Protein AF-0000000084759370 (afdb_homodimer)

Solvent-accessible surface area (backbone atoms only — not comparable to full-atom values): 40042 Å² total; per-residue (Å²): 118,68,67,62,52,52,52,48,53,49,51,52,51,50,49,52,47,46,49,47,46,43,54,73,54,52,82,71,80,93,62,72,72,41,56,75,34,58,80,44,48,71,26,42,57,21,38,32,28,22,32,29,48,34,12,38,34,41,26,47,75,84,54,38,39,36,50,30,37,23,44,81,76,25,21,83,80,48,62,64,52,90,55,44,29,39,33,31,34,72,84,80,63,54,73,45,54,74,39,42,75,48,66,70,44,47,78,44,72,62,34,94,78,35,75,47,48,37,76,83,78,68,87,76,73,56,72,81,39,76,48,65,49,19,35,43,32,19,26,32,30,35,79,92,40,56,32,33,20,35,40,39,38,39,34,37,35,89,76,52,59,35,37,35,44,34,20,27,36,82,88,64,49,80,18,52,36,36,42,36,79,92,79,36,76,49,58,65,38,81,42,71,69,37,88,88,44,45,84,40,58,38,27,70,37,72,36,79,91,70,47,26,37,37,28,36,32,41,34,30,38,41,70,84,80,31,32,29,37,37,30,42,38,31,42,65,94,73,55,43,31,46,35,40,38,16,41,47,93,90,26,29,10,35,36,39,42,32,84,86,73,52,74,50,51,62,45,47,86,44,53,56,77,59,70,93,80,58,74,92,85,72,84,77,68,69,27,55,68,44,47,72,61,45,62,14,28,35,28,26,48,82,80,40,69,31,27,20,58,47,33,68,43,41,36,75,67,43,46,90,30,44,46,71,39,70,44,69,46,95,88,62,53,73,38,72,68,34,30,23,34,35,62,68,45,56,52,53,44,50,54,42,21,50,53,52,52,48,52,52,50,50,52,50,50,51,53,49,52,52,51,52,51,53,53,56,59,73,73,106,120,69,68,62,51,50,54,49,52,49,50,52,47,50,50,49,47,49,51,45,49,44,57,75,57,40,41,67,41,80,51,64,46,80,39,72,48,59,47,76,27,65,40,33,73,35,43,71,49,44,91,48,53,44,12,39,36,38,27,25,73,49,53,35,39,35,49,30,39,25,44,81,76,24,22,83,80,48,62,64,52,90,64,47,59,38,33,30,34,68,86,67,17,32,24,35,24,51,64,29,49,79,35,66,80,35,48,77,36,81,38,75,84,33,44,75,36,72,46,74,55,56,70,75,70,57,73,80,40,77,47,66,21,41,67,54,69,52,76,51,74,59,92,92,40,55,32,34,47,34,41,23,30,39,35,36,34,90,76,50,57,35,18,35,45,35,36,31,36,86,88,66,47,79,45,66,36,34,39,29,77,76,14,22,39,40,30,45,52,45,76,43,63,48,43,88,40,59,54,69,24,60,70,60,40,72,37,80,92,69,45,27,36,38,17,65,59,45,78,46,78,48,72,88,80,32,34,37,36,37,31,34,38,31,40,65,96,75,56,42,28,37,36,42,38,40,40,50,91,92,50,73,49,48,36,40,40,24,19,66,12,37,30,42,33,78,51,72,77,70,45,82,28,35,60,96,50,47,41,80,74,40,72,57,70,68,28,55,66,44,47,72,61,48,63,84,41,76,47,67,59,94,82,39,83,45,71,46,68,54,50,69,44,42,35,74,66,42,47,41,22,42,46,72,36,70,45,51,41,53,88,62,52,72,37,72,70,35,70,40,70,43,66,51,17,55,50,14,42,51,50,34,20,51,52,51,51,49,54,53,50,51,53,51,47,50,53,49,52,52,51,50,52,53,51,54,60,71,73,105

Structure (mmCIF, N/CA/C/O backbone):
data_AF-0000000084759370-model_v1
#
loop_
_entity.id
_entity.type
_entity.pdbx_description
1 polymer 'Peptidase S74 domain-containing protein'
#
loop_
_atom_site.group_PDB
_atom_site.id
_atom_site.type_symbol
_atom_site.label_atom_id
_atom_site.label_alt_id
_atom_site.label_comp_id
_atom_site.label_asym_id
_atom_site.label_entity_id
_atom_site.label_seq_id
_atom_site.pdbx_PDB_ins_code
_atom_site.Cartn_x
_atom_site.Cartn_y
_atom_site.Cartn_z
_atom_site.occupancy
_atom_site.B_iso_or_equiv
_atom_site.auth_seq_id
_atom_site.auth_comp_id
_atom_site.auth_asym_id
_atom_site.auth_atom_id
_atom_site.pdbx_PDB_model_num
ATOM 1 N N . MET A 1 1 ? 2.82 -106.125 -50.375 1 38.69 1 MET A N 1
ATOM 2 C CA . MET A 1 1 ? 3.848 -105.5 -49.531 1 38.69 1 MET A CA 1
ATOM 3 C C . MET A 1 1 ? 4.016 -104 -49.906 1 38.69 1 MET A C 1
ATOM 5 O O . MET A 1 1 ? 4.266 -103.188 -49.031 1 38.69 1 MET A O 1
ATOM 9 N N . GLU A 1 2 ? 3.699 -103.75 -51.156 1 55.72 2 GLU A N 1
ATOM 10 C CA . GLU A 1 2 ? 3.879 -102.438 -51.719 1 55.72 2 GLU A CA 1
ATOM 11 C C . GLU A 1 2 ? 2.734 -101.5 -51.344 1 55.72 2 GLU A C 1
ATOM 13 O O . GLU A 1 2 ? 2.951 -100.312 -51.062 1 55.72 2 GLU A O 1
ATOM 18 N N . MET A 1 3 ? 1.56 -102.062 -51.062 1 57.81 3 MET A N 1
ATOM 19 C CA . MET A 1 3 ? 0.374 -101.25 -50.812 1 57.81 3 MET A CA 1
ATOM 20 C C . MET A 1 3 ? 0.357 -100.75 -49.375 1 57.81 3 MET A C 1
ATOM 22 O O . MET A 1 3 ? -0.17 -99.688 -49.094 1 57.81 3 MET A O 1
ATOM 26 N N . VAL A 1 4 ? 0.967 -101.562 -48.5 1 60.97 4 VAL A N 1
ATOM 27 C CA . VAL A 1 4 ? 0.973 -101.25 -47.094 1 60.97 4 VAL A CA 1
ATOM 28 C C . VAL A 1 4 ? 1.959 -100.062 -46.812 1 60.97 4 VAL A C 1
ATOM 30 O O . VAL A 1 4 ? 1.687 -99.188 -46 1 60.97 4 VAL A O 1
ATOM 33 N N . ASP A 1 5 ? 2.953 -100.062 -47.688 1 54.5 5 ASP A N 1
ATOM 34 C CA . ASP A 1 5 ? 3.992 -99.062 -47.5 1 54.5 5 ASP A CA 1
ATOM 35 C C . ASP A 1 5 ? 3.529 -97.688 -48 1 54.5 5 ASP A C 1
ATOM 37 O O . ASP A 1 5 ? 3.834 -96.688 -47.375 1 54.5 5 ASP A O 1
ATOM 41 N N . GLN A 1 6 ? 2.639 -97.75 -49.031 1 56.56 6 GLN A N 1
ATOM 42 C CA . GLN A 1 6 ? 2.131 -96.5 -49.562 1 56.56 6 GLN A CA 1
ATOM 43 C C . GLN A 1 6 ? 1.137 -95.875 -48.625 1 56.56 6 GLN A C 1
ATOM 45 O O . GLN A 1 6 ? 1.098 -94.625 -48.5 1 56.56 6 GLN A O 1
ATOM 50 N N . LYS A 1 7 ? 0.521 -96.688 -47.844 1 62.03 7 LYS A N 1
ATOM 51 C CA . LYS A 1 7 ? -0.492 -96.188 -46.906 1 62.03 7 LYS A CA 1
ATOM 52 C C . LYS A 1 7 ? 0.151 -95.562 -45.688 1 62.03 7 LYS A C 1
ATOM 54 O O . LYS A 1 7 ? -0.327 -94.562 -45.156 1 62.03 7 LYS A O 1
ATOM 59 N N . SER A 1 8 ? 1.323 -96.25 -45.594 1 57.38 8 SER A N 1
ATOM 60 C CA . SER A 1 8 ? 2.031 -95.75 -44.406 1 57.38 8 SER A CA 1
ATOM 61 C C . SER A 1 8 ? 2.699 -94.438 -44.688 1 57.38 8 SER A C 1
ATOM 63 O O . SER A 1 8 ? 2.672 -93.5 -43.844 1 57.38 8 SER A O 1
ATOM 65 N N . ASN A 1 9 ? 3.227 -94.25 -45.812 1 56.66 9 ASN A N 1
ATOM 66 C CA . ASN A 1 9 ? 3.84 -93 -46.25 1 56.66 9 ASN A CA 1
ATOM 67 C C . ASN A 1 9 ? 2.797 -91.938 -46.438 1 56.66 9 ASN A C 1
ATOM 69 O O . ASN A 1 9 ? 3.027 -90.75 -46.062 1 56.66 9 ASN A O 1
ATOM 73 N N . ALA A 1 10 ? 1.628 -92.188 -46.906 1 58.91 10 ALA A N 1
ATOM 74 C CA . ALA A 1 10 ? 0.53 -91.25 -47.125 1 58.91 10 ALA A CA 1
ATOM 75 C C . ALA A 1 10 ? -0.045 -90.75 -45.781 1 58.91 10 ALA A C 1
ATOM 77 O O . ALA A 1 10 ? -0.36 -89.562 -45.625 1 58.91 10 ALA A O 1
ATOM 78 N N . GLN A 1 11 ? -0.138 -91.625 -44.844 1 55.16 11 GLN A N 1
ATOM 79 C CA . GLN A 1 11 ? -0.634 -91.25 -43.531 1 55.16 11 GLN A CA 1
ATOM 80 C C . GLN A 1 11 ? 0.331 -90.312 -42.812 1 55.16 11 GLN A C 1
ATOM 82 O O . GLN A 1 11 ? -0.095 -89.375 -42.156 1 55.16 11 GLN A O 1
ATOM 87 N N . VAL A 1 12 ? 1.605 -90.625 -43.031 1 56.19 12 VAL A N 1
ATOM 88 C CA . VAL A 1 12 ? 2.633 -89.812 -42.438 1 56.19 12 VAL A CA 1
ATOM 89 C C . VAL A 1 12 ? 2.643 -88.438 -43.125 1 56.19 12 VAL A C 1
ATOM 91 O O . VAL A 1 12 ? 2.727 -87.375 -42.469 1 56.19 12 VAL A O 1
ATOM 94 N N . LEU A 1 13 ? 2.443 -88.438 -44.406 1 57.06 13 LEU A N 1
ATOM 95 C CA . LEU A 1 13 ? 2.41 -87.188 -45.156 1 57.06 13 LEU A CA 1
ATOM 96 C C . LEU A 1 13 ? 1.159 -86.375 -44.844 1 57.06 13 LEU A C 1
ATOM 98 O O . LEU A 1 13 ? 1.216 -85.125 -44.75 1 57.06 13 LEU A O 1
ATOM 102 N N . ASN A 1 14 ? 0.083 -87.062 -44.625 1 57.56 14 ASN A N 1
ATOM 103 C CA . ASN A 1 14 ? -1.154 -86.375 -44.219 1 57.56 14 ASN A CA 1
ATOM 104 C C . ASN A 1 14 ? -1.067 -85.812 -42.812 1 57.56 14 ASN A C 1
ATOM 106 O O . ASN A 1 14 ? -1.556 -84.688 -42.531 1 57.56 14 ASN A O 1
ATOM 110 N N . GLY A 1 15 ? -0.412 -86.5 -41.938 1 55.12 15 GLY A N 1
ATOM 111 C CA . GLY A 1 15 ? -0.206 -86 -40.594 1 55.12 15 GLY A CA 1
ATOM 112 C C . GLY A 1 15 ? 0.688 -84.75 -40.5 1 55.12 15 GLY A C 1
ATOM 113 O O . GLY A 1 15 ? 0.395 -83.812 -39.781 1 55.12 15 GLY A O 1
ATOM 114 N N . VAL A 1 16 ? 1.718 -84.812 -41.25 1 56.22 16 VAL A N 1
ATOM 115 C CA . VAL A 1 16 ? 2.625 -83.625 -41.375 1 56.22 16 VAL A CA 1
ATOM 116 C C . VAL A 1 16 ? 1.9 -82.5 -42 1 56.22 16 VAL A C 1
ATOM 118 O O . VAL A 1 16 ? 2.045 -81.312 -41.562 1 56.22 16 VAL A O 1
ATOM 121 N N . ASN A 1 17 ? 1.122 -82.75 -43 1 56.25 17 ASN A N 1
ATOM 122 C CA . ASN A 1 17 ? 0.343 -81.688 -43.625 1 56.25 17 ASN A CA 1
ATOM 123 C C . ASN A 1 17 ? -0.699 -81.125 -42.688 1 56.25 17 ASN A C 1
ATOM 125 O O . ASN A 1 17 ? -0.929 -79.875 -42.688 1 56.25 17 ASN A O 1
ATOM 129 N N . ASP A 1 18 ? -1.319 -81.875 -41.875 1 53.47 18 ASP A N 1
ATOM 130 C CA . ASP A 1 18 ? -2.271 -81.438 -40.875 1 53.47 18 ASP A CA 1
ATOM 131 C C . ASP A 1 18 ? -1.572 -80.562 -39.781 1 53.47 18 ASP A C 1
ATOM 133 O O . ASP A 1 18 ? -2.09 -79.562 -39.375 1 53.47 18 ASP A O 1
ATOM 137 N N . ASP A 1 19 ? -0.477 -81.125 -39.406 1 49.91 19 ASP A N 1
ATOM 138 C CA . ASP A 1 19 ? 0.304 -80.312 -38.438 1 49.91 19 ASP A CA 1
ATOM 139 C C . ASP A 1 19 ? 0.779 -79 -39.031 1 49.91 19 ASP A C 1
ATOM 141 O O . ASP A 1 19 ? 0.752 -78 -38.344 1 49.91 19 ASP A O 1
ATOM 145 N N . ILE A 1 20 ? 1.223 -79.062 -40.25 1 51.56 20 ILE A N 1
ATOM 146 C CA . ILE A 1 20 ? 1.593 -77.875 -40.969 1 51.56 20 ILE A CA 1
ATOM 147 C C . ILE A 1 20 ? 0.36 -77 -41.188 1 51.56 20 ILE A C 1
ATOM 149 O O . ILE A 1 20 ? 0.432 -75.75 -41.031 1 51.56 20 ILE A O 1
ATOM 153 N N . SER A 1 21 ? -0.72 -77.625 -41.531 1 53.06 21 SER A N 1
ATOM 154 C CA . SER A 1 21 ? -1.973 -76.875 -41.625 1 53.06 21 SER A CA 1
ATOM 155 C C . SER A 1 21 ? -2.379 -76.25 -40.281 1 53.06 21 SER A C 1
ATOM 157 O O . SER A 1 21 ? -2.844 -75.125 -40.219 1 53.06 21 SER A O 1
ATOM 159 N N . GLU A 1 22 ? -2.254 -77.125 -39.25 1 49.91 22 GLU A N 1
ATOM 160 C CA . GLU A 1 22 ? -2.51 -76.625 -37.906 1 49.91 22 GLU A CA 1
ATOM 161 C C . GLU A 1 22 ? -1.524 -75.5 -37.531 1 49.91 22 GLU A C 1
ATOM 163 O O . GLU A 1 22 ? -1.907 -74.5 -36.906 1 49.91 22 GLU A O 1
ATOM 168 N N . MET A 1 23 ? -0.308 -75.75 -37.844 1 49.03 23 MET A N 1
ATOM 169 C CA . MET A 1 23 ? 0.696 -74.688 -37.625 1 49.03 23 MET A CA 1
ATOM 170 C C . MET A 1 23 ? 0.35 -73.438 -38.438 1 49.03 23 MET A C 1
ATOM 172 O O . MET A 1 23 ? 0.524 -72.375 -37.938 1 49.03 23 MET A O 1
ATOM 176 N N . LYS A 1 24 ? 0.108 -73.75 -39.688 1 53.31 24 LYS A N 1
ATOM 177 C CA . LYS A 1 24 ? -0.337 -72.625 -40.531 1 53.31 24 LYS A CA 1
ATOM 178 C C . LYS A 1 24 ? -1.586 -71.938 -39.969 1 53.31 24 LYS A C 1
ATOM 180 O O . LYS A 1 24 ? -1.803 -70.75 -40.156 1 53.31 24 LYS A O 1
ATOM 185 N N . SER A 1 25 ? -2.365 -72.875 -39.406 1 48.25 25 SER A N 1
ATOM 186 C CA . SER A 1 25 ? -3.58 -72.375 -38.781 1 48.25 25 SER A CA 1
ATOM 187 C C . SER A 1 25 ? -3.32 -72 -37.312 1 48.25 25 SER A C 1
ATOM 189 O O . SER A 1 25 ? -4.254 -71.688 -36.594 1 48.25 25 SER A O 1
ATOM 191 N N . LEU A 1 26 ? -2.189 -72.312 -36.875 1 51.09 26 LEU A N 1
ATOM 192 C CA . LEU A 1 26 ? -1.936 -72.125 -35.469 1 51.09 26 LEU A CA 1
ATOM 193 C C . LEU A 1 26 ? -2.168 -70.625 -35.062 1 51.09 26 LEU A C 1
ATOM 195 O O . LEU A 1 26 ? -1.424 -69.75 -35.5 1 51.09 26 LEU A O 1
ATOM 199 N N . THR A 1 27 ? -3.359 -70.312 -34.812 1 67 27 THR A N 1
ATOM 200 C CA . THR A 1 27 ? -3.936 -69.062 -34.406 1 67 27 THR A CA 1
ATOM 201 C C . THR A 1 27 ? -3.658 -68.75 -32.938 1 67 27 THR A C 1
ATOM 203 O O . THR A 1 27 ? -3.547 -67.625 -32.531 1 67 27 THR A O 1
ATOM 206 N N . THR A 1 28 ? -3.332 -69.875 -32.156 1 77.25 28 THR A N 1
ATOM 207 C CA . THR A 1 28 ? -3.066 -69.625 -30.75 1 77.25 28 THR A CA 1
ATOM 208 C C . THR A 1 28 ? -1.824 -70.375 -30.297 1 77.25 28 THR A C 1
ATOM 210 O O . THR A 1 28 ? -1.735 -71.625 -30.484 1 77.25 28 THR A O 1
ATOM 213 N N . LEU A 1 29 ? -0.799 -69.75 -29.891 1 79.38 29 LEU A N 1
ATOM 214 C CA . LEU A 1 29 ? 0.368 -70.312 -29.25 1 79.38 29 LEU A CA 1
ATOM 215 C C . LEU A 1 29 ? 0.171 -70.375 -27.734 1 79.38 29 LEU A C 1
ATOM 217 O O . LEU A 1 29 ? -0.161 -69.375 -27.109 1 79.38 29 LEU A O 1
ATOM 221 N N . ARG A 1 30 ? 0.346 -71.5 -27.062 1 81 30 ARG A N 1
ATOM 222 C CA . ARG A 1 30 ? -0.036 -71.75 -25.672 1 81 30 ARG A CA 1
ATOM 223 C C . ARG A 1 30 ? 1.153 -71.5 -24.734 1 81 30 ARG A C 1
ATOM 225 O O . ARG A 1 30 ? 0.989 -71.438 -23.516 1 81 30 ARG A O 1
ATOM 232 N N . LYS A 1 31 ? 2.32 -71.438 -25.297 1 82.25 31 LYS A N 1
ATOM 233 C CA . LYS A 1 31 ? 3.52 -71.188 -24.5 1 82.25 31 LYS A CA 1
ATOM 234 C C . LYS A 1 31 ? 4.168 -69.875 -24.875 1 82.25 31 LYS A C 1
ATOM 236 O O . LYS A 1 31 ? 3.785 -69.25 -25.875 1 82.25 31 LYS A O 1
ATOM 241 N N . ARG A 1 32 ? 5.098 -69.5 -24.094 1 88.31 32 ARG A N 1
ATOM 242 C CA . ARG A 1 32 ? 5.871 -68.25 -24.312 1 88.31 32 ARG A CA 1
ATOM 243 C C . ARG A 1 32 ? 6.688 -68.375 -25.609 1 88.31 32 ARG A C 1
ATOM 245 O O . ARG A 1 32 ? 7.273 -69.375 -25.891 1 88.31 32 ARG A O 1
ATOM 252 N N . VAL A 1 33 ? 6.598 -67.312 -26.359 1 86.06 33 VAL A N 1
ATOM 253 C CA . VAL A 1 33 ? 7.387 -67.25 -27.594 1 86.06 33 VAL A CA 1
ATOM 254 C C . VAL A 1 33 ? 8.523 -66.25 -27.391 1 86.06 33 VAL A C 1
ATOM 256 O O . VAL A 1 33 ? 8.305 -65.125 -26.906 1 86.06 33 VAL A O 1
ATOM 259 N N . VAL A 1 34 ? 9.742 -66.562 -27.641 1 88.94 34 VAL A N 1
ATOM 260 C CA . VAL A 1 34 ? 10.914 -65.688 -27.641 1 88.94 34 VAL A CA 1
ATOM 261 C C . VAL A 1 34 ? 11.43 -65.562 -29.078 1 88.94 34 VAL A C 1
ATOM 263 O O . VAL A 1 34 ? 11.594 -66.562 -29.797 1 88.94 34 VAL A O 1
ATOM 266 N N . THR A 1 35 ? 11.547 -64.375 -29.484 1 88 35 THR A N 1
ATOM 267 C CA . THR A 1 35 ? 12.055 -64.125 -30.828 1 88 35 THR A CA 1
ATOM 268 C C . THR A 1 35 ? 13.375 -63.344 -30.766 1 88 35 THR A C 1
ATOM 270 O O . THR A 1 35 ? 13.508 -62.375 -30 1 88 35 THR A O 1
ATOM 273 N N . ASP A 1 36 ? 14.375 -63.719 -31.578 1 87.94 36 ASP A N 1
ATOM 274 C CA . ASP A 1 36 ? 15.625 -62.969 -31.703 1 87.94 36 ASP A CA 1
ATOM 275 C C . ASP A 1 36 ? 15.438 -61.719 -32.562 1 87.94 36 ASP A C 1
ATOM 277 O O . ASP A 1 36 ? 16.125 -60.719 -32.375 1 87.94 36 ASP A O 1
ATOM 281 N N . GLY A 1 37 ? 14.562 -61.812 -33.562 1 89 37 GLY A N 1
ATOM 282 C CA . GLY A 1 37 ? 14.25 -60.688 -34.406 1 89 37 GLY A CA 1
ATOM 283 C C . GLY A 1 37 ? 12.984 -59.938 -34 1 89 37 GLY A C 1
ATOM 284 O O . GLY A 1 37 ? 12.344 -60.312 -33 1 89 37 GLY A O 1
ATOM 285 N N . GLU A 1 38 ? 12.664 -58.969 -34.75 1 92.75 38 GLU A N 1
ATOM 286 C CA . GLU A 1 38 ? 11.492 -58.156 -34.5 1 92.75 38 GLU A CA 1
ATOM 287 C C . GLU A 1 38 ? 10.195 -58.906 -34.75 1 92.75 38 GLU A C 1
ATOM 289 O O . GLU A 1 38 ? 10.141 -59.75 -35.656 1 92.75 38 GLU A O 1
ATOM 294 N N . VAL A 1 39 ? 9.188 -58.656 -34 1 92.31 39 VAL A N 1
ATOM 295 C CA . VAL A 1 39 ? 7.82 -59 -34.344 1 92.31 39 VAL A CA 1
ATOM 296 C C . VAL A 1 39 ? 7.109 -57.812 -34.969 1 92.31 39 VAL A C 1
ATOM 298 O O . VAL A 1 39 ? 7.008 -56.75 -34.344 1 92.31 39 VAL A O 1
ATOM 301 N N . VAL A 1 40 ? 6.652 -57.938 -36.219 1 95 40 VAL A N 1
ATOM 302 C CA . VAL A 1 40 ? 6.039 -56.875 -37 1 95 40 VAL A CA 1
ATOM 303 C C . VAL A 1 40 ? 4.578 -57.219 -37.281 1 95 40 VAL A C 1
ATOM 305 O O . VAL A 1 40 ? 4.27 -58.25 -37.844 1 95 40 VAL A O 1
ATOM 308 N N . SER A 1 41 ? 3.697 -56.375 -36.812 1 95.88 41 SER A N 1
ATOM 309 C CA . SER A 1 41 ? 2.293 -56.5 -37.188 1 95.88 41 SER A CA 1
ATOM 310 C C . SER A 1 41 ? 1.938 -55.438 -38.25 1 95.88 41 SER A C 1
ATOM 312 O O . SER A 1 41 ? 2.244 -54.25 -38.094 1 95.88 41 SER A O 1
ATOM 314 N N . LYS A 1 42 ? 1.283 -55.75 -39.312 1 95.69 42 LYS A N 1
ATOM 315 C CA . LYS A 1 42 ? 0.848 -54.844 -40.375 1 95.69 42 LYS A CA 1
ATOM 316 C C . LYS A 1 42 ? -0.57 -54.344 -40.125 1 95.69 42 LYS A C 1
ATOM 318 O O . LYS A 1 42 ? -1.104 -53.562 -40.906 1 95.69 42 LYS A O 1
ATOM 323 N N . SER A 1 43 ? -1.192 -54.812 -39.062 1 96.06 43 SER A N 1
ATOM 324 C CA . SER A 1 43 ? -2.523 -54.375 -38.688 1 96.06 43 SER A CA 1
ATOM 325 C C . SER A 1 43 ? -2.461 -53.062 -37.938 1 96.06 43 SER A C 1
ATOM 327 O O . SER A 1 43 ? -1.504 -52.781 -37.188 1 96.06 43 SER A O 1
ATOM 329 N N . GLN A 1 44 ? -3.568 -52.219 -38.125 1 97.12 44 GLN A N 1
ATOM 330 C CA . GLN A 1 44 ? -3.625 -51 -37.312 1 97.12 44 GLN A CA 1
ATOM 331 C C . GLN A 1 44 ? -3.67 -51.312 -35.812 1 97.12 44 GLN A C 1
ATOM 333 O O . GLN A 1 44 ? -3.041 -50.625 -35.031 1 97.12 44 GLN A O 1
ATOM 338 N N . ASN A 1 45 ? -4.547 -52.281 -35.531 1 97.81 45 ASN A N 1
ATOM 339 C CA . ASN A 1 45 ? -4.48 -52.844 -34.188 1 97.81 45 ASN A CA 1
ATOM 340 C C . ASN A 1 45 ? -3.33 -53.844 -34.031 1 97.81 45 ASN A C 1
ATOM 342 O O . ASN A 1 45 ? -3.541 -55.062 -34.094 1 97.81 45 ASN A O 1
ATOM 346 N N . ALA A 1 46 ? -2.188 -53.375 -33.75 1 97.12 46 ALA A N 1
ATOM 347 C CA . ALA A 1 46 ? -0.965 -54.156 -33.938 1 97.12 46 ALA A CA 1
ATOM 348 C C . ALA A 1 46 ? -0.822 -55.188 -32.844 1 97.12 46 ALA A C 1
ATOM 350 O O . ALA A 1 46 ? -0.713 -56.406 -33.125 1 97.12 46 ALA A O 1
ATOM 351 N N . PHE A 1 47 ? -0.83 -54.75 -31.641 1 97.31 47 PHE A N 1
ATOM 352 C CA . PHE A 1 47 ? -0.612 -55.625 -30.5 1 97.31 47 PHE A CA 1
ATOM 353 C C . PHE A 1 47 ? -1.717 -55.438 -29.469 1 97.31 47 PHE A C 1
ATOM 355 O O . PHE A 1 47 ? -2.188 -54.344 -29.234 1 97.31 47 PHE A O 1
ATOM 362 N N . ARG A 1 48 ? -2.129 -56.562 -28.828 1 97.75 48 ARG A N 1
ATOM 363 C CA . ARG A 1 48 ? -3.182 -56.531 -27.812 1 97.75 48 ARG A CA 1
ATOM 364 C C . ARG A 1 48 ? -2.76 -57.281 -26.562 1 97.75 48 ARG A C 1
ATOM 366 O O . ARG A 1 48 ? -2.277 -58.406 -26.641 1 97.75 48 ARG A O 1
ATOM 373 N N . LEU A 1 49 ? -2.84 -56.531 -25.438 1 98.19 49 LEU A N 1
ATOM 374 C CA . LEU A 1 49 ? -2.635 -57.125 -24.125 1 98.19 49 LEU A CA 1
ATOM 375 C C . LEU A 1 49 ? -3.965 -57.531 -23.484 1 98.19 49 LEU A C 1
ATOM 377 O O . LEU A 1 49 ? -4.688 -56.656 -22.984 1 98.19 49 LEU A O 1
ATOM 381 N N . ALA A 1 50 ? -4.203 -58.875 -23.453 1 96.88 50 ALA A N 1
ATOM 382 C CA . ALA A 1 50 ? -5.527 -59.344 -23.062 1 96.88 50 ALA A CA 1
ATOM 383 C C . ALA A 1 50 ? -5.453 -60.156 -21.781 1 96.88 50 ALA A C 1
ATOM 385 O O . ALA A 1 50 ? -6.219 -61.125 -21.609 1 96.88 50 ALA A O 1
ATOM 386 N N . GLY A 1 51 ? -4.438 -59.875 -20.922 1 92.25 51 GLY A N 1
ATOM 387 C CA . GLY A 1 51 ? -4.234 -60.625 -19.688 1 92.25 51 GLY A CA 1
ATOM 388 C C . GLY A 1 51 ? -5.309 -60.375 -18.656 1 92.25 51 GLY A C 1
ATOM 389 O O . GLY A 1 51 ? -5.438 -61.125 -17.688 1 92.25 51 GLY A O 1
ATOM 390 N N . GLY A 1 52 ? -6.344 -59.594 -18.797 1 90.19 52 GLY A N 1
ATOM 391 C CA . GLY A 1 52 ? -7.441 -59.281 -17.891 1 90.19 52 GLY A CA 1
ATOM 392 C C . GLY A 1 52 ? -8.781 -59.188 -18.578 1 90.19 52 GLY A C 1
ATOM 393 O O . GLY A 1 52 ? -8.961 -59.75 -19.672 1 90.19 52 GLY A O 1
ATOM 394 N N . LYS A 1 53 ? -9.68 -58.719 -17.797 1 94.88 53 LYS A N 1
ATOM 395 C CA . LYS A 1 53 ? -11.016 -58.531 -18.344 1 94.88 53 LYS A CA 1
ATOM 396 C C . LYS A 1 53 ? -11.047 -57.344 -19.328 1 94.88 53 LYS A C 1
ATOM 398 O O . LYS A 1 53 ? -11.945 -57.281 -20.172 1 94.88 53 LYS A O 1
ATOM 403 N N . THR A 1 54 ? -10.125 -56.5 -19.125 1 96.94 54 THR A N 1
ATOM 404 C CA . THR A 1 54 ? -9.969 -55.344 -19.984 1 96.94 54 THR A CA 1
ATOM 405 C C . THR A 1 54 ? -8.656 -55.406 -20.766 1 96.94 54 THR A C 1
ATOM 407 O O . THR A 1 54 ? -7.605 -55.719 -20.188 1 96.94 54 THR A O 1
ATOM 410 N N . GLY A 1 55 ? -8.758 -55.219 -22.062 1 97.44 55 GLY A N 1
ATOM 411 C CA . GLY A 1 55 ? -7.566 -55.281 -22.891 1 97.44 55 GLY A CA 1
ATOM 412 C C . GLY A 1 55 ? -6.961 -53.938 -23.188 1 97.44 55 GLY A C 1
ATOM 413 O O . GLY A 1 55 ? -7.605 -52.906 -22.984 1 97.44 55 GLY A O 1
ATOM 414 N N . VAL A 1 56 ? -5.73 -53.906 -23.547 1 98.62 56 VAL A N 1
ATOM 415 C CA . VAL A 1 56 ? -5.031 -52.719 -24.047 1 98.62 56 VAL A CA 1
ATOM 416 C C . VAL A 1 56 ? -4.57 -52.969 -25.484 1 98.62 56 VAL A C 1
ATOM 418 O O . VAL A 1 56 ? -3.926 -54 -25.766 1 98.62 56 VAL A O 1
ATOM 421 N N . ILE A 1 57 ? -4.93 -52.094 -26.375 1 98.5 57 ILE A N 1
ATOM 422 C CA . ILE A 1 57 ? -4.574 -52.188 -27.781 1 98.5 57 ILE A CA 1
ATOM 423 C C . ILE A 1 57 ? -3.512 -51.156 -28.125 1 98.5 57 ILE A C 1
ATOM 425 O O . ILE A 1 57 ? -3.703 -49.938 -27.891 1 98.5 57 ILE A O 1
ATOM 429 N N . LEU A 1 58 ? -2.387 -51.594 -28.578 1 98.5 58 LEU A N 1
ATOM 430 C CA . LEU A 1 58 ? -1.412 -50.719 -29.219 1 98.5 58 LEU A CA 1
ATOM 431 C C . LEU A 1 58 ? -1.701 -50.562 -30.703 1 98.5 58 LEU A C 1
ATOM 433 O O . LEU A 1 58 ? -1.545 -51.5 -31.469 1 98.5 58 LEU A O 1
ATOM 437 N N . ARG A 1 59 ? -2.135 -49.312 -31.031 1 98.62 59 ARG A N 1
ATOM 438 C CA . ARG A 1 59 ? -2.717 -49.094 -32.344 1 98.62 59 ARG A CA 1
ATOM 439 C C . ARG A 1 59 ? -1.969 -47.969 -33.094 1 98.62 59 ARG A C 1
ATOM 441 O O . ARG A 1 59 ? -1.624 -46.969 -32.5 1 98.62 59 ARG A O 1
ATOM 448 N N . ASN A 1 60 ? -1.631 -48.281 -34.312 1 98.44 60 ASN A N 1
ATOM 449 C CA . ASN A 1 60 ? -1.136 -47.281 -35.281 1 98.44 60 ASN A CA 1
ATOM 450 C C . ASN A 1 60 ? -2.119 -47.062 -36.406 1 98.44 60 ASN A C 1
ATOM 452 O O . ASN A 1 60 ? -2.27 -47.906 -37.281 1 98.44 60 ASN A O 1
ATOM 456 N N . ASP A 1 61 ? -2.672 -45.844 -36.5 1 97.25 61 ASP A N 1
ATOM 457 C CA . ASP A 1 61 ? -3.703 -45.656 -37.5 1 97.25 61 ASP A CA 1
ATOM 458 C C . ASP A 1 61 ? -3.166 -44.844 -38.688 1 97.25 61 ASP A C 1
ATOM 460 O O . ASP A 1 61 ? -3.936 -44.375 -39.531 1 97.25 61 ASP A O 1
ATOM 464 N N . GLY A 1 62 ? -1.915 -44.625 -38.625 1 97.44 62 GLY A N 1
ATOM 465 C CA . GLY A 1 62 ? -1.303 -43.875 -39.719 1 97.44 62 GLY A CA 1
ATOM 466 C C . GLY A 1 62 ? -1.154 -42.406 -39.375 1 97.44 62 GLY A C 1
ATOM 467 O O . GLY A 1 62 ? -0.341 -41.719 -40 1 97.44 62 GLY A O 1
ATOM 468 N N . ASN A 1 63 ? -1.884 -41.938 -38.531 1 97.94 63 ASN A N 1
ATOM 469 C CA . ASN A 1 63 ? -1.795 -40.562 -38.094 1 97.94 63 ASN A CA 1
ATOM 470 C C . ASN A 1 63 ? -1.253 -40.438 -36.688 1 97.94 63 ASN A C 1
ATOM 472 O O . ASN A 1 63 ? -0.419 -39.594 -36.375 1 97.94 63 ASN A O 1
ATOM 476 N N . ASP A 1 64 ? -1.786 -41.312 -35.844 1 98.44 64 ASP A N 1
ATOM 477 C CA . ASP A 1 64 ? -1.36 -41.375 -34.438 1 98.44 64 ASP A CA 1
ATOM 478 C C . ASP A 1 64 ? -1.048 -42.781 -34 1 98.44 64 ASP A C 1
ATOM 480 O O . ASP A 1 64 ? -1.531 -43.75 -34.594 1 98.44 64 ASP A O 1
ATOM 484 N N . PHE A 1 65 ? -0.213 -42.875 -33.031 1 98.5 65 PHE A N 1
ATOM 485 C CA . PHE A 1 65 ? -0.098 -44.062 -32.188 1 98.5 65 PHE A CA 1
ATOM 486 C C . PHE A 1 65 ? -0.987 -43.938 -30.953 1 98.5 65 PHE A C 1
ATOM 488 O O . PHE A 1 65 ? -1.076 -42.875 -30.359 1 98.5 65 PHE A O 1
ATOM 495 N N . TYR A 1 66 ? -1.619 -45.125 -30.594 1 98.5 66 TYR A N 1
ATOM 496 C CA . TYR A 1 66 ? -2.492 -45.125 -29.422 1 98.5 66 TYR A CA 1
ATOM 497 C C . TYR A 1 66 ? -2.199 -46.312 -28.531 1 98.5 66 TYR A C 1
ATOM 499 O O . TYR A 1 66 ? -1.919 -47.406 -29.016 1 98.5 66 TYR A O 1
ATOM 507 N N . ALA A 1 67 ? -2.295 -46.125 -27.234 1 98.5 67 ALA A N 1
ATOM 508 C CA . ALA A 1 67 ? -2.645 -47.156 -26.281 1 98.5 67 ALA A CA 1
ATOM 509 C C . ALA A 1 67 ? -4.098 -47.031 -25.844 1 98.5 67 ALA A C 1
ATOM 511 O O . ALA A 1 67 ? -4.438 -46.188 -25.031 1 98.5 67 ALA A O 1
ATOM 512 N N . LEU A 1 68 ? -4.906 -47.969 -26.359 1 98.31 68 LEU A N 1
ATOM 513 C CA . LEU A 1 68 ? -6.348 -47.875 -26.156 1 98.31 68 LEU A CA 1
ATOM 514 C C . LEU A 1 68 ? -6.84 -48.969 -25.219 1 98.31 68 LEU A C 1
ATOM 516 O O . LEU A 1 68 ? -6.195 -50.031 -25.094 1 98.31 68 LEU A O 1
ATOM 520 N N . VAL A 1 69 ? -7.965 -48.688 -24.594 1 98.06 69 VAL A N 1
ATOM 521 C CA . VAL A 1 69 ? -8.531 -49.625 -23.625 1 98.06 69 VAL A CA 1
ATOM 522 C C . VAL A 1 69 ? -9.852 -50.188 -24.141 1 98.06 69 VAL A C 1
ATOM 524 O O . VAL A 1 69 ? -10.648 -49.438 -24.75 1 98.06 69 VAL A O 1
ATOM 527 N N . THR A 1 70 ? -10.055 -51.5 -23.906 1 97.88 70 THR A N 1
ATOM 528 C CA . THR A 1 70 ? -11.32 -52.094 -24.281 1 97.88 70 THR A CA 1
ATOM 529 C C . THR A 1 70 ? -12.32 -52.031 -23.141 1 97.88 70 THR A C 1
ATOM 531 O O . THR A 1 70 ? -11.938 -51.844 -21.984 1 97.88 70 THR A O 1
ATOM 534 N N . PRO A 1 71 ? -13.625 -52.188 -23.469 1 96.56 71 PRO A N 1
ATOM 535 C CA . PRO A 1 71 ? -14.594 -52.375 -22.375 1 96.56 71 PRO A CA 1
ATOM 536 C C . PRO A 1 71 ? -14.359 -53.625 -21.562 1 96.56 71 PRO A C 1
ATOM 538 O O . PRO A 1 71 ? -13.711 -54.562 -22.047 1 96.56 71 PRO A O 1
ATOM 541 N N . GLU A 1 72 ? -14.875 -53.562 -20.344 1 95.38 72 GLU A N 1
ATOM 542 C CA . GLU A 1 72 ? -14.766 -54.75 -19.5 1 95.38 72 GLU A CA 1
ATOM 543 C C . GLU A 1 72 ? -15.445 -55.969 -20.156 1 95.38 72 GLU A C 1
ATOM 545 O O . GLU A 1 72 ? -16.562 -55.844 -20.672 1 95.38 72 GLU A O 1
ATOM 550 N N . GLY A 1 73 ? -14.758 -57.094 -20.172 1 94.38 73 GLY A N 1
ATOM 551 C CA . GLY A 1 73 ? -15.281 -58.312 -20.734 1 94.38 73 GLY A CA 1
ATOM 552 C C . GLY A 1 73 ? -14.922 -58.5 -22.203 1 94.38 73 GLY A C 1
ATOM 553 O O . GLY A 1 73 ? -15.258 -59.531 -22.797 1 94.38 73 GLY A O 1
ATOM 554 N N . GLN A 1 74 ? -14.148 -57.594 -22.781 1 96.19 74 GLN A N 1
ATOM 555 C CA . GLN A 1 74 ? -13.859 -57.656 -24.219 1 96.19 74 GLN A CA 1
ATOM 556 C C . GLN A 1 74 ? -12.359 -57.562 -24.469 1 96.19 74 GLN A C 1
ATOM 558 O O . GLN A 1 74 ? -11.922 -57 -25.469 1 96.19 74 GLN A O 1
ATOM 563 N N . ALA A 1 75 ? -11.555 -58.031 -23.578 1 96.19 75 ALA A N 1
ATOM 564 C CA . ALA A 1 75 ? -10.102 -57.875 -23.594 1 96.19 75 ALA A CA 1
ATOM 565 C C . ALA A 1 75 ? -9.5 -58.469 -24.875 1 96.19 75 ALA A C 1
ATOM 567 O O . ALA A 1 75 ? -8.625 -57.875 -25.5 1 96.19 75 ALA A O 1
ATOM 568 N N . GLN A 1 76 ? -10.016 -59.625 -25.422 1 93.62 76 GLN A N 1
ATOM 569 C CA . GLN A 1 76 ? -9.336 -60.375 -26.484 1 93.62 76 GLN A CA 1
ATOM 570 C C . GLN A 1 76 ? -9.805 -59.906 -27.859 1 93.62 76 GLN A C 1
ATOM 572 O O . GLN A 1 76 ? -9.008 -59.844 -28.797 1 93.62 76 GLN A O 1
ATOM 577 N N . ASP A 1 77 ? -11.094 -59.562 -28 1 93.62 77 ASP A N 1
ATOM 578 C CA . ASP A 1 77 ? -11.617 -59.375 -29.344 1 93.62 77 ASP A CA 1
ATOM 579 C C . ASP A 1 77 ? -12.414 -58.062 -29.438 1 93.62 77 ASP A C 1
ATOM 581 O O . ASP A 1 77 ? -12.914 -57.719 -30.516 1 93.62 77 ASP A O 1
ATOM 585 N N . GLY A 1 78 ? -12.5 -57.375 -28.375 1 95.44 78 GLY A N 1
ATOM 586 C CA . GLY A 1 78 ? -13.305 -56.156 -28.375 1 95.44 78 GLY A CA 1
ATOM 587 C C . GLY A 1 78 ? -12.617 -54.969 -29.031 1 95.44 78 GLY A C 1
ATOM 588 O O . GLY A 1 78 ? -11.391 -54.969 -29.172 1 95.44 78 GLY A O 1
ATOM 589 N N . GLN A 1 79 ? -13.438 -53.969 -29.391 1 96.25 79 GLN A N 1
ATOM 590 C CA . GLN A 1 79 ? -12.93 -52.656 -29.828 1 96.25 79 GLN A CA 1
ATOM 591 C C . GLN A 1 79 ? -12.625 -51.75 -28.641 1 96.25 79 GLN A C 1
ATOM 593 O O . GLN A 1 79 ? -12.984 -52.062 -27.516 1 96.25 79 GLN A O 1
ATOM 598 N N . TRP A 1 80 ? -11.891 -50.75 -28.906 1 97.19 80 TRP A N 1
ATOM 599 C CA . TRP A 1 80 ? -11.5 -49.812 -27.844 1 97.19 80 TRP A CA 1
ATOM 600 C C . TRP A 1 80 ? -12.695 -49 -27.359 1 97.19 80 TRP A C 1
ATOM 602 O O . TRP A 1 80 ? -13.648 -48.781 -28.109 1 97.19 80 TRP A O 1
ATOM 612 N N . ASN A 1 81 ? -12.703 -48.562 -26.109 1 97.62 81 ASN A N 1
ATOM 613 C CA . ASN A 1 81 ? -13.703 -47.688 -25.516 1 97.62 81 ASN A CA 1
ATOM 614 C C . ASN A 1 81 ? -13.375 -46.219 -25.781 1 97.62 81 ASN A C 1
ATOM 616 O O . ASN A 1 81 ? -12.703 -45.906 -26.766 1 97.62 81 ASN A O 1
ATOM 620 N N . THR A 1 82 ? -13.93 -45.25 -24.859 1 97.19 82 THR A N 1
ATOM 621 C CA . THR A 1 82 ? -13.812 -43.844 -25.125 1 97.19 82 THR A CA 1
ATOM 622 C C . THR A 1 82 ? -12.555 -43.25 -24.484 1 97.19 82 THR A C 1
ATOM 624 O O . THR A 1 82 ? -12.156 -42.125 -24.766 1 97.19 82 THR A O 1
ATOM 627 N N . LEU A 1 83 ? -11.875 -43.969 -23.625 1 97.5 83 LEU A N 1
ATOM 628 C CA . LEU A 1 83 ? -10.672 -43.5 -22.953 1 97.5 83 LEU A CA 1
ATOM 629 C C . LEU A 1 83 ? -9.523 -43.312 -23.938 1 97.5 83 LEU A C 1
ATOM 631 O O . LEU A 1 83 ? -9.398 -44.094 -24.891 1 97.5 83 LEU A O 1
ATOM 635 N N . ARG A 1 84 ? -8.805 -42.312 -23.688 1 97.56 84 ARG A N 1
ATOM 636 C CA . ARG A 1 84 ? -7.609 -42.031 -24.469 1 97.56 84 ARG A CA 1
ATOM 637 C C . ARG A 1 84 ? -6.418 -41.719 -23.562 1 97.56 84 ARG A C 1
ATOM 639 O O . ARG A 1 84 ? -5.918 -40.594 -23.531 1 97.56 84 ARG A O 1
ATOM 646 N N . PRO A 1 85 ? -5.875 -42.75 -22.922 1 98.06 85 PRO A N 1
ATOM 647 C CA . PRO A 1 85 ? -4.84 -42.531 -21.906 1 98.06 85 PRO A CA 1
ATOM 648 C C . PRO A 1 85 ? -3.535 -42 -22.5 1 98.06 85 PRO A C 1
ATOM 650 O O . PRO A 1 85 ? -2.893 -41.125 -21.922 1 98.06 85 PRO A O 1
ATOM 653 N N . LEU A 1 86 ? -3.109 -42.531 -23.656 1 98.44 86 LEU A N 1
ATOM 654 C CA . LEU A 1 86 ? -1.821 -42.156 -24.234 1 98.44 86 LEU A CA 1
ATOM 655 C C . LEU A 1 86 ? -1.86 -42.25 -25.75 1 98.44 86 LEU A C 1
ATOM 657 O O . LEU A 1 86 ? -2.236 -43.281 -26.312 1 98.44 86 LEU A O 1
ATOM 661 N N . SER A 1 87 ? -1.495 -41.188 -26.422 1 98.44 87 SER A N 1
ATOM 662 C CA . SER A 1 87 ? -1.294 -41.156 -27.859 1 98.44 87 SER A CA 1
ATOM 663 C C . SER A 1 87 ? -0.203 -40.156 -28.25 1 98.44 87 SER A C 1
ATOM 665 O O . SER A 1 87 ? 0.178 -39.312 -27.438 1 98.44 87 SER A O 1
ATOM 667 N N . PHE A 1 88 ? 0.427 -40.344 -29.344 1 97.94 88 PHE A N 1
ATOM 668 C CA . PHE A 1 88 ? 1.273 -39.281 -29.891 1 97.94 88 PHE A CA 1
ATOM 669 C C . PHE A 1 88 ? 1.136 -39.219 -31.406 1 97.94 88 PHE A C 1
ATOM 671 O O . PHE A 1 88 ? 0.875 -40.219 -32.062 1 97.94 88 PHE A O 1
ATOM 678 N N . ASN A 1 89 ? 1.226 -38 -31.922 1 98.38 89 ASN A N 1
ATOM 679 C CA . ASN A 1 89 ? 1.116 -37.75 -33.344 1 98.38 89 ASN A CA 1
ATOM 680 C C . ASN A 1 89 ? 2.375 -38.156 -34.094 1 98.38 89 ASN A C 1
ATOM 682 O O . ASN A 1 89 ? 3.49 -37.844 -33.688 1 98.38 89 ASN A O 1
ATOM 686 N N . LEU A 1 90 ? 2.199 -38.875 -35.25 1 98 90 LEU A N 1
ATOM 687 C CA . LEU A 1 90 ? 3.322 -39.469 -35.938 1 98 90 LEU A CA 1
ATOM 688 C C . LEU A 1 90 ? 4.098 -38.438 -36.75 1 98 90 LEU A C 1
ATOM 690 O O . LEU A 1 90 ? 5.25 -38.656 -37.125 1 98 90 LEU A O 1
ATOM 694 N N . LYS A 1 91 ? 3.518 -37.281 -36.938 1 97.75 91 LYS A N 1
ATOM 695 C CA . LYS A 1 91 ? 4.188 -36.219 -37.688 1 97.75 91 LYS A CA 1
ATOM 696 C C . LYS A 1 91 ? 4.953 -35.281 -36.781 1 97.75 91 LYS A C 1
ATOM 698 O O . LYS A 1 91 ? 6.066 -34.875 -37.094 1 97.75 91 LYS A O 1
ATOM 703 N N . THR A 1 92 ? 4.457 -34.969 -35.625 1 96.12 92 THR A N 1
ATOM 704 C CA . THR A 1 92 ? 5.031 -33.938 -34.75 1 96.12 92 THR A CA 1
ATOM 705 C C . THR A 1 92 ? 5.723 -34.562 -33.562 1 96.12 92 THR A C 1
ATOM 707 O O . THR A 1 92 ? 6.559 -33.906 -32.906 1 96.12 92 THR A O 1
ATOM 710 N N . GLY A 1 93 ? 5.262 -35.781 -33.188 1 97.12 93 GLY A N 1
ATOM 711 C CA . GLY A 1 93 ? 5.773 -36.438 -32 1 97.12 93 GLY A CA 1
ATOM 712 C C . GLY A 1 93 ? 5.117 -35.938 -30.734 1 97.12 93 GLY A C 1
ATOM 713 O O . GLY A 1 93 ? 5.477 -36.375 -29.625 1 97.12 93 GLY A O 1
ATOM 714 N N . ARG A 1 94 ? 4.16 -35.031 -30.812 1 96.94 94 ARG A N 1
ATOM 715 C CA . ARG A 1 94 ? 3.512 -34.469 -29.641 1 96.94 94 ARG A CA 1
ATOM 716 C C . ARG A 1 94 ? 2.648 -35.5 -28.938 1 96.94 94 ARG A C 1
ATOM 718 O O . ARG A 1 94 ? 1.844 -36.188 -29.562 1 96.94 94 ARG A O 1
ATOM 725 N N . VAL A 1 95 ? 2.863 -35.656 -27.672 1 97.75 95 VAL A N 1
ATOM 726 C CA . VAL A 1 95 ? 2.182 -36.656 -26.859 1 97.75 95 VAL A CA 1
ATOM 727 C C . VAL A 1 95 ? 0.902 -36.031 -26.281 1 97.75 95 VAL A C 1
ATOM 729 O O . VAL A 1 95 ? 0.888 -34.875 -25.844 1 97.75 95 VAL A O 1
ATOM 732 N N . SER A 1 96 ? -0.195 -36.844 -26.266 1 97.81 96 SER A N 1
ATOM 733 C CA . SER A 1 96 ? -1.467 -36.438 -25.672 1 97.81 96 SER A CA 1
ATOM 734 C C . SER A 1 96 ? -1.869 -37.406 -24.562 1 97.81 96 SER A C 1
ATOM 736 O O . SER A 1 96 ? -1.925 -38.625 -24.781 1 97.81 96 SER A O 1
ATOM 738 N N . LEU A 1 97 ? -2.074 -36.969 -23.375 1 97.75 97 LEU A N 1
ATOM 739 C CA . LEU A 1 97 ? -2.641 -37.688 -22.234 1 97.75 97 LEU A CA 1
ATOM 740 C C . LEU A 1 97 ? -4.023 -37.125 -21.891 1 97.75 97 LEU A C 1
ATOM 742 O O . LEU A 1 97 ? -4.16 -36.281 -21.016 1 97.75 97 LEU A O 1
ATOM 746 N N . ARG A 1 98 ? -5.082 -37.656 -22.406 1 97.25 98 ARG A N 1
ATOM 747 C CA . ARG A 1 98 ? -6.371 -36.969 -22.469 1 97.25 98 ARG A CA 1
ATOM 748 C C . ARG A 1 98 ? -7.23 -37.312 -21.25 1 97.25 98 ARG A C 1
ATOM 750 O O . ARG A 1 98 ? -8.273 -36.688 -21.031 1 97.25 98 ARG A O 1
ATOM 757 N N . ASN A 1 99 ? -6.855 -38.312 -20.438 1 97.38 99 ASN A N 1
ATOM 758 C CA . ASN A 1 99 ? -7.602 -38.625 -19.219 1 97.38 99 ASN A CA 1
ATOM 759 C C . ASN A 1 99 ? -6.844 -38.188 -17.969 1 97.38 99 ASN A C 1
ATOM 761 O O . ASN A 1 99 ? -7.082 -38.719 -16.875 1 97.38 99 ASN A O 1
ATOM 765 N N . GLY A 1 100 ? -5.895 -37.281 -18.094 1 96.5 100 GLY A N 1
ATOM 766 C CA . GLY A 1 100 ? -5.16 -36.688 -16.969 1 96.5 100 GLY A CA 1
ATOM 767 C C . GLY A 1 100 ? -3.898 -37.469 -16.625 1 96.5 100 GLY A C 1
ATOM 768 O O . GLY A 1 100 ? -3.713 -38.594 -17.094 1 96.5 100 GLY A O 1
ATOM 769 N N . VAL A 1 101 ? -3.039 -36.844 -15.852 1 97.56 101 VAL A N 1
ATOM 770 C CA . VAL A 1 101 ? -1.768 -37.469 -15.492 1 97.56 101 VAL A CA 1
ATOM 771 C C . VAL A 1 101 ? -1.386 -37.062 -14.07 1 97.56 101 VAL A C 1
ATOM 773 O O . VAL A 1 101 ? -1.569 -35.906 -13.664 1 97.56 101 VAL A O 1
ATOM 776 N N . ASP A 1 102 ? -0.976 -37.969 -13.25 1 97.31 102 ASP A N 1
ATOM 777 C CA . ASP A 1 102 ? -0.354 -37.781 -11.945 1 97.31 102 ASP A CA 1
ATOM 778 C C . ASP A 1 102 ? 1.154 -38 -12.008 1 97.31 102 ASP A C 1
ATOM 780 O O . ASP A 1 102 ? 1.606 -39.062 -12.453 1 97.31 102 ASP A O 1
ATOM 784 N N . ILE A 1 103 ? 1.914 -37.031 -11.562 1 96.81 103 ILE A N 1
ATOM 785 C CA . ILE A 1 103 ? 3.371 -37.125 -11.562 1 96.81 103 ILE A CA 1
ATOM 786 C C . ILE A 1 103 ? 3.883 -37.125 -10.125 1 96.81 103 ILE A C 1
ATOM 788 O O . ILE A 1 103 ? 3.732 -36.156 -9.391 1 96.81 103 ILE A O 1
ATOM 792 N N . SER A 1 104 ? 4.531 -38.219 -9.656 1 95.31 104 SER A N 1
ATOM 793 C CA . SER A 1 104 ? 4.98 -38.344 -8.273 1 95.31 104 SER A CA 1
ATOM 794 C C . SER A 1 104 ? 6.484 -38.094 -8.164 1 95.31 104 SER A C 1
ATOM 796 O O . SER A 1 104 ? 7 -37.875 -7.066 1 95.31 104 SER A O 1
ATOM 798 N N . GLY A 1 105 ? 7.266 -38.062 -9.211 1 92.88 105 GLY A N 1
ATOM 799 C CA . GLY A 1 105 ? 8.703 -37.875 -9.18 1 92.88 105 GLY A CA 1
ATOM 800 C C . GLY A 1 105 ? 9.141 -36.5 -9.625 1 92.88 105 GLY A C 1
ATOM 801 O O . GLY A 1 105 ? 10.312 -36.281 -9.953 1 92.88 105 GLY A O 1
ATOM 802 N N . GLY A 1 106 ? 8.227 -35.562 -9.688 1 94.12 106 GLY A N 1
ATOM 803 C CA . GLY A 1 106 ? 8.539 -34.219 -10.125 1 94.12 106 GLY A CA 1
ATOM 804 C C . GLY A 1 106 ? 8.445 -34.031 -11.633 1 94.12 106 GLY A C 1
ATOM 805 O O . GLY A 1 106 ? 8.547 -35 -12.383 1 94.12 106 GLY A O 1
ATOM 806 N N . ALA A 1 107 ? 8.211 -32.844 -12.062 1 95.5 107 ALA A N 1
ATOM 807 C CA . ALA A 1 107 ? 8.125 -32.469 -13.469 1 95.5 107 ALA A CA 1
ATOM 808 C C . ALA A 1 107 ? 9.016 -31.281 -13.781 1 95.5 107 ALA A C 1
ATOM 810 O O . ALA A 1 107 ? 8.961 -30.266 -13.078 1 95.5 107 ALA A O 1
ATOM 811 N N . VAL A 1 108 ? 9.852 -31.375 -14.766 1 95.44 108 VAL A N 1
ATOM 812 C CA . VAL A 1 108 ? 10.68 -30.266 -15.242 1 95.44 108 VAL A CA 1
ATOM 813 C C . VAL A 1 108 ? 10.359 -29.984 -16.719 1 95.44 108 VAL A C 1
ATOM 815 O O . VAL A 1 108 ? 10.422 -30.891 -17.547 1 95.44 108 VAL A O 1
ATOM 818 N N . VAL A 1 109 ? 10.023 -28.844 -17.016 1 94.81 109 VAL A N 1
ATOM 819 C CA . VAL A 1 109 ? 9.82 -28.406 -18.406 1 94.81 109 VAL A CA 1
ATOM 820 C C . VAL A 1 109 ? 10.953 -27.469 -18.828 1 94.81 109 VAL A C 1
ATOM 822 O O . VAL A 1 109 ? 11.148 -26.406 -18.234 1 94.81 109 VAL A O 1
ATOM 825 N N . SER A 1 110 ? 11.734 -27.906 -19.781 1 94.5 110 SER A N 1
ATOM 826 C CA . SER A 1 110 ? 12.852 -27.141 -20.312 1 94.5 110 SER A CA 1
ATOM 827 C C . SER A 1 110 ? 12.609 -26.734 -21.766 1 94.5 110 SER A C 1
ATOM 829 O O . SER A 1 110 ? 13.18 -27.312 -22.688 1 94.5 110 SER A O 1
ATOM 831 N N . HIS A 1 111 ? 11.828 -25.812 -21.969 1 93.81 111 HIS A N 1
ATOM 832 C CA . HIS A 1 111 ? 11.461 -25.297 -23.297 1 93.81 111 HIS A CA 1
ATOM 833 C C . HIS A 1 111 ? 10.93 -23.875 -23.188 1 93.81 111 HIS A C 1
ATOM 835 O O . HIS A 1 111 ? 10.211 -23.531 -22.25 1 93.81 111 HIS A O 1
ATOM 841 N N . ASP A 1 112 ? 11.133 -23.016 -24.172 1 91.56 112 ASP A N 1
ATOM 842 C CA . ASP A 1 112 ? 10.734 -21.609 -24.156 1 91.56 112 ASP A CA 1
ATOM 843 C C . ASP A 1 112 ? 9.219 -21.469 -24.203 1 91.56 112 ASP A C 1
ATOM 845 O O . ASP A 1 112 ? 8.672 -20.453 -23.766 1 91.56 112 ASP A O 1
ATOM 849 N N . ALA A 1 113 ? 8.531 -22.516 -24.703 1 91.12 113 ALA A N 1
ATOM 850 C CA . ALA A 1 113 ? 7.07 -22.453 -24.734 1 91.12 113 ALA A CA 1
ATOM 851 C C . ALA A 1 113 ? 6.496 -22.531 -23.312 1 91.12 113 ALA A C 1
ATOM 853 O O . ALA A 1 113 ? 5.324 -22.219 -23.109 1 91.12 113 ALA A O 1
ATOM 854 N N . GLY A 1 114 ? 7.332 -23.031 -22.469 1 94.06 114 GLY A N 1
ATOM 855 C CA . GLY A 1 114 ? 6.961 -23.047 -21.062 1 94.06 114 GLY A CA 1
ATOM 856 C C . GLY A 1 114 ? 5.812 -23.984 -20.766 1 94.06 114 GLY A C 1
ATOM 857 O O . GLY A 1 114 ? 5.762 -25.109 -21.281 1 94.06 114 GLY A O 1
ATOM 858 N N . ILE A 1 115 ? 5.023 -23.609 -19.672 1 95.62 115 ILE A N 1
ATOM 859 C CA . ILE A 1 115 ? 3.857 -24.344 -19.203 1 95.62 115 ILE A CA 1
ATOM 860 C C . ILE A 1 115 ? 2.617 -23.469 -19.297 1 95.62 115 ILE A C 1
ATOM 862 O O . ILE A 1 115 ? 2.654 -22.281 -18.938 1 95.62 115 ILE A O 1
ATOM 866 N N . SER A 1 116 ? 1.525 -24.016 -19.891 1 95.56 116 SER A N 1
ATOM 867 C CA . SER A 1 116 ? 0.3 -23.219 -19.969 1 95.56 116 SER A CA 1
ATOM 868 C C . SER A 1 116 ? -0.92 -24.062 -19.609 1 95.56 116 SER A C 1
ATOM 870 O O . SER A 1 116 ? -0.96 -25.266 -19.906 1 95.56 116 SER A O 1
ATOM 872 N N . ALA A 1 117 ? -1.832 -23.516 -18.828 1 96.12 117 ALA A N 1
ATOM 873 C CA . ALA A 1 117 ? -3.191 -24.016 -18.656 1 96.12 117 ALA A CA 1
ATOM 874 C C . ALA A 1 117 ? -4.199 -23.141 -19.406 1 96.12 117 ALA A C 1
ATOM 876 O O . ALA A 1 117 ? -4.242 -21.922 -19.203 1 96.12 117 ALA A O 1
ATOM 877 N N . ARG A 1 118 ? -4.98 -23.797 -20.25 1 95.62 118 ARG A N 1
ATOM 878 C CA . ARG A 1 118 ? -5.801 -22.969 -21.141 1 95.62 118 ARG A CA 1
ATOM 879 C C . ARG A 1 118 ? -7.215 -23.531 -21.25 1 95.62 118 ARG A C 1
ATOM 881 O O . ARG A 1 118 ? -7.438 -24.719 -21.031 1 95.62 118 ARG A O 1
ATOM 888 N N . THR A 1 119 ? -8.125 -22.703 -21.453 1 96 119 THR A N 1
ATOM 889 C CA . THR A 1 119 ? -9.508 -23.047 -21.781 1 96 119 THR A CA 1
ATOM 890 C C . THR A 1 119 ? -10.086 -22.047 -22.781 1 96 119 THR A C 1
ATOM 892 O O . THR A 1 119 ? -9.516 -20.969 -23 1 96 119 THR A O 1
ATOM 895 N N . THR A 1 120 ? -11.109 -22.469 -23.484 1 95.25 120 THR A N 1
ATOM 896 C CA . THR A 1 120 ? -11.797 -21.594 -24.422 1 95.25 120 THR A CA 1
ATOM 897 C C . THR A 1 120 ? -13.266 -21.438 -24.047 1 95.25 120 THR A C 1
ATOM 899 O O . THR A 1 120 ? -13.953 -22.422 -23.781 1 95.25 120 THR A O 1
ATOM 902 N N . GLY A 1 121 ? -13.672 -20.234 -23.875 1 93.38 121 GLY A N 1
ATOM 903 C CA . GLY A 1 121 ? -15.062 -19.953 -23.547 1 93.38 121 GLY A CA 1
ATOM 904 C C . GLY A 1 121 ? -15.891 -19.578 -24.75 1 93.38 121 GLY A C 1
ATOM 905 O O . GLY A 1 121 ? -15.406 -19.641 -25.891 1 93.38 121 GLY A O 1
ATOM 906 N N . PRO A 1 122 ? -17.109 -19.297 -24.562 1 95.12 122 PRO A N 1
ATOM 907 C CA . PRO A 1 122 ? -18 -18.938 -25.672 1 95.12 122 PRO A CA 1
ATOM 908 C C . PRO A 1 122 ? -17.609 -17.609 -26.328 1 95.12 122 PRO A C 1
ATOM 910 O O . PRO A 1 122 ? -16.969 -16.766 -25.703 1 95.12 122 PRO A O 1
ATOM 913 N N . SER A 1 123 ? -17.984 -17.438 -27.609 1 94.94 123 SER A N 1
ATOM 914 C CA . SER A 1 123 ? -17.828 -16.188 -28.359 1 94.94 123 SER A CA 1
ATOM 915 C C . SER A 1 123 ? -19.125 -15.781 -29.031 1 94.94 123 SER A C 1
ATOM 917 O O . SER A 1 123 ? -19.609 -16.484 -29.922 1 94.94 123 SER A O 1
ATOM 919 N N . PRO A 1 124 ? -19.734 -14.648 -28.672 1 94.19 124 PRO A N 1
ATOM 920 C CA . PRO A 1 124 ? -19.25 -13.703 -27.656 1 94.19 124 PRO A CA 1
ATOM 921 C C . PRO A 1 124 ? -19.516 -14.188 -26.234 1 94.19 124 PRO A C 1
ATOM 923 O O . PRO A 1 124 ? -20.297 -15.117 -26.016 1 94.19 124 PRO A O 1
ATOM 926 N N . ILE A 1 125 ? -18.75 -13.656 -25.25 1 95.88 125 ILE A N 1
ATOM 927 C CA . ILE A 1 125 ? -19 -13.977 -23.844 1 95.88 125 ILE A CA 1
ATOM 928 C C . ILE A 1 125 ? -20.344 -13.406 -23.406 1 95.88 125 ILE A C 1
ATOM 930 O O . ILE A 1 125 ? -20.844 -12.445 -24 1 95.88 125 ILE A O 1
ATOM 934 N N . ILE A 1 126 ? -21 -14.008 -22.375 1 96.88 126 ILE A N 1
ATOM 935 C CA . ILE A 1 126 ? -22.328 -13.648 -21.922 1 96.88 126 ILE A CA 1
ATOM 936 C C . ILE A 1 126 ? -22.25 -12.719 -20.719 1 96.88 126 ILE A C 1
ATOM 938 O O . ILE A 1 126 ? -21.719 -13.094 -19.672 1 96.88 126 ILE A O 1
ATOM 942 N N . ASN A 1 127 ? -22.938 -11.539 -20.859 1 95.81 127 ASN A N 1
ATOM 943 C CA . ASN A 1 127 ? -22.922 -10.539 -19.797 1 95.81 127 ASN A CA 1
ATOM 944 C C . ASN A 1 127 ? -23.531 -11.094 -18.516 1 95.81 127 ASN A C 1
ATOM 946 O O . ASN A 1 127 ? -24.562 -11.781 -18.547 1 95.81 127 ASN A O 1
ATOM 950 N N . GLY A 1 128 ? -22.891 -10.766 -17.391 1 96 128 GLY A N 1
ATOM 951 C CA . GLY A 1 128 ? -23.375 -11.219 -16.094 1 96 128 GLY A CA 1
ATOM 952 C C . GLY A 1 128 ? -22.734 -12.523 -15.656 1 96 128 GLY A C 1
ATOM 953 O O . GLY A 1 128 ? -22.891 -12.93 -14.5 1 96 128 GLY A O 1
ATOM 954 N N . GLN A 1 129 ? -22.078 -13.18 -16.594 1 96.94 129 GLN A N 1
ATOM 955 C CA . GLN A 1 129 ? -21.391 -14.414 -16.234 1 96.94 129 GLN A CA 1
ATOM 956 C C . GLN A 1 129 ? -19.906 -14.148 -15.945 1 96.94 129 GLN A C 1
ATOM 958 O O . GLN A 1 129 ? -19.328 -13.195 -16.453 1 96.94 129 GLN A O 1
ATOM 963 N N . THR A 1 130 ? -19.391 -15.023 -15.094 1 97.31 130 THR A N 1
ATOM 964 C CA . THR A 1 130 ? -17.969 -14.969 -14.781 1 97.31 130 THR A CA 1
ATOM 965 C C . THR A 1 130 ? -17.234 -16.125 -15.43 1 97.31 130 THR A C 1
ATOM 967 O O . THR A 1 130 ? -17.688 -17.266 -15.383 1 97.31 130 THR A O 1
ATOM 970 N N . TYR A 1 131 ? -16.188 -15.797 -16.141 1 97.12 131 TYR A N 1
ATOM 971 C CA . TYR A 1 131 ? -15.32 -16.781 -16.781 1 97.12 131 TYR A CA 1
ATOM 972 C C . TYR A 1 131 ? -13.922 -16.75 -16.172 1 97.12 131 TYR A C 1
ATOM 974 O O . TYR A 1 131 ? -13.367 -15.688 -15.914 1 97.12 131 TYR A O 1
ATOM 982 N N . SER A 1 132 ? -13.383 -17.953 -15.898 1 96.75 132 SER A N 1
ATOM 983 C CA . SER A 1 132 ? -12.055 -18.062 -15.305 1 96.75 132 SER A CA 1
ATOM 984 C C . SER A 1 132 ? -11.125 -18.906 -16.156 1 96.75 132 SER A C 1
ATOM 986 O O . SER A 1 132 ? -11.555 -19.906 -16.75 1 96.75 132 SER A O 1
ATOM 988 N N . ALA A 1 133 ? -9.883 -18.484 -16.266 1 96.88 133 ALA A N 1
ATOM 989 C CA . ALA A 1 133 ? -8.859 -19.391 -16.766 1 96.88 133 ALA A CA 1
ATOM 990 C C . ALA A 1 133 ? -8.617 -20.547 -15.797 1 96.88 133 ALA A C 1
ATOM 992 O O . ALA A 1 133 ? -8.781 -20.391 -14.586 1 96.88 133 ALA A O 1
ATOM 993 N N . PRO A 1 134 ? -8.242 -21.734 -16.438 1 95.88 134 PRO A N 1
ATOM 994 C CA . PRO A 1 134 ? -7.805 -22.766 -15.5 1 95.88 134 PRO A CA 1
ATOM 995 C C . PRO A 1 134 ? -6.652 -22.312 -14.609 1 95.88 134 PRO A C 1
ATOM 997 O O . PRO A 1 134 ? -5.75 -21.609 -15.07 1 95.88 134 PRO A O 1
ATOM 1000 N N . SER A 1 135 ? -6.723 -22.688 -13.383 1 95.38 135 SER A N 1
ATOM 1001 C CA . SER A 1 135 ? -5.754 -22.156 -12.422 1 95.38 135 SER A CA 1
ATOM 1002 C C . SER A 1 135 ? -4.496 -23.031 -12.391 1 95.38 135 SER A C 1
ATOM 1004 O O . SER A 1 135 ? -4.523 -24.188 -12.773 1 95.38 135 SER A O 1
ATOM 1006 N N . ILE A 1 136 ? -3.404 -22.469 -12.047 1 97.19 136 ILE A N 1
ATOM 1007 C CA . ILE A 1 136 ? -2.189 -23.125 -11.57 1 97.19 136 ILE A CA 1
ATOM 1008 C C . ILE A 1 136 ? -2.047 -22.922 -10.07 1 97.19 136 ILE A C 1
ATOM 1010 O O . ILE A 1 136 ? -2.031 -21.781 -9.586 1 97.19 136 ILE A O 1
ATOM 1014 N N . HIS A 1 137 ? -2.037 -24.031 -9.352 1 97.12 137 HIS A N 1
ATOM 1015 C CA . HIS A 1 137 ? -2.078 -23.828 -7.91 1 97.12 137 HIS A CA 1
ATOM 1016 C C . HIS A 1 137 ? -1.223 -24.859 -7.188 1 97.12 137 HIS A C 1
ATOM 1018 O O . HIS A 1 137 ? -0.87 -25.891 -7.762 1 97.12 137 HIS A O 1
ATOM 1024 N N . THR A 1 138 ? -0.777 -24.594 -6.004 1 97.75 138 THR A N 1
ATOM 1025 C CA . THR A 1 138 ? -0.025 -25.469 -5.105 1 97.75 138 THR A CA 1
ATOM 1026 C C . THR A 1 138 ? -0.786 -25.688 -3.801 1 97.75 138 THR A C 1
ATOM 1028 O O . THR A 1 138 ? -1.323 -24.734 -3.225 1 97.75 138 THR A O 1
ATOM 1031 N N . ASP A 1 139 ? -0.791 -26.969 -3.312 1 97.25 139 ASP A N 1
ATOM 1032 C CA . ASP A 1 139 ? -1.636 -27.312 -2.176 1 97.25 139 ASP A CA 1
ATOM 1033 C C . ASP A 1 139 ? -0.827 -28.016 -1.088 1 97.25 139 ASP A C 1
ATOM 1035 O O . ASP A 1 139 ? 0.028 -28.859 -1.386 1 97.25 139 ASP A O 1
ATOM 1039 N N . PHE A 1 140 ? -1.078 -27.594 0.058 1 97.75 140 PHE A N 1
ATOM 1040 C CA . PHE A 1 140 ? -0.702 -28.375 1.234 1 97.75 140 PHE A CA 1
ATOM 1041 C C . PHE A 1 140 ? -1.938 -28.828 2.002 1 97.75 140 PHE A C 1
ATOM 1043 O O . PHE A 1 140 ? -2.775 -28.016 2.383 1 97.75 140 PHE A O 1
ATOM 1050 N N . THR A 1 141 ? -1.946 -30.219 2.295 1 97.81 141 THR A N 1
ATOM 1051 C CA . THR A 1 141 ? -3.123 -30.766 2.967 1 97.81 141 THR A CA 1
ATOM 1052 C C . THR A 1 141 ? -2.73 -31.469 4.262 1 97.81 141 THR A C 1
ATOM 1054 O O . THR A 1 141 ? -1.74 -32.188 4.305 1 97.81 141 THR A O 1
ATOM 1057 N N . SER A 1 142 ? -3.4 -31.203 5.297 1 96.88 142 SER A N 1
ATOM 1058 C CA . SER A 1 142 ? -3.348 -31.922 6.566 1 96.88 142 SER A CA 1
ATOM 1059 C C . SER A 1 142 ? -4.746 -32.281 7.059 1 96.88 142 SER A C 1
ATOM 1061 O O . SER A 1 142 ? -5.512 -31.391 7.453 1 96.88 142 SER A O 1
ATOM 1063 N N . GLY A 1 143 ? -5.051 -33.594 7.086 1 96.25 143 GLY A N 1
ATOM 1064 C CA . GLY A 1 143 ? -6.418 -34 7.402 1 96.25 143 GLY A CA 1
ATOM 1065 C C . GLY A 1 143 ? -7.426 -33.469 6.391 1 96.25 143 GLY A C 1
ATOM 1066 O O . GLY A 1 143 ? -7.293 -33.719 5.191 1 96.25 143 GLY A O 1
ATOM 1067 N N . ASN A 1 144 ? -8.336 -32.719 6.867 1 95.62 144 ASN A N 1
ATOM 1068 C CA . ASN A 1 144 ? -9.367 -32.156 5.988 1 95.62 144 ASN A CA 1
ATOM 1069 C C . ASN A 1 144 ? -9.078 -30.719 5.613 1 95.62 144 ASN A C 1
ATOM 1071 O O . ASN A 1 144 ? -9.922 -30.047 5.012 1 95.62 144 ASN A O 1
ATOM 1075 N N . ILE A 1 145 ? -7.98 -30.219 6.078 1 96.12 145 ILE A N 1
ATOM 1076 C CA . ILE A 1 145 ? -7.641 -28.828 5.805 1 96.12 145 ILE A CA 1
ATOM 1077 C C . ILE A 1 145 ? -6.633 -28.766 4.66 1 96.12 145 ILE A C 1
ATOM 1079 O O . ILE A 1 145 ? -5.629 -29.469 4.664 1 96.12 145 ILE A O 1
ATOM 1083 N N . THR A 1 146 ? -6.891 -27.969 3.629 1 97.12 146 THR A N 1
ATOM 1084 C CA . THR A 1 146 ? -5.969 -27.719 2.527 1 97.12 146 THR A CA 1
ATOM 1085 C C . THR A 1 146 ? -5.715 -26.219 2.367 1 97.12 146 THR A C 1
ATOM 1087 O O . THR A 1 146 ? -6.66 -25.438 2.248 1 97.12 146 THR A O 1
ATOM 1090 N N . THR A 1 147 ? -4.477 -25.781 2.49 1 97.12 147 THR A N 1
ATOM 1091 C CA . THR A 1 147 ? -4.102 -24.438 2.047 1 97.12 147 THR A CA 1
ATOM 1092 C C . THR A 1 147 ? -3.697 -24.453 0.576 1 97.12 147 THR A C 1
ATOM 1094 O O . THR A 1 147 ? -3.166 -25.438 0.08 1 97.12 147 THR A O 1
ATOM 1097 N N . GLN A 1 148 ? -3.988 -23.344 -0.109 1 97.5 148 GLN A N 1
ATOM 1098 C CA . GLN A 1 148 ? -3.752 -23.297 -1.548 1 97.5 148 GLN A CA 1
ATOM 1099 C C . GLN A 1 148 ? -3.312 -21.891 -1.979 1 97.5 148 GLN A C 1
ATOM 1101 O O . GLN A 1 148 ? -3.938 -20.906 -1.608 1 97.5 148 GLN A O 1
ATOM 1106 N N . MET A 1 149 ? -2.223 -21.859 -2.658 1 98.06 149 MET A N 1
ATOM 1107 C CA . MET A 1 149 ? -1.856 -20.656 -3.406 1 98.06 149 MET A CA 1
ATOM 1108 C C . MET A 1 149 ? -2.125 -20.844 -4.895 1 98.06 149 MET A C 1
ATOM 1110 O O . MET A 1 149 ? -1.675 -21.828 -5.496 1 98.06 149 MET A O 1
ATOM 1114 N N . MET A 1 150 ? -2.887 -19.938 -5.449 1 96.94 150 MET A N 1
ATOM 1115 C CA . MET A 1 150 ? -3.281 -20.141 -6.844 1 96.94 150 MET A CA 1
ATOM 1116 C C . MET A 1 150 ? -3.092 -18.859 -7.648 1 96.94 150 MET A C 1
ATOM 1118 O O . MET A 1 150 ? -3.188 -17.75 -7.105 1 96.94 150 MET A O 1
ATOM 1122 N N . MET A 1 151 ? -2.752 -19.047 -8.922 1 97 151 MET A N 1
ATOM 1123 C CA . MET A 1 151 ? -2.705 -17.984 -9.914 1 97 151 MET A CA 1
ATOM 1124 C C . MET A 1 151 ? -3.719 -18.219 -11.023 1 97 151 MET A C 1
ATOM 1126 O O . MET A 1 151 ? -3.92 -19.359 -11.445 1 97 151 MET A O 1
ATOM 1130 N N . GLY A 1 152 ? -4.398 -17.172 -11.484 1 96.44 152 GLY A N 1
ATOM 1131 C CA . GLY A 1 152 ? -5.359 -17.25 -12.57 1 96.44 152 GLY A CA 1
ATOM 1132 C C . GLY A 1 152 ? -5.852 -15.898 -13.039 1 96.44 152 GLY A C 1
ATOM 1133 O O . GLY A 1 152 ? -5.203 -14.875 -12.789 1 96.44 152 GLY A O 1
ATOM 1134 N N . SER A 1 153 ? -6.84 -15.898 -13.883 1 97.19 153 SER A N 1
ATOM 1135 C CA . SER A 1 153 ? -7.504 -14.688 -14.336 1 97.19 153 SER A CA 1
ATOM 1136 C C . SER A 1 153 ? -9.016 -14.867 -14.383 1 97.19 153 SER A C 1
ATOM 1138 O O . SER A 1 153 ? -9.516 -15.992 -14.406 1 97.19 153 SER A O 1
ATOM 1140 N N . ARG A 1 154 ? -9.695 -13.82 -14.281 1 97.38 154 ARG A N 1
ATOM 1141 C CA . ARG A 1 154 ? -11.148 -13.82 -14.266 1 97.38 154 ARG A CA 1
ATOM 1142 C C . ARG A 1 154 ? -11.703 -12.695 -15.133 1 97.38 154 ARG A C 1
ATOM 1144 O O . ARG A 1 154 ? -11.125 -11.602 -15.188 1 97.38 154 ARG A O 1
ATOM 1151 N N . VAL A 1 155 ? -12.766 -13 -15.836 1 97.44 155 VAL A N 1
ATOM 1152 C CA . VAL A 1 155 ? -13.508 -12.023 -16.625 1 97.44 155 VAL A CA 1
ATOM 1153 C C . VAL A 1 155 ? -14.961 -11.977 -16.141 1 97.44 155 VAL A C 1
ATOM 1155 O O . VAL A 1 155 ? -15.688 -12.961 -16.25 1 97.44 155 VAL A O 1
ATOM 1158 N N . ASP A 1 156 ? -15.258 -10.922 -15.5 1 97 156 ASP A N 1
ATOM 1159 C CA . ASP A 1 156 ? -16.656 -10.609 -15.266 1 97 156 ASP A CA 1
ATOM 1160 C C . ASP A 1 156 ? -17.266 -9.891 -16.469 1 97 156 ASP A C 1
ATOM 1162 O O . ASP A 1 156 ? -17.125 -8.672 -16.609 1 97 156 ASP A O 1
ATOM 1166 N N . ALA A 1 157 ? -17.969 -10.727 -17.203 1 96.69 157 ALA A N 1
ATOM 1167 C CA . ALA A 1 157 ? -18.406 -10.227 -18.5 1 96.69 157 ALA A CA 1
ATOM 1168 C C . ALA A 1 157 ? -19.266 -8.977 -18.344 1 96.69 157 ALA A C 1
ATOM 1170 O O . ALA A 1 157 ? -20.25 -8.977 -17.594 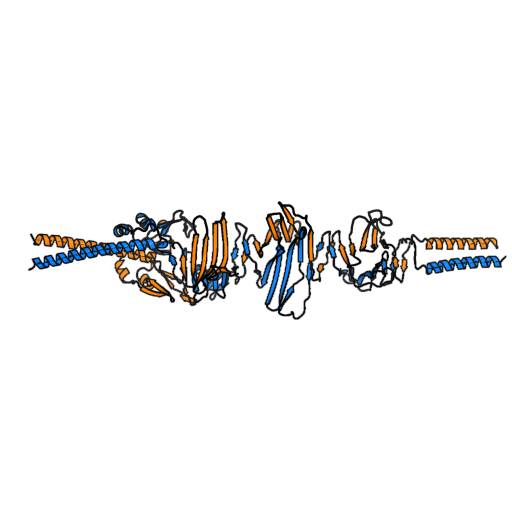1 96.69 157 ALA A O 1
ATOM 1171 N N . GLY A 1 158 ? -18.922 -7.965 -19.078 1 96 158 GLY A N 1
ATOM 1172 C CA . GLY A 1 158 ? -19.625 -6.699 -19.047 1 96 158 GLY A CA 1
ATOM 1173 C C . GLY A 1 158 ? -19.172 -5.793 -17.906 1 96 158 GLY A C 1
ATOM 1174 O O . GLY A 1 158 ? -19.672 -4.676 -17.766 1 96 158 GLY A O 1
ATOM 1175 N N . LYS A 1 159 ? -18.297 -6.141 -17.109 1 95.62 159 LYS A N 1
ATOM 1176 C CA . LYS A 1 159 ? -17.938 -5.355 -15.93 1 95.62 159 LYS A CA 1
ATOM 1177 C C . LYS A 1 159 ? -16.422 -5.113 -15.883 1 95.62 159 LYS A C 1
ATOM 1179 O O . LYS A 1 159 ? -15.969 -3.992 -16.109 1 95.62 159 LYS A O 1
ATOM 1184 N N . GLN A 1 160 ? -15.672 -6.211 -15.602 1 96.25 160 GLN A N 1
ATOM 1185 C CA . GLN A 1 160 ? -14.234 -6.047 -15.414 1 96.25 160 GLN A CA 1
ATOM 1186 C C . GLN A 1 160 ? -13.492 -7.363 -15.656 1 96.25 160 GLN A C 1
ATOM 1188 O O . GLN A 1 160 ? -14.125 -8.414 -15.797 1 96.25 160 GLN A O 1
ATOM 1193 N N . ASP A 1 161 ? -12.234 -7.309 -15.828 1 97.75 161 ASP A N 1
ATOM 1194 C CA . ASP A 1 161 ? -11.336 -8.453 -15.859 1 97.75 161 ASP A CA 1
ATOM 1195 C C . ASP A 1 161 ? -10.055 -8.172 -15.078 1 97.75 161 ASP A C 1
ATOM 1197 O O . ASP A 1 161 ? -9.672 -7.012 -14.906 1 97.75 161 ASP A O 1
ATOM 1201 N N . TYR A 1 162 ? -9.5 -9.172 -14.547 1 97.25 162 TYR A N 1
ATOM 1202 C CA . TYR A 1 162 ? -8.289 -9.008 -13.758 1 97.25 162 TYR A CA 1
ATOM 1203 C C . TYR A 1 162 ? -7.535 -10.328 -13.625 1 97.25 162 TYR A C 1
ATOM 1205 O O . TYR A 1 162 ? -8.125 -11.406 -13.797 1 97.25 162 TYR A O 1
ATOM 1213 N N . GLY A 1 163 ? -6.227 -10.219 -13.492 1 97.38 163 GLY A N 1
ATOM 1214 C CA . GLY A 1 163 ? -5.465 -11.344 -12.969 1 97.38 163 GLY A CA 1
ATOM 1215 C C . GLY A 1 163 ? -5.57 -11.484 -11.461 1 97.38 163 GLY A C 1
ATOM 1216 O O . GLY A 1 163 ? -5.934 -10.539 -10.766 1 97.38 163 GLY A O 1
ATOM 1217 N N . LEU A 1 164 ? -5.316 -12.695 -10.969 1 95.44 164 LEU A N 1
ATOM 1218 C CA . LEU A 1 164 ? -5.441 -12.797 -9.516 1 95.44 164 LEU A CA 1
ATOM 1219 C C . LEU A 1 164 ? -4.426 -13.781 -8.945 1 95.44 164 LEU A C 1
ATOM 1221 O O . LEU A 1 164 ? -4.02 -14.727 -9.633 1 95.44 164 LEU A O 1
ATOM 1225 N N . LEU A 1 165 ? -3.871 -13.516 -7.855 1 96.12 165 LEU A N 1
ATOM 1226 C CA . LEU A 1 165 ? -3.201 -14.391 -6.895 1 96.12 165 LEU A CA 1
ATOM 1227 C C . LEU A 1 165 ? -4.059 -14.586 -5.648 1 96.12 165 LEU A C 1
ATOM 1229 O O . LEU A 1 165 ? -4.418 -13.609 -4.977 1 96.12 165 LEU A O 1
ATOM 1233 N N . SER A 1 166 ? -4.375 -15.805 -5.422 1 97.25 166 SER A N 1
ATOM 1234 C CA . SER A 1 166 ? -5.316 -16.078 -4.34 1 97.25 166 SER A CA 1
ATOM 1235 C C . SER A 1 166 ? -4.766 -17.125 -3.383 1 97.25 166 SER A C 1
ATOM 1237 O O . SER A 1 166 ? -4.188 -18.125 -3.816 1 97.25 166 SER A O 1
ATOM 1239 N N . TYR A 1 167 ? -4.898 -16.828 -2.146 1 97.88 167 TYR A N 1
ATOM 1240 C CA . TYR A 1 167 ? -4.445 -17.75 -1.11 1 97.88 167 TYR A CA 1
ATOM 1241 C C . TYR A 1 167 ? -5.613 -18.219 -0.258 1 97.88 167 TYR A C 1
ATOM 1243 O O . TYR A 1 167 ? -6.305 -17.422 0.369 1 97.88 167 TYR A O 1
ATOM 1251 N N . ARG A 1 168 ? -5.852 -19.5 -0.294 1 98.12 168 ARG A N 1
ATOM 1252 C CA . ARG A 1 168 ? -6.785 -20.109 0.647 1 98.12 168 ARG A CA 1
ATOM 1253 C C . ARG A 1 168 ? -6.098 -20.438 1.971 1 98.12 168 ARG A C 1
ATOM 1255 O O . ARG A 1 168 ? -5.227 -21.297 2.029 1 98.12 168 ARG A O 1
ATOM 1262 N N . ASP A 1 169 ? -6.555 -19.797 2.99 1 96.69 169 ASP A N 1
ATOM 1263 C CA . ASP A 1 169 ? -5.836 -19.891 4.258 1 96.69 169 ASP A CA 1
ATOM 1264 C C . ASP A 1 169 ? -6.273 -21.125 5.051 1 96.69 169 ASP A C 1
ATOM 1266 O O . ASP A 1 169 ? -7.074 -21.922 4.57 1 96.69 169 ASP A O 1
ATOM 1270 N N . TRP A 1 170 ? -5.652 -21.312 6.227 1 96 170 TRP A N 1
ATOM 1271 C CA . TRP A 1 170 ? -5.844 -22.5 7.066 1 96 170 TRP A CA 1
ATOM 1272 C C . TRP A 1 170 ? -7.305 -22.625 7.484 1 96 170 TRP A C 1
ATOM 1274 O O . TRP A 1 170 ? -7.789 -23.734 7.723 1 96 170 TRP A O 1
ATOM 1284 N N . GLN A 1 171 ? -8.031 -21.531 7.559 1 95.56 171 GLN A N 1
ATOM 1285 C CA . GLN A 1 171 ? -9.438 -21.531 7.953 1 95.56 171 GLN A CA 1
ATOM 1286 C C . GLN A 1 171 ? -10.344 -21.766 6.754 1 95.56 171 GLN A C 1
ATOM 1288 O O . GLN A 1 171 ? -11.562 -21.906 6.906 1 95.56 171 GLN A O 1
ATOM 1293 N N . GLY A 1 172 ? -9.805 -21.797 5.531 1 96.06 172 GLY A N 1
ATOM 1294 C CA . GLY A 1 172 ? -10.57 -22.078 4.328 1 96.06 172 GLY A CA 1
ATOM 1295 C C . GLY A 1 172 ? -11.031 -20.828 3.604 1 96.06 172 GLY A C 1
ATOM 1296 O O . GLY A 1 172 ? -11.805 -20.906 2.65 1 96.06 172 GLY A O 1
ATOM 1297 N N . ASN A 1 173 ? -10.586 -19.688 4.109 1 96.88 173 ASN A N 1
ATOM 1298 C CA . ASN A 1 173 ? -10.977 -18.438 3.459 1 96.88 173 ASN A CA 1
ATOM 1299 C C . ASN A 1 173 ? -10.062 -18.109 2.283 1 96.88 173 ASN A C 1
ATOM 1301 O O . ASN A 1 173 ? -8.852 -18.328 2.355 1 96.88 173 ASN A O 1
ATOM 1305 N N . TRP A 1 174 ? -10.695 -17.609 1.244 1 97.06 174 TRP A N 1
ATOM 1306 C CA . TRP A 1 174 ? -9.922 -17.172 0.09 1 97.06 174 TRP A CA 1
ATOM 1307 C C . TRP A 1 174 ? -9.477 -15.719 0.268 1 97.06 174 TRP A C 1
ATOM 1309 O O . TRP A 1 174 ? -10.281 -14.844 0.601 1 97.06 174 TRP A O 1
ATOM 1319 N N . ASN A 1 175 ? -8.227 -15.453 0.146 1 97.44 175 ASN A N 1
ATOM 1320 C CA . ASN A 1 175 ? -7.578 -14.148 0.17 1 97.44 175 ASN A CA 1
ATOM 1321 C C . ASN A 1 175 ? -6.961 -13.805 -1.184 1 97.44 175 ASN A C 1
ATOM 1323 O O . ASN A 1 175 ? -5.949 -14.391 -1.577 1 97.44 175 ASN A O 1
ATOM 1327 N N . GLU A 1 176 ? -7.555 -12.75 -1.798 1 96.62 176 GLU A N 1
ATOM 1328 C CA . GLU A 1 176 ? -7.242 -12.539 -3.207 1 96.62 176 GLU A CA 1
ATOM 1329 C C . GLU A 1 176 ? -6.543 -11.203 -3.424 1 96.62 176 GLU A C 1
ATOM 1331 O O . GLU A 1 176 ? -6.961 -10.18 -2.869 1 96.62 176 GLU A O 1
ATOM 1336 N N . LEU A 1 177 ? -5.398 -11.227 -4.133 1 97.19 177 LEU A N 1
ATOM 1337 C CA . LEU A 1 177 ? -4.805 -10.055 -4.773 1 97.19 177 LEU A CA 1
ATOM 1338 C C . LEU A 1 177 ? -5.203 -9.977 -6.242 1 97.19 177 LEU A C 1
ATOM 1340 O O . LEU A 1 177 ? -5.141 -10.984 -6.961 1 97.19 177 LEU A O 1
ATOM 1344 N N . ARG A 1 178 ? -5.586 -8.781 -6.719 1 96.94 178 ARG A N 1
ATOM 1345 C CA . ARG A 1 178 ? -6.02 -8.633 -8.102 1 96.94 178 ARG A CA 1
ATOM 1346 C C . ARG A 1 178 ? -5.094 -7.695 -8.867 1 96.94 178 ARG A C 1
ATOM 1348 O O . ARG A 1 178 ? -4.754 -6.613 -8.383 1 96.94 178 ARG A O 1
ATOM 1355 N N . VAL A 1 179 ? -4.602 -8.172 -9.961 1 96.31 179 VAL A N 1
ATOM 1356 C CA . VAL A 1 179 ? -3.83 -7.355 -10.898 1 96.31 179 VAL A CA 1
ATOM 1357 C C . VAL A 1 179 ? -4.758 -6.781 -11.969 1 96.31 179 VAL A C 1
ATOM 1359 O O . VAL A 1 179 ? -5.355 -7.527 -12.75 1 96.31 179 VAL A O 1
ATOM 1362 N N . ARG A 1 180 ? -4.812 -5.492 -12.031 1 95.5 180 ARG A N 1
ATOM 1363 C CA . ARG A 1 180 ? -5.785 -4.836 -12.898 1 95.5 180 ARG A CA 1
ATOM 1364 C C . ARG A 1 180 ? -5.086 -4 -13.969 1 95.5 180 ARG A C 1
ATOM 1366 O O . ARG A 1 180 ? -3.855 -3.975 -14.039 1 95.5 180 ARG A O 1
ATOM 1373 N N . SER A 1 181 ? -5.93 -3.457 -14.859 1 93.5 181 SER A N 1
ATOM 1374 C CA . SER A 1 181 ? -5.402 -2.561 -15.883 1 93.5 181 SER A CA 1
ATOM 1375 C C . SER A 1 181 ? -4.543 -1.462 -15.266 1 93.5 181 SER A C 1
ATOM 1377 O O . SER A 1 181 ? -4.727 -1.104 -14.094 1 93.5 181 SER A O 1
ATOM 1379 N N . ASN A 1 182 ? -3.463 -1.001 -16 1 91.12 182 ASN A N 1
ATOM 1380 C CA . ASN A 1 182 ? -2.533 0.049 -15.602 1 91.12 182 ASN A CA 1
ATOM 1381 C C . ASN A 1 182 ? -1.589 -0.429 -14.5 1 91.12 182 ASN A C 1
ATOM 1383 O O . ASN A 1 182 ? -1.083 0.376 -13.719 1 91.12 182 ASN A O 1
ATOM 1387 N N . ALA A 1 183 ? -1.413 -1.694 -14.359 1 92.75 183 ALA A N 1
ATOM 1388 C CA . ALA A 1 183 ? -0.528 -2.334 -13.391 1 92.75 183 ALA A CA 1
ATOM 1389 C C . ALA A 1 183 ? -0.971 -2.031 -11.961 1 92.75 183 ALA A C 1
ATOM 1391 O O . ALA A 1 183 ? -0.136 -1.852 -11.07 1 92.75 183 ALA A O 1
ATOM 1392 N N . GLU A 1 184 ? -2.289 -1.891 -11.852 1 93.44 184 GLU A N 1
ATOM 1393 C CA . GLU A 1 184 ? -2.842 -1.658 -10.523 1 93.44 184 GLU A CA 1
ATOM 1394 C C . GLU A 1 184 ? -2.941 -2.959 -9.727 1 93.44 184 GLU A C 1
ATOM 1396 O O . GLU A 1 184 ? -3.311 -4 -10.281 1 93.44 184 GLU A O 1
ATOM 1401 N N . LEU A 1 185 ? -2.584 -2.869 -8.445 1 95.81 185 LEU A N 1
ATOM 1402 C CA . LEU A 1 185 ? -2.754 -3.988 -7.527 1 95.81 185 LEU A CA 1
ATOM 1403 C C . LEU A 1 185 ? -3.814 -3.672 -6.477 1 95.81 185 LEU A C 1
ATOM 1405 O O . LEU A 1 185 ? -3.684 -2.701 -5.73 1 95.81 185 LEU A O 1
ATOM 1409 N N . ASP A 1 186 ? -4.863 -4.492 -6.512 1 95 186 ASP A N 1
ATOM 1410 C CA . ASP A 1 186 ? -5.926 -4.402 -5.516 1 95 186 ASP A CA 1
ATOM 1411 C C . ASP A 1 186 ? -5.734 -5.438 -4.414 1 95 186 ASP A C 1
ATOM 1413 O O . ASP A 1 186 ? -5.637 -6.637 -4.688 1 95 186 ASP A O 1
ATOM 1417 N N . ALA A 1 187 ? -5.613 -4.996 -3.174 1 96.06 187 ALA A N 1
ATOM 1418 C CA . ALA A 1 187 ? -5.434 -5.867 -2.018 1 96.06 187 ALA A CA 1
ATOM 1419 C C . ALA A 1 187 ? -6.258 -5.383 -0.829 1 96.06 187 ALA A C 1
ATOM 1421 O O . ALA A 1 187 ? -6.793 -4.27 -0.85 1 96.06 187 ALA A O 1
ATOM 1422 N N . GLY A 1 188 ? -6.457 -6.16 0.129 1 94.25 188 GLY A N 1
ATOM 1423 C CA . GLY A 1 188 ? -7.141 -5.773 1.352 1 94.25 188 GLY A CA 1
ATOM 1424 C C . GLY A 1 188 ? -6.348 -4.789 2.193 1 94.25 188 GLY A C 1
ATOM 1425 O O . GLY A 1 188 ? -6.91 -3.842 2.746 1 94.25 188 GLY A O 1
ATOM 1426 N N . GLN A 1 189 ? -5.102 -5.059 2.264 1 94.69 189 GLN A N 1
ATOM 1427 C CA . GLN A 1 189 ? -4.184 -4.234 3.045 1 94.69 189 GLN A CA 1
ATOM 1428 C C . GLN A 1 189 ? -2.742 -4.426 2.578 1 94.69 189 GLN A C 1
ATOM 1430 O O . GLN A 1 189 ? -2.361 -5.52 2.15 1 94.69 189 GLN A O 1
ATOM 1435 N N . PHE A 1 190 ? -1.994 -3.357 2.588 1 95.62 190 PHE A N 1
ATOM 1436 C CA . PHE A 1 190 ? -0.561 -3.422 2.33 1 95.62 190 PHE A CA 1
ATOM 1437 C C . PHE A 1 190 ? 0.23 -3.225 3.617 1 95.62 190 PHE A C 1
ATOM 1439 O O . PHE A 1 190 ? -0.007 -2.27 4.359 1 95.62 190 PHE A O 1
ATOM 1446 N N . THR A 1 191 ? 1.099 -4.145 3.895 1 95.06 191 THR A N 1
ATOM 1447 C CA . THR A 1 191 ? 1.997 -4.008 5.035 1 95.06 191 THR A CA 1
ATOM 1448 C C . THR A 1 191 ? 3.447 -3.908 4.57 1 95.06 191 THR A C 1
ATOM 1450 O O . THR A 1 191 ? 3.951 -4.809 3.896 1 95.06 191 THR A O 1
ATOM 1453 N N . LYS A 1 192 ? 4.074 -2.83 4.879 1 93.31 192 LYS A N 1
ATOM 1454 C CA . LYS A 1 192 ? 5.508 -2.652 4.652 1 93.31 192 LYS A CA 1
ATOM 1455 C C . LYS A 1 192 ? 6.316 -3.156 5.844 1 93.31 192 LYS A C 1
ATOM 1457 O O . LYS A 1 192 ? 6.141 -2.684 6.969 1 93.31 192 LYS A O 1
ATOM 1462 N N . ARG A 1 193 ? 7.297 -4.055 5.645 1 91.25 193 ARG A N 1
ATOM 1463 C CA . ARG A 1 193 ? 7.938 -4.688 6.789 1 91.25 193 ARG A CA 1
ATOM 1464 C C . ARG A 1 193 ? 9.383 -4.23 6.93 1 91.25 193 ARG A C 1
ATOM 1466 O O . ARG A 1 193 ? 9.969 -4.316 8.016 1 91.25 193 ARG A O 1
ATOM 1473 N N . ASN A 1 194 ? 10.023 -3.811 5.809 1 92.81 194 ASN A N 1
ATOM 1474 C CA . ASN A 1 194 ? 11.438 -3.455 5.902 1 92.81 194 ASN A CA 1
ATOM 1475 C C . ASN A 1 194 ? 11.641 -2.145 6.656 1 92.81 194 ASN A C 1
ATOM 1477 O O . ASN A 1 194 ? 10.984 -1.144 6.352 1 92.81 194 ASN A O 1
ATOM 1481 N N . SER A 1 195 ? 12.523 -2.115 7.535 1 92.06 195 SER A N 1
ATOM 1482 C CA . SER A 1 195 ? 12.773 -0.927 8.344 1 92.06 195 SER A CA 1
ATOM 1483 C C . SER A 1 195 ? 13.156 0.264 7.477 1 92.06 195 SER A C 1
ATOM 1485 O O . SER A 1 195 ? 12.75 1.396 7.75 1 92.06 195 SER A O 1
ATOM 1487 N N . GLU A 1 196 ? 13.875 0.014 6.422 1 92.88 196 GLU A N 1
ATOM 1488 C CA . GLU A 1 196 ? 14.312 1.107 5.562 1 92.88 196 GLU A CA 1
ATOM 1489 C C . GLU A 1 196 ? 13.43 1.228 4.324 1 92.88 196 GLU A C 1
ATOM 1491 O O . GLU A 1 196 ? 13.742 1.978 3.4 1 92.88 196 GLU A O 1
ATOM 1496 N N . GLY A 1 197 ? 12.398 0.366 4.273 1 92.81 197 GLY A N 1
ATOM 1497 C CA . GLY A 1 197 ? 11.477 0.422 3.146 1 92.81 197 GLY A CA 1
ATOM 1498 C C . GLY A 1 197 ? 10.469 1.545 3.256 1 92.81 197 GLY A C 1
ATOM 1499 O O . GLY A 1 197 ? 10.312 2.148 4.32 1 92.81 197 GLY A O 1
ATOM 1500 N N . TRP A 1 198 ? 9.82 1.856 2.078 1 94.12 198 TRP A N 1
ATOM 1501 C CA . TRP A 1 198 ? 8.805 2.904 2.023 1 94.12 198 TRP A CA 1
ATOM 1502 C C . TRP A 1 198 ? 7.555 2.412 1.305 1 94.12 198 TRP A C 1
ATOM 1504 O O . TRP A 1 198 ? 7.605 1.438 0.55 1 94.12 198 TRP A O 1
ATOM 1514 N N . ILE A 1 199 ? 6.445 2.979 1.719 1 95.19 199 ILE A N 1
ATOM 1515 C CA . ILE A 1 199 ? 5.398 3.102 0.709 1 95.19 199 ILE A CA 1
ATOM 1516 C C . ILE A 1 199 ? 5.664 4.324 -0.165 1 95.19 199 ILE A C 1
ATOM 1518 O O . ILE A 1 199 ? 5.336 5.449 0.214 1 95.19 199 ILE A O 1
ATOM 1522 N N . LYS A 1 200 ? 6.332 4.09 -1.303 1 94.12 200 LYS A N 1
ATOM 1523 C CA . LYS A 1 200 ? 6.891 5.133 -2.158 1 94.12 200 LYS A CA 1
ATOM 1524 C C . LYS A 1 200 ? 5.934 5.48 -3.295 1 94.12 200 LYS A C 1
ATOM 1526 O O . LYS A 1 200 ? 5.445 4.594 -3.996 1 94.12 200 LYS A O 1
ATOM 1531 N N . ALA A 1 201 ? 5.594 6.715 -3.402 1 94.69 201 ALA A N 1
ATOM 1532 C CA . ALA A 1 201 ? 4.805 7.195 -4.535 1 94.69 201 ALA A CA 1
ATOM 1533 C C . ALA A 1 201 ? 5.68 7.938 -5.539 1 94.69 201 ALA A C 1
ATOM 1535 O O . ALA A 1 201 ? 6.242 8.992 -5.223 1 94.69 201 ALA A O 1
ATOM 1536 N N . ALA A 1 202 ? 5.828 7.367 -6.691 1 94 202 ALA A N 1
ATOM 1537 C CA . ALA A 1 202 ? 6.598 7.984 -7.766 1 94 202 ALA A CA 1
ATOM 1538 C C . ALA A 1 202 ? 5.711 8.305 -8.969 1 94 202 ALA A C 1
ATOM 1540 O O . ALA A 1 202 ? 4.496 8.094 -8.922 1 94 202 ALA A O 1
ATOM 1541 N N . GLY A 1 203 ? 6.238 8.945 -10.023 1 91.44 203 GLY A N 1
ATOM 1542 C CA . GLY A 1 203 ? 5.492 9.305 -11.219 1 91.44 203 GLY A CA 1
ATOM 1543 C C . GLY A 1 203 ? 5.062 10.758 -11.242 1 91.44 203 GLY A C 1
ATOM 1544 O O . GLY A 1 203 ? 3.879 11.07 -11.102 1 91.44 203 GLY A O 1
ATOM 1545 N N . ASN A 1 204 ? 6.027 11.609 -11.469 1 92.62 204 ASN A N 1
ATOM 1546 C CA . ASN A 1 204 ? 5.719 13.031 -11.562 1 92.62 204 ASN A CA 1
ATOM 1547 C C . ASN A 1 204 ? 5.199 13.406 -12.945 1 92.62 204 ASN A C 1
ATOM 1549 O O . ASN A 1 204 ? 5.578 12.789 -13.945 1 92.62 204 ASN A O 1
ATOM 1553 N N . ARG A 1 205 ? 4.262 14.188 -12.984 1 94.56 205 ARG A N 1
ATOM 1554 C CA . ARG A 1 205 ? 3.73 14.672 -14.258 1 94.56 205 ARG A CA 1
ATOM 1555 C C . ARG A 1 205 ? 3.627 16.188 -14.273 1 94.56 205 ARG A C 1
ATOM 1557 O O . ARG A 1 205 ? 3.334 16.812 -13.242 1 94.56 205 ARG A O 1
ATOM 1564 N N . ASN A 1 206 ? 3.85 16.766 -15.453 1 95.69 206 ASN A N 1
ATOM 1565 C CA . ASN A 1 206 ? 3.664 18.203 -15.617 1 95.69 206 ASN A CA 1
ATOM 1566 C C . ASN A 1 206 ? 2.186 18.578 -15.695 1 95.69 206 ASN A C 1
ATOM 1568 O O . ASN A 1 206 ? 1.396 17.875 -16.328 1 95.69 206 ASN A O 1
ATOM 1572 N N . VAL A 1 207 ? 1.866 19.609 -14.984 1 94.12 207 VAL A N 1
ATOM 1573 C CA . VAL A 1 207 ? 0.501 20.125 -15.016 1 94.12 207 VAL A CA 1
ATOM 1574 C C . VAL A 1 207 ? 0.521 21.641 -15.234 1 94.12 207 VAL A C 1
ATOM 1576 O O . VAL A 1 207 ? 1.589 22.25 -15.25 1 94.12 207 VAL A O 1
ATOM 1579 N N . ASN A 1 208 ? -0.647 22.25 -15.523 1 92.88 208 ASN A N 1
ATOM 1580 C CA . ASN A 1 208 ? -0.784 23.688 -15.703 1 92.88 208 ASN A CA 1
ATOM 1581 C C . ASN A 1 208 ? 0.141 24.219 -16.797 1 92.88 208 ASN A C 1
ATOM 1583 O O . ASN A 1 208 ? 0.924 25.141 -16.562 1 92.88 208 ASN A O 1
ATOM 1587 N N . ASN A 1 209 ? 0.126 23.625 -18 1 94.75 209 ASN A N 1
ATOM 1588 C CA . ASN A 1 209 ? 0.93 24.016 -19.156 1 94.75 209 ASN A CA 1
ATOM 1589 C C . ASN A 1 209 ? 2.418 24.031 -18.828 1 94.75 209 ASN A C 1
ATOM 1591 O O . ASN A 1 209 ? 3.1 25.031 -19.078 1 94.75 209 ASN A O 1
ATOM 1595 N N . ASP A 1 210 ? 2.889 23.062 -18.016 1 94.81 210 ASP A N 1
ATOM 1596 C CA . ASP A 1 210 ? 4.289 22.781 -17.703 1 94.81 210 ASP A CA 1
ATOM 1597 C C . ASP A 1 210 ? 4.867 23.828 -16.766 1 94.81 210 ASP A C 1
ATOM 1599 O O . ASP A 1 210 ? 6.086 24 -16.703 1 94.81 210 ASP A O 1
ATOM 1603 N N . LYS A 1 211 ? 3.967 24.562 -16.062 1 94.19 211 LYS A N 1
ATOM 1604 C CA . LYS A 1 211 ? 4.445 25.516 -15.062 1 94.19 211 LYS A CA 1
ATOM 1605 C C . LYS A 1 211 ? 4.578 24.859 -13.695 1 94.19 211 LYS A C 1
ATOM 1607 O O . LYS A 1 211 ? 5.23 25.406 -12.797 1 94.19 211 LYS A O 1
ATOM 1612 N N . ASP A 1 212 ? 3.855 23.766 -13.578 1 95.31 212 ASP A N 1
ATOM 1613 C CA . ASP A 1 212 ? 3.885 23.047 -12.312 1 95.31 212 ASP A CA 1
ATOM 1614 C C . ASP A 1 212 ? 4.141 21.562 -12.531 1 95.31 212 ASP A C 1
ATOM 1616 O O . ASP A 1 212 ? 4.051 21.062 -13.664 1 95.31 212 ASP A O 1
ATOM 1620 N N . ARG A 1 213 ? 4.57 20.844 -11.531 1 96.31 213 ARG A N 1
ATOM 1621 C CA . ARG A 1 213 ? 4.727 19.391 -11.508 1 96.31 213 ARG A CA 1
ATOM 1622 C C . ARG A 1 213 ? 4.043 18.781 -10.289 1 96.31 213 ARG A C 1
ATOM 1624 O O . ARG A 1 213 ? 4.117 19.328 -9.188 1 96.31 213 ARG A O 1
ATOM 1631 N N . LYS A 1 214 ? 3.387 17.703 -10.531 1 97.38 214 LYS A N 1
ATOM 1632 C CA . LYS A 1 214 ? 2.627 17.062 -9.469 1 97.38 214 LYS A CA 1
ATOM 1633 C C . LYS A 1 214 ? 2.943 15.562 -9.398 1 97.38 214 LYS A C 1
ATOM 1635 O O . LYS A 1 214 ? 3.076 14.906 -10.43 1 97.38 214 LYS A O 1
ATOM 1640 N N . THR A 1 215 ? 3.154 15.031 -8.203 1 97.44 215 THR A N 1
ATOM 1641 C CA . THR A 1 215 ? 3.23 13.602 -7.93 1 97.44 215 THR A CA 1
ATOM 1642 C C . THR A 1 215 ? 2.119 13.18 -6.977 1 97.44 215 THR A C 1
ATOM 1644 O O . THR A 1 215 ? 2.094 13.594 -5.816 1 97.44 215 THR A O 1
ATOM 1647 N N . ASN A 1 216 ? 1.204 12.266 -7.492 1 97 216 ASN A N 1
ATOM 1648 C CA . ASN A 1 216 ? 0.138 11.719 -6.664 1 97 216 ASN A CA 1
ATOM 1649 C C . ASN A 1 216 ? 0.682 10.727 -5.637 1 97 216 ASN A C 1
ATOM 1651 O O . ASN A 1 216 ? 1.558 9.914 -5.949 1 97 216 ASN A O 1
ATOM 1655 N N . ALA A 1 217 ? 0.239 10.82 -4.395 1 96.69 217 ALA A N 1
ATOM 1656 C CA . ALA A 1 217 ? 0.707 9.891 -3.365 1 96.69 217 ALA A CA 1
ATOM 1657 C C . ALA A 1 217 ? -0.448 9.07 -2.801 1 96.69 217 ALA A C 1
ATOM 1659 O O . ALA A 1 217 ? -0.745 7.984 -3.299 1 96.69 217 ALA A O 1
ATOM 1660 N N . LEU A 1 218 ? -1.24 9.594 -1.9 1 97.19 218 LEU A N 1
ATOM 1661 C CA . LEU A 1 218 ? -2.309 8.875 -1.219 1 97.19 218 LEU A CA 1
ATOM 1662 C C . LEU A 1 218 ? -3.672 9.461 -1.562 1 97.19 218 LEU A C 1
ATOM 1664 O O . LEU A 1 218 ? -3.846 10.688 -1.536 1 97.19 218 LEU A O 1
ATOM 1668 N N . TRP A 1 219 ? -4.586 8.68 -2.002 1 97.69 219 TRP A N 1
ATOM 1669 C CA . TRP A 1 219 ? -5.992 9.023 -2.191 1 97.69 219 TRP A CA 1
ATOM 1670 C C . TRP A 1 219 ? -6.879 8.25 -1.226 1 97.69 219 TRP A C 1
ATOM 1672 O O . TRP A 1 219 ? -6.852 7.02 -1.197 1 97.69 219 TRP A O 1
ATOM 1682 N N . VAL A 1 220 ? -7.586 8.961 -0.442 1 97.81 220 VAL A N 1
ATOM 1683 C CA . VAL A 1 220 ? -8.523 8.344 0.488 1 97.81 220 VAL A CA 1
ATOM 1684 C C . VAL A 1 220 ? -9.953 8.609 0.031 1 97.81 220 VAL A C 1
ATOM 1686 O O . VAL A 1 220 ? -10.422 9.758 0.054 1 97.81 220 VAL A O 1
ATOM 1689 N N . GLN A 1 221 ? -10.633 7.547 -0.281 1 96.88 221 GLN A N 1
ATOM 1690 C CA . GLN A 1 221 ? -11.969 7.664 -0.861 1 96.88 221 GLN A CA 1
ATOM 1691 C C . GLN A 1 221 ? -13.047 7.543 0.211 1 96.88 221 GLN A C 1
ATOM 1693 O O . GLN A 1 221 ? -13.195 6.488 0.836 1 96.88 221 GLN A O 1
ATOM 1698 N N . GLY A 1 222 ? -13.789 8.656 0.412 1 95.69 222 GLY A N 1
ATOM 1699 C CA . GLY A 1 222 ? -14.961 8.617 1.277 1 95.69 222 GLY A CA 1
ATOM 1700 C C . GLY A 1 222 ? -16.219 8.188 0.556 1 95.69 222 GLY A C 1
ATOM 1701 O O . GLY A 1 222 ? -16.156 7.492 -0.462 1 95.69 222 GLY A O 1
ATOM 1702 N N . ALA A 1 223 ? -17.359 8.414 1.217 1 94.56 223 ALA A N 1
ATOM 1703 C CA . ALA A 1 223 ? -18.641 8.062 0.609 1 94.56 223 ALA A CA 1
ATOM 1704 C C . ALA A 1 223 ? -18.906 8.914 -0.625 1 94.56 223 ALA A C 1
ATOM 1706 O O . ALA A 1 223 ? -18.641 10.125 -0.626 1 94.56 223 ALA A O 1
ATOM 1707 N N . GLY A 1 224 ? -19.469 8.258 -1.672 1 94.12 224 GLY A N 1
ATOM 1708 C CA . GLY A 1 224 ? -19.766 9 -2.885 1 94.12 224 GLY A CA 1
ATOM 1709 C C . GLY A 1 224 ? -18.547 9.602 -3.539 1 94.12 224 GLY A C 1
ATOM 1710 O O . GLY A 1 224 ? -17.578 8.891 -3.82 1 94.12 224 GLY A O 1
ATOM 1711 N N . ASP A 1 225 ? -18.578 10.914 -3.717 1 95.06 225 ASP A N 1
ATOM 1712 C CA . ASP A 1 225 ? -17.453 11.578 -4.383 1 95.06 225 ASP A CA 1
ATOM 1713 C C . ASP A 1 225 ? -16.547 12.289 -3.371 1 95.06 225 ASP A C 1
ATOM 1715 O O . ASP A 1 225 ? -15.633 13.008 -3.754 1 95.06 225 ASP A O 1
ATOM 1719 N N . LEU A 1 226 ? -16.875 12.133 -2.049 1 96.56 226 LEU A N 1
ATOM 1720 C CA . LEU A 1 226 ? -16.016 12.711 -1.021 1 96.56 226 LEU A CA 1
ATOM 1721 C C . LEU A 1 226 ? -14.633 12.062 -1.029 1 96.56 226 LEU A C 1
ATOM 1723 O O . LEU A 1 226 ? -14.516 10.852 -1.205 1 96.56 226 LEU A O 1
ATOM 1727 N N . SER A 1 227 ? -13.586 12.883 -0.904 1 97.44 227 SER A N 1
ATOM 1728 C CA . SER A 1 227 ? -12.242 12.312 -0.879 1 97.44 227 SER A CA 1
ATOM 1729 C C . SER A 1 227 ? -11.258 13.242 -0.182 1 97.44 227 SER A C 1
ATOM 1731 O O . SER A 1 227 ? -11.562 14.422 0.046 1 97.44 227 SER A O 1
ATOM 1733 N N . ALA A 1 228 ? -10.227 12.781 0.257 1 97.75 228 ALA A N 1
ATOM 1734 C CA . ALA A 1 228 ? -9.023 13.5 0.671 1 97.75 228 ALA A CA 1
ATOM 1735 C C . ALA A 1 228 ? -7.781 12.93 -0.01 1 97.75 228 ALA A C 1
ATOM 1737 O O . ALA A 1 228 ? -7.73 11.742 -0.333 1 97.75 228 ALA A O 1
ATOM 1738 N N . ASP A 1 229 ? -6.855 13.812 -0.264 1 96.75 229 ASP A N 1
ATOM 1739 C CA . ASP A 1 229 ? -5.66 13.281 -0.907 1 96.75 229 ASP A CA 1
ATOM 1740 C C . ASP A 1 229 ? -4.406 14.016 -0.43 1 96.75 229 ASP A C 1
ATOM 1742 O O . ASP A 1 229 ? -4.5 15.117 0.121 1 96.75 229 ASP A O 1
ATOM 1746 N N . LEU A 1 230 ? -3.316 13.367 -0.509 1 97.5 230 LEU A N 1
ATOM 1747 C CA . LEU A 1 230 ? -1.954 13.805 -0.231 1 97.5 230 LEU A CA 1
ATOM 1748 C C . LEU A 1 230 ? -1.086 13.711 -1.481 1 97.5 230 LEU A C 1
ATOM 1750 O O . LEU A 1 230 ? -1.093 12.688 -2.17 1 97.5 230 LEU A O 1
ATOM 1754 N N . TYR A 1 231 ? -0.35 14.781 -1.851 1 97.56 231 TYR A N 1
ATOM 1755 C CA . TYR A 1 231 ? 0.472 14.797 -3.055 1 97.56 231 TYR A CA 1
ATOM 1756 C C . TYR A 1 231 ? 1.66 15.742 -2.889 1 97.56 231 TYR A C 1
ATOM 1758 O O . TYR A 1 231 ? 1.681 16.562 -1.976 1 97.56 231 TYR A O 1
ATOM 1766 N N . HIS A 1 232 ? 2.689 15.547 -3.639 1 98.12 232 HIS A N 1
ATOM 1767 C CA . HIS A 1 232 ? 3.777 16.5 -3.787 1 98.12 232 HIS A CA 1
ATOM 1768 C C . HIS A 1 232 ? 3.541 17.422 -4.98 1 98.12 232 HIS A C 1
ATOM 1770 O O . HIS A 1 232 ? 3.123 16.969 -6.047 1 98.12 232 HIS A O 1
ATOM 1776 N N . TYR A 1 233 ? 3.715 18.672 -4.809 1 96.56 233 TYR A N 1
ATOM 1777 C CA . TYR A 1 233 ? 3.484 19.656 -5.855 1 96.56 233 TYR A CA 1
ATOM 1778 C C . TYR A 1 233 ? 4.652 20.625 -5.953 1 96.56 233 TYR A C 1
ATOM 1780 O O . TYR A 1 233 ? 5.172 21.094 -4.934 1 96.56 233 TYR A O 1
ATOM 1788 N N . GLU A 1 234 ? 5.109 20.891 -7.109 1 96.5 234 GLU A N 1
ATOM 1789 C CA . GLU A 1 234 ? 6.184 21.844 -7.379 1 96.5 234 GLU A CA 1
ATOM 1790 C C . GLU A 1 234 ? 5.723 22.953 -8.328 1 96.5 234 GLU A C 1
ATOM 1792 O O . GLU A 1 234 ? 5.242 22.672 -9.43 1 96.5 234 GLU A O 1
ATOM 1797 N N . ARG A 1 235 ? 5.719 24.141 -7.883 1 93.62 235 ARG A N 1
ATOM 1798 C CA . ARG A 1 235 ? 5.66 25.297 -8.781 1 93.62 235 ARG A CA 1
ATOM 1799 C C . ARG A 1 235 ? 7.039 25.625 -9.344 1 93.62 235 ARG A C 1
ATOM 1801 O O . ARG A 1 235 ? 7.867 26.219 -8.656 1 93.62 235 ARG A O 1
ATOM 1808 N N . ILE A 1 236 ? 7.156 25.266 -10.547 1 93.94 236 ILE A N 1
ATOM 1809 C CA . ILE A 1 236 ? 8.484 25.25 -11.148 1 93.94 236 ILE A CA 1
ATOM 1810 C C . ILE A 1 236 ? 9.094 26.656 -11.086 1 93.94 236 ILE A C 1
ATOM 1812 O O . ILE A 1 236 ? 8.469 27.625 -11.508 1 93.94 236 ILE A O 1
ATOM 1816 N N . GLY A 1 237 ? 10.305 26.734 -10.594 1 92.44 237 GLY A N 1
ATOM 1817 C CA . GLY A 1 237 ? 11.023 28 -10.477 1 92.44 237 GLY A CA 1
ATOM 1818 C C . GLY A 1 237 ? 10.664 28.781 -9.227 1 92.44 237 GLY A C 1
ATOM 1819 O O . GLY A 1 237 ? 11.227 29.844 -8.969 1 92.44 237 GLY A O 1
ATOM 1820 N N . GLN A 1 238 ? 9.789 28.375 -8.43 1 91.12 238 GLN A N 1
ATOM 1821 C CA . GLN A 1 238 ? 9.336 29.078 -7.234 1 91.12 238 GLN A CA 1
ATOM 1822 C C . GLN A 1 238 ? 9.547 28.234 -5.984 1 91.12 238 GLN A C 1
ATOM 1824 O O . GLN A 1 238 ? 10.664 28.125 -5.477 1 91.12 238 GLN A O 1
ATOM 1829 N N . HIS A 1 239 ? 8.555 27.5 -5.516 1 92.62 239 HIS A N 1
ATOM 1830 C CA . HIS A 1 239 ? 8.648 26.641 -4.336 1 92.62 239 HIS A CA 1
ATOM 1831 C C . HIS A 1 239 ? 7.922 25.312 -4.555 1 92.62 239 HIS A C 1
ATOM 1833 O O . HIS A 1 239 ? 7.273 25.125 -5.586 1 92.62 239 HIS A O 1
ATOM 1839 N N . HIS A 1 240 ? 8.125 24.359 -3.654 1 96.19 240 HIS A N 1
ATOM 1840 C CA . HIS A 1 240 ? 7.375 23.109 -3.67 1 96.19 240 HIS A CA 1
ATOM 1841 C C . HIS A 1 240 ? 6.816 22.781 -2.287 1 96.19 240 HIS A C 1
ATOM 1843 O O . HIS A 1 240 ? 7.168 23.438 -1.303 1 96.19 240 HIS A O 1
ATOM 1849 N N . PHE A 1 241 ? 5.844 21.859 -2.303 1 96.56 241 PHE A N 1
ATOM 1850 C CA . PHE A 1 241 ? 5.184 21.609 -1.026 1 96.56 241 PHE A CA 1
ATOM 1851 C C . PHE A 1 241 ? 4.52 20.234 -1.022 1 96.56 241 PHE A C 1
ATOM 1853 O O . PHE A 1 241 ? 4.352 19.609 -2.076 1 96.56 241 PHE A O 1
ATOM 1860 N N . LEU A 1 242 ? 4.297 19.703 0.239 1 97.75 242 LEU A N 1
ATOM 1861 C CA . LEU A 1 242 ? 3.322 18.641 0.465 1 97.75 242 LEU A CA 1
ATOM 1862 C C . LEU A 1 242 ? 1.909 19.203 0.55 1 97.75 242 LEU A C 1
ATOM 1864 O O . LEU A 1 242 ? 1.632 20.078 1.385 1 97.75 242 LEU A O 1
ATOM 1868 N N . GLY A 1 243 ? 1.04 18.703 -0.31 1 97 243 GLY A N 1
ATOM 1869 C CA . GLY A 1 243 ? -0.332 19.188 -0.316 1 97 243 GLY A CA 1
ATOM 1870 C C . GLY A 1 243 ? -1.314 18.203 0.287 1 97 243 GLY A C 1
ATOM 1871 O O . GLY A 1 243 ? -1.197 17 0.078 1 97 243 GLY A O 1
ATOM 1872 N N . LEU A 1 244 ? -2.229 18.719 1.115 1 97.06 244 LEU A N 1
ATOM 1873 C CA . LEU A 1 244 ? -3.449 18.016 1.509 1 97.06 244 LEU A CA 1
ATOM 1874 C C . LEU A 1 244 ? -4.672 18.672 0.881 1 97.06 244 LEU A C 1
ATOM 1876 O O . LEU A 1 244 ? -4.805 19.906 0.897 1 97.06 244 LEU A O 1
ATOM 1880 N N . HIS A 1 245 ? -5.512 17.875 0.278 1 96.38 245 HIS A N 1
ATOM 1881 C CA . HIS A 1 245 ? -6.727 18.359 -0.364 1 96.38 245 HIS A CA 1
ATOM 1882 C C . HIS A 1 245 ? -7.941 17.547 0.079 1 96.38 245 HIS A C 1
ATOM 1884 O O . HIS A 1 245 ? -7.938 16.328 0.002 1 96.38 245 HIS A O 1
ATOM 1890 N N . VAL A 1 246 ? -8.891 18.203 0.659 1 96.88 246 VAL A N 1
ATOM 1891 C CA . VAL A 1 246 ? -10.164 17.594 1.012 1 96.88 246 VAL A CA 1
ATOM 1892 C C . VAL A 1 246 ? -11.258 18.094 0.071 1 96.88 246 VAL A C 1
ATOM 1894 O O . VAL A 1 246 ? -11.641 19.266 0.127 1 96.88 246 VAL A O 1
ATOM 1897 N N . ALA A 1 247 ? -11.766 17.188 -0.692 1 94.19 247 ALA A N 1
ATOM 1898 C CA . ALA A 1 247 ? -12.5 17.609 -1.881 1 94.19 247 ALA A CA 1
ATOM 1899 C C . ALA A 1 247 ? -13.984 17.266 -1.755 1 94.19 247 ALA A C 1
ATOM 1901 O O . ALA A 1 247 ? -14.344 16.219 -1.231 1 94.19 247 ALA A O 1
ATOM 1902 N N . ASN A 1 248 ? -14.828 18.156 -2.314 1 93.06 248 ASN A N 1
ATOM 1903 C CA . ASN A 1 248 ? -16.266 17.969 -2.529 1 93.06 248 ASN A CA 1
ATOM 1904 C C . ASN A 1 248 ? -17.047 18.125 -1.23 1 93.06 248 ASN A C 1
ATOM 1906 O O . ASN A 1 248 ? -16.594 18.812 -0.304 1 93.06 248 ASN A O 1
ATOM 1910 N N . GLY A 1 249 ? -18.328 17.875 -1.231 1 89.12 249 GLY A N 1
ATOM 1911 C CA . GLY A 1 249 ? -19.203 18.125 -0.094 1 89.12 249 GLY A CA 1
ATOM 1912 C C . GLY A 1 249 ? -19.562 19.594 0.068 1 89.12 249 GLY A C 1
ATOM 1913 O O . GLY A 1 249 ? -19.719 20.078 1.19 1 89.12 249 GLY A O 1
ATOM 1914 N N . GLY A 1 250 ? -19.516 20.297 -1.003 1 87.31 250 GLY A N 1
ATOM 1915 C CA . GLY A 1 250 ? -19.938 21.688 -1.013 1 87.31 250 GLY A CA 1
ATOM 1916 C C . GLY A 1 250 ? -18.766 22.672 -0.971 1 87.31 250 GLY A C 1
ATOM 1917 O O . GLY A 1 250 ? -18.953 23.875 -1.159 1 87.31 250 GLY A O 1
ATOM 1918 N N . ALA A 1 251 ? -17.578 22.25 -0.716 1 90.38 251 ALA A N 1
ATOM 1919 C CA . ALA A 1 251 ? -16.391 23.094 -0.667 1 90.38 251 ALA A CA 1
ATOM 1920 C C . ALA A 1 251 ? -15.117 22.281 -0.903 1 90.38 251 ALA A C 1
ATOM 1922 O O . ALA A 1 251 ? -15.18 21.047 -1.06 1 90.38 251 ALA A O 1
ATOM 1923 N N . GLN A 1 252 ? -13.953 23.047 -0.996 1 92.62 252 GLN A N 1
ATOM 1924 C CA . GLN A 1 252 ? -12.641 22.438 -1.127 1 92.62 252 GLN A CA 1
ATOM 1925 C C . GLN A 1 252 ? -11.664 23 -0.097 1 92.62 252 GLN A C 1
ATOM 1927 O O . GLN A 1 252 ? -11.469 24.203 -0.02 1 92.62 252 GLN A O 1
ATOM 1932 N N . GLY A 1 253 ? -11.141 22.062 0.716 1 93.19 253 GLY A N 1
ATOM 1933 C CA . GLY A 1 253 ? -10.078 22.469 1.621 1 93.19 253 GLY A CA 1
ATOM 1934 C C . GLY A 1 253 ? -8.688 22.188 1.072 1 93.19 253 GLY A C 1
ATOM 1935 O O . GLY A 1 253 ? -8.406 21.078 0.625 1 93.19 253 GLY A O 1
ATOM 1936 N N . TRP A 1 254 ? -7.867 23.297 1.095 1 94.62 254 TRP A N 1
ATOM 1937 C CA . TRP A 1 254 ? -6.5 23.172 0.601 1 94.62 254 TRP A CA 1
ATOM 1938 C C . TRP A 1 254 ? -5.492 23.5 1.698 1 94.62 254 TRP A C 1
ATOM 1940 O O . TRP A 1 254 ? -5.625 24.516 2.385 1 94.62 254 TRP A O 1
ATOM 1950 N N . TYR A 1 255 ? -4.496 22.641 1.888 1 94.94 255 TYR A N 1
ATOM 1951 C CA . TYR A 1 255 ? -3.408 22.812 2.844 1 94.94 255 TYR A CA 1
ATOM 1952 C C . TYR A 1 255 ? -2.057 22.562 2.188 1 94.94 255 TYR A C 1
ATOM 1954 O O . TYR A 1 255 ? -1.848 21.531 1.56 1 94.94 255 TYR A O 1
ATOM 1962 N N . GLU A 1 256 ? -1.108 23.578 2.287 1 95.56 256 GLU A N 1
ATOM 1963 C CA . GLU A 1 256 ? 0.228 23.484 1.707 1 95.56 256 GLU A CA 1
ATOM 1964 C C . GLU A 1 256 ? 1.305 23.547 2.787 1 95.56 256 GLU A C 1
ATOM 1966 O O . GLU A 1 256 ? 1.358 24.5 3.566 1 95.56 256 GLU A O 1
ATOM 1971 N N . PHE A 1 257 ? 2.104 22.516 2.871 1 96.44 257 PHE A N 1
ATOM 1972 C CA . PHE A 1 257 ? 3.289 22.5 3.719 1 96.44 257 PHE A CA 1
ATOM 1973 C C . PHE A 1 257 ? 4.551 22.703 2.889 1 96.44 257 PHE A C 1
ATOM 1975 O O . PHE A 1 257 ? 5.02 21.766 2.225 1 96.44 257 PHE A O 1
ATOM 1982 N N . ARG A 1 258 ? 5.172 23.859 2.969 1 94.44 258 ARG A N 1
ATOM 1983 C CA . ARG A 1 258 ? 6.207 24.281 2.033 1 94.44 258 ARG A CA 1
ATOM 1984 C C . ARG A 1 258 ? 7.598 23.969 2.578 1 94.44 258 ARG A C 1
ATOM 1986 O O . ARG A 1 258 ? 7.777 23.828 3.789 1 94.44 258 ARG A O 1
ATOM 1993 N N . ASN A 1 259 ? 8.555 23.938 1.685 1 92.38 259 ASN A N 1
ATOM 1994 C CA . ASN A 1 259 ? 9.914 23.531 2.008 1 92.38 259 ASN A CA 1
ATOM 1995 C C . ASN A 1 259 ? 10.625 24.578 2.871 1 92.38 259 ASN A C 1
ATOM 1997 O O . ASN A 1 259 ? 11.703 24.312 3.408 1 92.38 259 ASN A O 1
ATOM 2001 N N . ASP A 1 260 ? 10.047 25.734 3.119 1 88.5 260 ASP A N 1
ATOM 2002 C CA . ASP A 1 260 ? 10.648 26.75 3.982 1 88.5 260 ASP A CA 1
ATOM 2003 C C . ASP A 1 260 ? 10.07 26.688 5.395 1 88.5 260 ASP A C 1
ATOM 2005 O O . ASP A 1 260 ? 10.367 27.547 6.23 1 88.5 260 ASP A O 1
ATOM 2009 N N . GLY A 1 261 ? 9.18 25.75 5.621 1 89.19 261 GLY A N 1
ATOM 2010 C CA . GLY A 1 261 ? 8.641 25.531 6.953 1 89.19 261 GLY A CA 1
ATOM 2011 C C . GLY A 1 261 ? 7.316 26.234 7.188 1 89.19 261 GLY A C 1
ATOM 2012 O O . GLY A 1 261 ? 6.703 26.078 8.242 1 89.19 261 GLY A O 1
ATOM 2013 N N . HIS A 1 262 ? 6.809 27.031 6.234 1 90.62 262 HIS A N 1
ATOM 2014 C CA . HIS A 1 262 ? 5.52 27.703 6.348 1 90.62 262 HIS A CA 1
ATOM 2015 C C . HIS A 1 262 ? 4.383 26.797 5.891 1 90.62 262 HIS A C 1
ATOM 2017 O O . HIS A 1 262 ? 4.555 25.984 4.973 1 90.62 262 HIS A O 1
ATOM 2023 N N . ALA A 1 263 ? 3.275 26.922 6.586 1 93.38 263 ALA A N 1
ATOM 2024 C CA . ALA A 1 263 ? 2.059 26.219 6.184 1 93.38 263 ALA A CA 1
ATOM 2025 C C . ALA A 1 263 ? 0.944 27.203 5.848 1 93.38 263 ALA A C 1
ATOM 2027 O O . ALA A 1 263 ? 0.778 28.219 6.527 1 93.38 263 ALA A O 1
ATOM 2028 N N . TYR A 1 264 ? 0.249 26.906 4.715 1 92.12 264 TYR A N 1
ATOM 2029 C CA . TYR A 1 264 ? -0.834 27.75 4.246 1 92.12 264 TYR A CA 1
ATOM 2030 C C . TYR A 1 264 ? -2.133 26.969 4.117 1 92.12 264 TYR A C 1
ATOM 2032 O O . TYR A 1 264 ? -2.113 25.75 3.906 1 92.12 264 TYR A O 1
ATOM 2040 N N . THR A 1 265 ? -3.297 27.625 4.301 1 92.44 265 THR A N 1
ATOM 2041 C CA . THR A 1 265 ? -4.621 27.047 4.098 1 92.44 265 THR A CA 1
ATOM 2042 C C . THR A 1 265 ? -5.57 28.078 3.498 1 92.44 265 THR A C 1
ATOM 2044 O O . THR A 1 265 ? -5.312 29.281 3.572 1 92.44 265 THR A O 1
ATOM 2047 N N . ASN A 1 266 ? -6.582 27.688 2.842 1 89.5 266 ASN A N 1
ATOM 2048 C CA . ASN A 1 266 ? -7.551 28.609 2.275 1 89.5 266 ASN A CA 1
ATOM 2049 C C . ASN A 1 266 ? -8.641 28.969 3.283 1 89.5 266 ASN A C 1
ATOM 2051 O O . ASN A 1 266 ? -9.578 29.703 2.955 1 89.5 266 ASN A O 1
ATOM 2055 N N . GLY A 1 267 ? -8.562 28.406 4.469 1 88.44 267 GLY A N 1
ATOM 2056 C CA . GLY A 1 267 ? -9.336 28.812 5.637 1 88.44 267 GLY A CA 1
ATOM 2057 C C . GLY A 1 267 ? -8.469 29.328 6.773 1 88.44 267 GLY A C 1
ATOM 2058 O O . GLY A 1 267 ? -7.672 30.25 6.594 1 88.44 267 GLY A O 1
ATOM 2059 N N . ALA A 1 268 ? -8.586 28.672 8.031 1 89.69 268 ALA A N 1
ATOM 2060 C CA . ALA A 1 268 ? -7.82 29.141 9.188 1 89.69 268 ALA A CA 1
ATOM 2061 C C . ALA A 1 268 ? -7.305 27.969 10.016 1 89.69 268 ALA A C 1
ATOM 2063 O O . ALA A 1 268 ? -7.832 26.859 9.93 1 89.69 268 ALA A O 1
ATOM 2064 N N . TRP A 1 269 ? -6.172 28.25 10.695 1 92.19 269 TRP A N 1
ATOM 2065 C CA . TRP A 1 269 ? -5.676 27.344 11.727 1 92.19 269 TRP A CA 1
ATOM 2066 C C . TRP A 1 269 ? -6.348 27.641 13.07 1 92.19 269 TRP A C 1
ATOM 2068 O O . TRP A 1 269 ? -6.184 28.719 13.633 1 92.19 269 TRP A O 1
ATOM 2078 N N . ASN A 1 270 ? -7.148 26.594 13.617 1 89.75 270 ASN A N 1
ATOM 2079 C CA . ASN A 1 270 ? -7.93 26.812 14.836 1 89.75 270 ASN A CA 1
ATOM 2080 C C . ASN A 1 270 ? -7.402 25.969 15.992 1 89.75 270 ASN A C 1
ATOM 2082 O O . ASN A 1 270 ? -7.312 24.75 15.891 1 89.75 270 ASN A O 1
ATOM 2086 N N . SER A 1 271 ? -7.062 26.703 17.156 1 89.75 271 SER A N 1
ATOM 2087 C CA . SER A 1 271 ? -6.672 26.047 18.391 1 89.75 271 SER A CA 1
ATOM 2088 C C . SER A 1 271 ? -7.855 25.906 19.344 1 89.75 271 SER A C 1
ATOM 2090 O O . SER A 1 271 ? -8.68 26.812 19.453 1 89.75 271 SER A O 1
ATOM 2092 N N . SER A 1 272 ? -7.934 24.781 19.938 1 88.06 272 SER A N 1
ATOM 2093 C CA . SER A 1 272 ? -9.039 24.547 20.859 1 88.06 272 SER A CA 1
ATOM 2094 C C . SER A 1 272 ? -8.93 25.453 22.078 1 88.06 272 SER A C 1
ATOM 2096 O O . SER A 1 272 ? -7.824 25.734 22.562 1 88.06 272 SER A O 1
ATOM 2098 N N . SER A 1 273 ? -10.125 25.938 22.609 1 89.25 273 SER A N 1
ATOM 2099 C CA . SER A 1 273 ? -10.094 26.859 23.734 1 89.25 273 SER A CA 1
ATOM 2100 C C . SER A 1 273 ? -11.359 26.75 24.578 1 89.25 273 SER A C 1
ATOM 2102 O O . SER A 1 273 ? -11.742 27.703 25.266 1 89.25 273 SER A O 1
ATOM 2104 N N . ASP A 1 274 ? -11.984 25.656 24.516 1 91.62 274 ASP A N 1
ATOM 2105 C CA . ASP A 1 274 ? -13.18 25.422 25.312 1 91.62 274 ASP A CA 1
ATOM 2106 C C . ASP A 1 274 ? -12.852 25.484 26.812 1 91.62 274 ASP A C 1
ATOM 2108 O O . ASP A 1 274 ? -11.852 24.922 27.25 1 91.62 274 ASP A O 1
ATOM 2112 N N . ALA A 1 275 ? -13.766 26.078 27.641 1 91.19 275 ALA A N 1
ATOM 2113 C CA . ALA A 1 275 ? -13.539 26.234 29.078 1 91.19 275 ALA A CA 1
ATOM 2114 C C . ALA A 1 275 ? -13.445 24.875 29.766 1 91.19 275 ALA A C 1
ATOM 2116 O O . ALA A 1 275 ? -12.727 24.734 30.766 1 91.19 275 ALA A O 1
ATOM 2117 N N . ARG A 1 276 ? -14.188 23.844 29.359 1 89.62 276 ARG A N 1
ATOM 2118 C CA . ARG A 1 276 ? -14.25 22.531 29.969 1 89.62 276 ARG A CA 1
ATOM 2119 C C . ARG A 1 276 ? -12.914 21.797 29.844 1 89.62 276 ARG A C 1
ATOM 2121 O O . ARG A 1 276 ? -12.664 20.812 30.547 1 89.62 276 ARG A O 1
ATOM 2128 N N . MET A 1 277 ? -11.992 22.438 28.859 1 91.19 277 MET A N 1
ATOM 2129 C CA . MET A 1 277 ? -10.688 21.812 28.656 1 91.19 277 MET A CA 1
ATOM 2130 C C . MET A 1 277 ? -9.625 22.438 29.531 1 91.19 277 MET A C 1
ATOM 2132 O O . MET A 1 277 ? -8.461 22.031 29.516 1 91.19 277 MET A O 1
ATOM 2136 N N . LYS A 1 278 ? -9.984 23.453 30.328 1 92.06 278 LYS A N 1
ATOM 2137 C CA . LYS A 1 278 ? -9 24.234 31.078 1 92.06 278 LYS A CA 1
ATOM 2138 C C . LYS A 1 278 ? -9.227 24.094 32.594 1 92.06 278 LYS A C 1
ATOM 2140 O O . LYS A 1 278 ? -10.367 24.062 33.062 1 92.06 278 LYS A O 1
ATOM 2145 N N . THR A 1 279 ? -8.172 23.828 33.312 1 94.81 279 THR A N 1
ATOM 2146 C CA . THR A 1 279 ? -8.211 23.812 34.781 1 94.81 279 THR A CA 1
ATOM 2147 C C . THR A 1 279 ? -7.195 24.797 35.344 1 94.81 279 THR A C 1
ATOM 2149 O O . THR A 1 279 ? -6.328 25.297 34.625 1 94.81 279 THR A O 1
ATOM 2152 N N . GLN A 1 280 ? -7.355 25.156 36.656 1 96.69 280 GLN A N 1
ATOM 2153 C CA . GLN A 1 280 ? -6.48 26.078 37.375 1 96.69 280 GLN A CA 1
ATOM 2154 C C . GLN A 1 280 ? -6.367 27.406 36.625 1 96.69 280 GLN A C 1
ATOM 2156 O O . GLN A 1 280 ? -5.266 27.906 36.375 1 96.69 280 GLN A O 1
ATOM 2161 N N . VAL A 1 281 ? -7.508 27.984 36.25 1 95.75 281 VAL A N 1
ATOM 2162 C CA . VAL A 1 281 ? -7.609 29.219 35.469 1 95.75 281 VAL A CA 1
ATOM 2163 C C . VAL A 1 281 ? -7.32 30.422 36.375 1 95.75 281 VAL A C 1
ATOM 2165 O O . VAL A 1 281 ? -7.992 30.625 37.375 1 95.75 281 VAL A O 1
ATOM 2168 N N . GLU A 1 282 ? -6.32 31.203 36.031 1 96.38 282 GLU A N 1
ATOM 2169 C CA . GLU A 1 282 ? -5.945 32.406 36.719 1 96.38 282 GLU A CA 1
ATOM 2170 C C . GLU A 1 282 ? -5.762 33.594 35.75 1 96.38 282 GLU A C 1
ATOM 2172 O O . GLU A 1 282 ? -5.207 33.406 34.688 1 96.38 282 GLU A O 1
ATOM 2177 N N . LYS A 1 283 ? -6.242 34.75 36.219 1 95.94 283 LYS A N 1
ATOM 2178 C CA . LYS A 1 283 ? -6.051 35.938 35.406 1 95.94 283 LYS A CA 1
ATOM 2179 C C . LYS A 1 283 ? -4.586 36.375 35.375 1 95.94 283 LYS A C 1
ATOM 2181 O O . LYS A 1 283 ? -3.877 36.219 36.375 1 95.94 283 LYS A O 1
ATOM 2186 N N . ILE A 1 284 ? -4.152 36.906 34.25 1 96.31 284 ILE A N 1
ATOM 2187 C CA . ILE A 1 284 ? -2.797 37.438 34.156 1 96.31 284 ILE A CA 1
ATOM 2188 C C . ILE A 1 284 ? -2.711 38.781 34.906 1 96.31 284 ILE A C 1
ATOM 2190 O O . ILE A 1 284 ? -3.439 39.719 34.594 1 96.31 284 ILE A O 1
ATOM 2194 N N . ASP A 1 285 ? -1.818 38.844 35.781 1 93.62 285 ASP A N 1
ATOM 2195 C CA . ASP A 1 285 ? -1.644 40.062 36.562 1 93.62 285 ASP A CA 1
ATOM 2196 C C . ASP A 1 285 ? -0.418 40.844 36.094 1 93.62 285 ASP A C 1
ATOM 2198 O O . ASP A 1 285 ? 0.449 40.312 35.406 1 93.62 285 ASP A O 1
ATOM 2202 N N . ASN A 1 286 ? -0.366 42.188 36.531 1 95.19 286 ASN A N 1
ATOM 2203 C CA . ASN A 1 286 ? 0.758 43.062 36.219 1 95.19 286 ASN A CA 1
ATOM 2204 C C . ASN A 1 286 ? 1.123 42.969 34.719 1 95.19 286 ASN A C 1
ATOM 2206 O O . ASN A 1 286 ? 2.291 42.812 34.375 1 95.19 286 ASN A O 1
ATOM 2210 N N . ALA A 1 287 ? 0.06 43 33.906 1 96.62 287 ALA A N 1
ATOM 2211 C CA . ALA A 1 287 ? 0.233 42.781 32.469 1 96.62 287 ALA A CA 1
ATOM 2212 C C . ALA A 1 287 ? 1.033 43.906 31.828 1 96.62 287 ALA A C 1
ATOM 2214 O O . ALA A 1 287 ? 1.865 43.688 30.953 1 96.62 287 ALA A O 1
ATOM 2215 N N . LEU A 1 288 ? 0.786 45.156 32.219 1 95.06 288 LEU A N 1
ATOM 2216 C CA . LEU A 1 288 ? 1.508 46.281 31.656 1 95.06 288 LEU A CA 1
ATOM 2217 C C . LEU A 1 288 ? 2.994 46.219 32 1 95.06 288 LEU A C 1
ATOM 2219 O O . LEU A 1 288 ? 3.84 46.531 31.156 1 95.06 288 LEU A O 1
ATOM 2223 N N . GLU A 1 289 ? 3.223 45.906 33.219 1 94.75 289 GLU A N 1
ATOM 2224 C CA . GLU A 1 289 ? 4.613 45.75 33.625 1 94.75 289 GLU A CA 1
ATOM 2225 C C . GLU A 1 289 ? 5.297 44.625 32.812 1 94.75 289 GLU A C 1
ATOM 2227 O O . GLU A 1 289 ? 6.445 44.781 32.406 1 94.75 289 GLU A O 1
ATOM 2232 N N . LYS A 1 290 ? 4.621 43.5 32.656 1 95.88 290 LYS A N 1
ATOM 2233 C CA . LYS A 1 290 ? 5.156 42.406 31.859 1 95.88 290 LYS A CA 1
ATOM 2234 C C . LYS A 1 290 ? 5.414 42.812 30.422 1 95.88 290 LYS A C 1
ATOM 2236 O O . LYS A 1 290 ? 6.406 42.406 29.812 1 95.88 290 LYS A O 1
ATOM 2241 N N . LEU A 1 291 ? 4.492 43.562 29.906 1 94.88 291 LEU A N 1
ATOM 2242 C CA . LEU A 1 291 ? 4.59 44.031 28.531 1 94.88 291 LEU A CA 1
ATOM 2243 C C . LEU A 1 291 ? 5.848 44.844 28.328 1 94.88 291 LEU A C 1
ATOM 2245 O O . LEU A 1 291 ? 6.414 44.875 27.234 1 94.88 291 LEU A O 1
ATOM 2249 N N . ASP A 1 292 ? 6.297 45.5 29.359 1 93.44 292 ASP A N 1
ATOM 2250 C CA . ASP A 1 292 ? 7.48 46.344 29.281 1 93.44 292 ASP A CA 1
ATOM 2251 C C . ASP A 1 292 ? 8.727 45.531 28.953 1 93.44 292 ASP A C 1
ATOM 2253 O O . ASP A 1 292 ? 9.711 46.062 28.453 1 93.44 292 ASP A O 1
ATOM 2257 N N . PHE A 1 293 ? 8.641 44.25 29.156 1 94.44 293 PHE A N 1
ATOM 2258 C CA . PHE A 1 293 ? 9.797 43.375 28.969 1 94.44 293 PHE A CA 1
ATOM 2259 C C . PHE A 1 293 ? 9.766 42.719 27.594 1 94.44 293 PHE A C 1
ATOM 2261 O O . PHE A 1 293 ? 10.688 42 27.234 1 94.44 293 PHE A O 1
ATOM 2268 N N . ILE A 1 294 ? 8.766 42.938 26.891 1 95.88 294 ILE A N 1
ATOM 2269 C CA . ILE A 1 294 ? 8.586 42.344 25.562 1 95.88 294 ILE A CA 1
ATOM 2270 C C . ILE A 1 294 ? 8.523 43.469 24.516 1 95.88 294 ILE A C 1
ATOM 2272 O O . ILE A 1 294 ? 7.969 44.531 24.766 1 95.88 294 ILE A O 1
ATOM 2276 N N . SER A 1 295 ? 9.109 43.25 23.359 1 95.44 295 SER A N 1
ATOM 2277 C CA . SER A 1 295 ? 9.031 44.219 22.25 1 95.44 295 SER A CA 1
ATOM 2278 C C . SER A 1 295 ? 8.609 43.531 20.953 1 95.44 295 SER A C 1
ATOM 2280 O O . SER A 1 295 ? 8.711 42.312 20.828 1 95.44 295 SER A O 1
ATOM 2282 N N . GLY A 1 296 ? 7.938 44.312 20.125 1 96.25 296 GLY A N 1
ATOM 2283 C CA . GLY A 1 296 ? 7.668 43.844 18.766 1 96.25 296 GLY A CA 1
ATOM 2284 C C . GLY A 1 296 ? 8.773 44.219 17.781 1 96.25 296 GLY A C 1
ATOM 2285 O O . GLY A 1 296 ? 9.281 45.344 17.797 1 96.25 296 GLY A O 1
ATOM 2286 N N . TYR A 1 297 ? 9.125 43.219 16.906 1 96.75 297 TYR A N 1
ATOM 2287 C CA . TYR A 1 297 ? 10.289 43.406 16.062 1 96.75 297 TYR A CA 1
ATOM 2288 C C . TYR A 1 297 ? 9.969 43.062 14.609 1 96.75 297 TYR A C 1
ATOM 2290 O O . TYR A 1 297 ? 9 42.344 14.336 1 96.75 297 TYR A O 1
ATOM 2298 N N . THR A 1 298 ? 10.656 43.625 13.695 1 96.75 298 THR A N 1
ATOM 2299 C CA . THR A 1 298 ? 10.891 43.062 12.367 1 96.75 298 THR A CA 1
ATOM 2300 C C . THR A 1 298 ? 12.242 42.344 12.312 1 96.75 298 THR A C 1
ATOM 2302 O O . THR A 1 298 ? 13.195 42.781 12.969 1 96.75 298 THR A O 1
ATOM 2305 N N . TYR A 1 299 ? 12.32 41.312 11.594 1 96.19 299 TYR A N 1
ATOM 2306 C CA . TYR A 1 299 ? 13.555 40.531 11.531 1 96.19 299 TYR A CA 1
ATOM 2307 C C . TYR A 1 299 ? 13.555 39.625 10.305 1 96.19 299 TYR A C 1
ATOM 2309 O O . TYR A 1 299 ? 12.562 39.531 9.578 1 96.19 299 TYR A O 1
ATOM 2317 N N . LEU A 1 300 ? 14.703 39.062 10.016 1 94.5 300 LEU A N 1
ATOM 2318 C CA . LEU A 1 300 ? 14.828 37.938 9.086 1 94.5 300 LEU A CA 1
ATOM 2319 C C . LEU A 1 300 ? 14.852 36.625 9.836 1 94.5 300 LEU A C 1
ATOM 2321 O O . LEU A 1 300 ? 15.719 36.406 10.688 1 94.5 300 LEU A O 1
ATOM 2325 N N . LYS A 1 301 ? 13.859 35.844 9.648 1 93 301 LYS A N 1
ATOM 2326 C CA . LYS A 1 301 ? 13.891 34.469 10.18 1 93 301 LYS A CA 1
ATOM 2327 C C . LYS A 1 301 ? 14.367 33.469 9.117 1 93 301 LYS A C 1
ATOM 2329 O O . LYS A 1 301 ? 13.648 33.188 8.164 1 93 301 LYS A O 1
ATOM 2334 N N . GLN A 1 302 ? 15.57 33 9.344 1 90.88 302 GLN A N 1
ATOM 2335 C CA . GLN A 1 302 ? 16.219 32.125 8.375 1 90.88 302 GLN A CA 1
ATOM 2336 C C . GLN A 1 302 ? 16.125 32.688 6.965 1 90.88 302 GLN A C 1
ATOM 2338 O O . GLN A 1 302 ? 15.773 31.969 6.023 1 90.88 302 GLN A O 1
ATOM 2343 N N . GLY A 1 303 ? 16.234 33.906 6.84 1 88.38 303 GLY A N 1
ATOM 2344 C CA . GLY A 1 303 ? 16.359 34.562 5.547 1 88.38 303 GLY A CA 1
ATOM 2345 C C . GLY A 1 303 ? 15.047 35.156 5.043 1 88.38 303 GLY A C 1
ATOM 2346 O O . GLY A 1 303 ? 15.023 35.844 4.016 1 88.38 303 GLY A O 1
ATOM 2347 N N . VAL A 1 304 ? 13.992 34.938 5.742 1 89.94 304 VAL A N 1
ATOM 2348 C CA . VAL A 1 304 ? 12.688 35.438 5.312 1 89.94 304 VAL A CA 1
ATOM 2349 C C . VAL A 1 304 ? 12.242 36.562 6.223 1 89.94 304 VAL A C 1
ATOM 2351 O O . VAL A 1 304 ? 12.367 36.469 7.449 1 89.94 304 VAL A O 1
ATOM 2354 N N . THR A 1 305 ? 11.742 37.656 5.645 1 91.94 305 THR A N 1
ATOM 2355 C CA . THR A 1 305 ? 11.289 38.812 6.418 1 91.94 305 THR A CA 1
ATOM 2356 C C . THR A 1 305 ? 10.016 38.469 7.191 1 91.94 305 THR A C 1
ATOM 2358 O O . THR A 1 305 ? 9.039 38 6.609 1 91.94 305 THR A O 1
ATOM 2361 N N . GLU A 1 306 ? 10.102 38.781 8.5 1 93.88 306 GLU A N 1
ATOM 2362 C CA . GLU A 1 306 ? 8.953 38.531 9.375 1 93.88 306 GLU A CA 1
ATOM 2363 C C . GLU A 1 306 ? 8.852 39.625 10.445 1 93.88 306 GLU A C 1
ATOM 2365 O O . GLU A 1 306 ? 9.766 40.406 10.617 1 93.88 306 GLU A O 1
ATOM 2370 N N . ALA A 1 307 ? 7.73 39.719 10.992 1 94.94 307 ALA A N 1
ATOM 2371 C CA . ALA A 1 307 ? 7.52 40.531 12.18 1 94.94 307 ALA A CA 1
ATOM 2372 C C . ALA A 1 307 ? 6.953 39.719 13.328 1 94.94 307 ALA A C 1
ATOM 2374 O O . ALA A 1 307 ? 6.168 38.781 13.109 1 94.94 307 ALA A O 1
ATOM 2375 N N . GLY A 1 308 ? 7.406 39.969 14.516 1 95.31 308 GLY A N 1
ATOM 2376 C CA . GLY A 1 308 ? 6.953 39.25 15.68 1 95.31 308 GLY A CA 1
ATOM 2377 C C . GLY A 1 308 ? 7.73 39.594 16.938 1 95.31 308 GLY A C 1
ATOM 2378 O O . GLY A 1 308 ? 8.266 40.688 17.062 1 95.31 308 GLY A O 1
ATOM 2379 N N . VAL A 1 309 ? 7.613 38.688 17.906 1 95.31 309 VAL A N 1
ATOM 2380 C CA . VAL A 1 309 ? 8.312 38.875 19.172 1 95.31 309 VAL A CA 1
ATOM 2381 C C . VAL A 1 309 ? 9.445 37.844 19.297 1 95.31 309 VAL A C 1
ATOM 2383 O O . VAL A 1 309 ? 9.594 37 18.438 1 95.31 309 VAL A O 1
ATOM 2386 N N . ILE A 1 310 ? 10.281 38.062 20.234 1 95.38 310 ILE A N 1
ATOM 2387 C CA . ILE A 1 310 ? 11.336 37.094 20.578 1 95.38 310 ILE A CA 1
ATOM 2388 C C . ILE A 1 310 ? 10.875 36.219 21.719 1 95.38 310 ILE A C 1
ATOM 2390 O O . ILE A 1 310 ? 10.555 36.688 22.812 1 95.38 310 ILE A O 1
ATOM 2394 N N . ALA A 1 311 ? 10.875 34.906 21.516 1 96.31 311 ALA A N 1
ATOM 2395 C CA . ALA A 1 311 ? 10.281 33.938 22.438 1 96.31 311 ALA A CA 1
ATOM 2396 C C . ALA A 1 311 ? 10.938 34.031 23.812 1 96.31 311 ALA A C 1
ATOM 2398 O O . ALA A 1 311 ? 10.266 33.906 24.844 1 96.31 311 ALA A O 1
ATOM 2399 N N . GLN A 1 312 ? 12.289 34.312 23.875 1 96.38 312 GLN A N 1
ATOM 2400 C CA . GLN A 1 312 ? 13.023 34.375 25.125 1 96.38 312 GLN A CA 1
ATOM 2401 C C . GLN A 1 312 ? 12.539 35.531 26 1 96.38 312 GLN A C 1
ATOM 2403 O O . GLN A 1 312 ? 12.477 35.406 27.219 1 96.38 312 GLN A O 1
ATOM 2408 N N . GLU A 1 313 ? 12.203 36.594 25.359 1 96.81 313 GLU A N 1
ATOM 2409 C CA . GLU A 1 313 ? 11.656 37.719 26.109 1 96.81 313 GLU A CA 1
ATOM 2410 C C . GLU A 1 313 ? 10.297 37.375 26.719 1 96.81 313 GLU A C 1
ATOM 2412 O O . GLU A 1 313 ? 10.039 37.688 27.875 1 96.81 313 GLU A O 1
ATOM 2417 N N . LEU A 1 314 ? 9.5 36.75 25.922 1 96.06 314 LEU A N 1
ATOM 2418 C CA . LEU A 1 314 ? 8.18 36.344 26.391 1 96.06 314 LEU A CA 1
ATOM 2419 C C . LEU A 1 314 ? 8.305 35.312 27.516 1 96.06 314 LEU A C 1
ATOM 2421 O O . LEU A 1 314 ? 7.547 35.344 28.484 1 96.06 314 LEU A O 1
ATOM 2425 N N . GLU A 1 315 ? 9.219 34.406 27.328 1 96.56 315 GLU A N 1
ATOM 2426 C CA . GLU A 1 315 ? 9.43 33.344 28.297 1 96.56 315 GLU A CA 1
ATOM 2427 C C . GLU A 1 315 ? 9.75 33.906 29.688 1 96.56 315 GLU A C 1
ATOM 2429 O O . GLU A 1 315 ? 9.344 33.344 30.703 1 96.56 315 GLU A O 1
ATOM 2434 N N . ALA A 1 316 ? 10.391 35 29.766 1 96.06 316 ALA A N 1
ATOM 2435 C CA . ALA A 1 316 ? 10.812 35.625 31.016 1 96.06 316 ALA A CA 1
ATOM 2436 C C . ALA A 1 316 ? 9.617 36.125 31.812 1 96.06 316 ALA A C 1
ATOM 2438 O O . ALA A 1 316 ? 9.656 36.156 33.062 1 96.06 316 ALA A O 1
ATOM 2439 N N . VAL A 1 317 ? 8.555 36.469 31.141 1 96.31 317 VAL A N 1
ATOM 2440 C CA . VAL A 1 317 ? 7.477 37.125 31.859 1 96.31 317 VAL A CA 1
ATOM 2441 C C . VAL A 1 317 ? 6.215 36.281 31.812 1 96.31 317 VAL A C 1
ATOM 2443 O O . VAL A 1 317 ? 5.332 36.406 32.656 1 96.31 317 VAL A O 1
ATOM 2446 N N . LEU A 1 318 ? 6.074 35.438 30.875 1 96.44 318 LEU A N 1
ATOM 2447 C CA . LEU A 1 318 ? 4.926 34.562 30.703 1 96.44 318 LEU A CA 1
ATOM 2448 C C . LEU A 1 318 ? 5.352 33.219 30.109 1 96.44 318 LEU A C 1
ATOM 2450 O O . LEU A 1 318 ? 4.977 32.875 28.984 1 96.44 318 LEU A O 1
ATOM 2454 N N . PRO A 1 319 ? 6.02 32.406 30.875 1 96.56 319 PRO A N 1
ATOM 2455 C CA . PRO A 1 319 ? 6.562 31.141 30.375 1 96.56 319 PRO A CA 1
ATOM 2456 C C . PRO A 1 319 ? 5.477 30.188 29.875 1 96.56 319 PRO A C 1
ATOM 2458 O O . PRO A 1 319 ? 5.746 29.328 29.031 1 96.56 319 PRO A O 1
ATOM 2461 N N . GLN A 1 320 ? 4.168 30.375 30.328 1 95.12 320 GLN A N 1
ATOM 2462 C CA . GLN A 1 320 ? 3.062 29.5 29.922 1 95.12 320 GLN A CA 1
ATOM 2463 C C . GLN A 1 320 ? 2.785 29.625 28.438 1 95.12 320 GLN A C 1
ATOM 2465 O O . GLN A 1 320 ? 2.111 28.766 27.859 1 95.12 320 GLN A O 1
ATOM 2470 N N . ALA A 1 321 ? 3.262 30.719 27.766 1 95.19 321 ALA A N 1
ATOM 2471 C CA . ALA A 1 321 ? 2.996 30.969 26.359 1 95.19 321 ALA A CA 1
ATOM 2472 C C . ALA A 1 321 ? 4.133 30.453 25.484 1 95.19 321 ALA A C 1
ATOM 2474 O O . ALA A 1 321 ? 4.102 30.609 24.266 1 95.19 321 ALA A O 1
ATOM 2475 N N . VAL A 1 322 ? 5.18 29.812 26.062 1 95.88 322 VAL A N 1
ATOM 2476 C CA . VAL A 1 322 ? 6.355 29.375 25.312 1 95.88 322 VAL A CA 1
ATOM 2477 C C . VAL A 1 322 ? 6.598 27.891 25.547 1 95.88 322 VAL A C 1
ATOM 2479 O O . VAL A 1 322 ? 6.473 27.406 26.672 1 95.88 322 VAL A O 1
ATOM 2482 N N . SER A 1 323 ? 6.824 27.188 24.5 1 94.19 323 SER A N 1
ATOM 2483 C CA . SER A 1 323 ? 7.199 25.781 24.578 1 94.19 323 SER A CA 1
ATOM 2484 C C . SER A 1 323 ? 8.578 25.547 23.984 1 94.19 323 SER A C 1
ATOM 2486 O O . SER A 1 323 ? 9.023 26.297 23.109 1 94.19 323 SER A O 1
ATOM 2488 N N . LYS A 1 324 ? 9.219 24.531 24.531 1 92.81 324 LYS A N 1
ATOM 2489 C CA . LYS A 1 324 ? 10.523 24.109 24.031 1 92.81 324 LYS A CA 1
ATOM 2490 C C . LYS A 1 324 ? 10.438 22.766 23.312 1 92.81 324 LYS A C 1
ATOM 2492 O O . LYS A 1 324 ? 9.734 21.859 23.766 1 92.81 324 LYS A O 1
ATOM 2497 N N . THR A 1 325 ? 11.062 22.766 22.156 1 90.12 325 THR A N 1
ATOM 2498 C CA . THR A 1 325 ? 11.094 21.516 21.406 1 90.12 325 THR A CA 1
ATOM 2499 C C . THR A 1 325 ? 12.352 21.422 20.547 1 90.12 325 THR A C 1
ATOM 2501 O O . THR A 1 325 ? 13.086 22.406 20.406 1 90.12 325 THR A O 1
ATOM 2504 N N . GLU A 1 326 ? 12.68 20.156 20.141 1 90.69 326 GLU A N 1
ATOM 2505 C CA . GLU A 1 326 ? 13.758 19.969 19.172 1 90.69 326 GLU A CA 1
ATOM 2506 C C . GLU A 1 326 ? 13.289 20.312 17.75 1 90.69 326 GLU A C 1
ATOM 2508 O O . GLU A 1 326 ? 12.188 19.906 17.344 1 90.69 326 GLU A O 1
ATOM 2513 N N . LEU A 1 327 ? 14.047 21.203 17.141 1 89.5 327 LEU A N 1
ATOM 2514 C CA . LEU A 1 327 ? 13.68 21.594 15.789 1 89.5 327 LEU A CA 1
ATOM 2515 C C . LEU A 1 327 ? 14.906 21.609 14.883 1 89.5 327 LEU A C 1
ATOM 2517 O O . LEU A 1 327 ? 16 22 15.305 1 89.5 327 LEU A O 1
ATOM 2521 N N . THR A 1 328 ? 14.773 21.172 13.648 1 89.12 328 THR A N 1
ATOM 2522 C CA . THR A 1 328 ? 15.812 21.234 12.633 1 89.12 328 THR A CA 1
ATOM 2523 C C . THR A 1 328 ? 15.625 22.469 11.742 1 89.12 328 THR A C 1
ATOM 2525 O O . THR A 1 328 ? 14.539 22.672 11.188 1 89.12 328 THR A O 1
ATOM 2528 N N . LEU A 1 329 ? 16.594 23.234 11.555 1 89.56 329 LEU A N 1
ATOM 2529 C CA . LEU A 1 329 ? 16.562 24.438 10.734 1 89.56 329 LEU A CA 1
ATOM 2530 C C . LEU A 1 329 ? 16.75 24.094 9.266 1 89.56 329 LEU A C 1
ATOM 2532 O O . LEU A 1 329 ? 16.984 22.938 8.914 1 89.56 329 LEU A O 1
ATOM 2536 N N . ASN A 1 330 ? 16.516 25.125 8.43 1 85.06 330 ASN A N 1
ATOM 2537 C CA . ASN A 1 330 ? 16.562 24.906 6.984 1 85.06 330 ASN A CA 1
ATOM 2538 C C . ASN A 1 330 ? 17.953 24.422 6.543 1 85.06 330 ASN A C 1
ATOM 2540 O O . ASN A 1 330 ? 18.062 23.688 5.57 1 85.06 330 ASN A O 1
ATOM 2544 N N . ASP A 1 331 ? 19.016 24.828 7.23 1 85.19 331 ASP A N 1
ATOM 2545 C CA . ASP A 1 331 ? 20.375 24.469 6.844 1 85.19 331 ASP A CA 1
ATOM 2546 C C . ASP A 1 331 ? 20.766 23.125 7.457 1 85.19 331 ASP A C 1
ATOM 2548 O O . ASP A 1 331 ? 21.922 22.703 7.359 1 85.19 331 ASP A O 1
ATOM 2552 N N . GLY A 1 332 ? 19.891 22.531 8.242 1 86.31 332 GLY A N 1
ATOM 2553 C CA . GLY A 1 332 ? 20.141 21.219 8.805 1 86.31 332 GLY A CA 1
ATOM 2554 C C . GLY A 1 332 ? 20.562 21.266 10.258 1 86.31 332 GLY A C 1
ATOM 2555 O O . GLY A 1 332 ? 20.625 20.234 10.93 1 86.31 332 GLY A O 1
ATOM 2556 N N . THR A 1 333 ? 20.828 22.422 10.742 1 90.06 333 THR A N 1
ATOM 2557 C CA . THR A 1 333 ? 21.234 22.562 12.133 1 90.06 333 THR A CA 1
ATOM 2558 C C . THR A 1 333 ? 20.078 22.172 13.062 1 90.06 333 THR A C 1
ATOM 2560 O O . THR A 1 333 ? 18.938 22.547 12.82 1 90.06 333 THR A O 1
ATOM 2563 N N . VAL A 1 334 ? 20.406 21.422 14.133 1 92.12 334 VAL A N 1
ATOM 2564 C CA . VAL A 1 334 ? 19.391 20.969 15.086 1 92.12 334 VAL A CA 1
ATOM 2565 C C . VAL A 1 334 ? 19.484 21.812 16.359 1 92.12 334 VAL A C 1
ATOM 2567 O O . VAL A 1 334 ? 20.547 21.922 16.969 1 92.12 334 VAL A O 1
ATOM 2570 N N . LEU A 1 335 ? 18.375 22.5 16.703 1 92.12 335 LEU A N 1
ATOM 2571 C CA . LEU A 1 335 ? 18.219 23.141 18 1 92.12 335 LEU A CA 1
ATOM 2572 C C . LEU A 1 335 ? 17.484 22.234 18.969 1 92.12 335 LEU A C 1
ATOM 2574 O O . LEU A 1 335 ? 16.297 21.922 18.781 1 92.12 335 LEU A O 1
ATOM 2578 N N . LYS A 1 336 ? 18.062 21.812 19.969 1 91.69 336 LYS A N 1
ATOM 2579 C CA . LYS A 1 336 ? 17.5 20.812 20.891 1 91.69 336 LYS A CA 1
ATOM 2580 C C . LYS A 1 336 ? 16.406 21.422 21.766 1 91.69 336 LYS A C 1
ATOM 2582 O O . LYS A 1 336 ? 15.492 20.734 22.203 1 91.69 336 LYS A O 1
ATOM 2587 N N . ASP A 1 337 ? 16.531 22.719 22.016 1 94.25 337 ASP A N 1
ATOM 2588 C CA . ASP A 1 337 ? 15.586 23.391 22.906 1 94.25 337 ASP A CA 1
ATOM 2589 C C . ASP A 1 337 ? 15.016 24.641 22.266 1 94.25 337 ASP A C 1
ATOM 2591 O O . ASP A 1 337 ? 14.984 25.703 22.875 1 94.25 337 ASP A O 1
ATOM 2595 N N . ALA A 1 338 ? 14.617 24.469 20.984 1 93.56 338 ALA A N 1
ATOM 2596 C CA . ALA A 1 338 ? 14.055 25.609 20.266 1 93.56 338 ALA A CA 1
ATOM 2597 C C . ALA A 1 338 ? 12.766 26.094 20.938 1 93.56 338 ALA A C 1
ATOM 2599 O O . ALA A 1 338 ? 11.93 25.281 21.344 1 93.56 338 ALA A O 1
ATOM 2600 N N . ARG A 1 339 ? 12.641 27.438 21.078 1 94.94 339 ARG A N 1
ATOM 2601 C CA . ARG A 1 339 ? 11.438 28 21.672 1 94.94 339 ARG A CA 1
ATOM 2602 C C . ARG A 1 339 ? 10.375 28.281 20.625 1 94.94 339 ARG A C 1
ATOM 2604 O O . ARG A 1 339 ? 10.68 28.766 19.531 1 94.94 339 ARG A O 1
ATOM 2611 N N . SER A 1 340 ? 9.203 27.906 20.984 1 93.88 340 SER A N 1
ATOM 2612 C CA . SER A 1 340 ? 8.031 28.188 20.156 1 93.88 340 SER A CA 1
ATOM 2613 C C . SER A 1 340 ? 6.957 28.922 20.953 1 93.88 340 SER A C 1
ATOM 2615 O O . SER A 1 340 ? 6.809 28.688 22.156 1 93.88 340 SER A O 1
ATOM 2617 N N . ILE A 1 341 ? 6.215 29.781 20.203 1 93.56 341 ILE A N 1
ATOM 2618 C CA . ILE A 1 341 ? 5.25 30.625 20.906 1 93.56 341 ILE A CA 1
ATOM 2619 C C . ILE A 1 341 ? 3.83 30.172 20.562 1 93.56 341 ILE A C 1
ATOM 2621 O O . ILE A 1 341 ? 3.531 29.875 19.406 1 93.56 341 ILE A O 1
ATOM 2625 N N . ASN A 1 342 ? 2.992 30.094 21.562 1 93.44 342 ASN A N 1
ATOM 2626 C CA . ASN A 1 342 ? 1.544 30.078 21.391 1 93.44 342 ASN A CA 1
ATOM 2627 C C . ASN A 1 342 ? 0.977 31.5 21.359 1 93.44 342 ASN A C 1
ATOM 2629 O O . ASN A 1 342 ? 0.862 32.156 22.406 1 93.44 342 ASN A O 1
ATOM 2633 N N . ILE A 1 343 ? 0.583 31.875 20.234 1 91.44 343 ILE A N 1
ATOM 2634 C CA . ILE A 1 343 ? 0.205 33.281 20.016 1 91.44 343 ILE A CA 1
ATOM 2635 C C . ILE A 1 343 ? -1.008 33.625 20.875 1 91.44 343 ILE A C 1
ATOM 2637 O O . ILE A 1 343 ? -1.19 34.781 21.266 1 91.44 343 ILE A O 1
ATOM 2641 N N . ASN A 1 344 ? -1.784 32.719 21.219 1 91.12 344 ASN A N 1
ATOM 2642 C CA . ASN A 1 344 ? -2.938 32.938 22.078 1 91.12 344 ASN A CA 1
ATOM 2643 C C . ASN A 1 344 ? -2.518 33.5 23.438 1 91.12 344 ASN A C 1
ATOM 2645 O O . ASN A 1 344 ? -3.232 34.312 24.031 1 91.12 344 ASN A O 1
ATOM 2649 N N . GLY A 1 345 ? -1.39 33.031 23.906 1 92.81 345 GLY A N 1
ATOM 2650 C CA . GLY A 1 345 ? -0.884 33.531 25.156 1 92.81 345 GLY A CA 1
ATOM 2651 C C . GLY A 1 345 ? -0.499 35 25.094 1 92.81 345 GLY A C 1
ATOM 2652 O O . GLY A 1 345 ? -0.76 35.781 26.031 1 92.81 345 GLY A O 1
ATOM 2653 N N . VAL A 1 346 ? 0.075 35.375 24.047 1 93.62 346 VAL A N 1
ATOM 2654 C CA . VAL A 1 346 ? 0.48 36.781 23.859 1 93.62 346 VAL A CA 1
ATOM 2655 C C . VAL A 1 346 ? -0.755 37.656 23.766 1 93.62 346 VAL A C 1
ATOM 2657 O O . VAL A 1 346 ? -0.791 38.75 24.344 1 93.62 346 VAL A O 1
ATOM 2660 N N . VAL A 1 347 ? -1.711 37.25 23.062 1 93.62 347 VAL A N 1
ATOM 2661 C CA . VAL A 1 347 ? -2.955 38 22.922 1 93.62 347 VAL A CA 1
ATOM 2662 C C . VAL A 1 347 ? -3.629 38.156 24.281 1 93.62 347 VAL A C 1
ATOM 2664 O O . VAL A 1 347 ? -4.145 39.219 24.609 1 93.62 347 VAL A O 1
ATOM 2667 N N . ALA A 1 348 ? -3.615 37.094 25.031 1 94.69 348 ALA A N 1
ATOM 2668 C CA . ALA A 1 348 ? -4.184 37.156 26.375 1 94.69 348 ALA A CA 1
ATOM 2669 C C . ALA A 1 348 ? -3.486 38.219 27.219 1 94.69 348 ALA A C 1
ATOM 2671 O O . ALA A 1 348 ? -4.141 38.969 27.969 1 94.69 348 ALA A O 1
ATOM 2672 N N . LEU A 1 349 ? -2.168 38.281 27.141 1 95.94 349 LEU A N 1
ATOM 2673 C CA . LEU A 1 349 ? -1.392 39.281 27.859 1 95.94 349 LEU A CA 1
ATOM 2674 C C . LEU A 1 349 ? -1.796 40.688 27.406 1 95.94 349 LEU A C 1
ATOM 2676 O O . LEU A 1 349 ? -1.97 41.594 28.234 1 95.94 349 LEU A O 1
ATOM 2680 N N . LEU A 1 350 ? -1.992 40.875 26.172 1 96 350 LEU A N 1
ATOM 2681 C CA . LEU A 1 350 ? -2.359 42.156 25.594 1 96 350 LEU A CA 1
ATOM 2682 C C . LEU A 1 350 ? -3.742 42.594 26.078 1 96 350 LEU A C 1
ATOM 2684 O O . LEU A 1 350 ? -3.971 43.781 26.344 1 96 350 LEU A O 1
ATOM 2688 N N . ILE A 1 351 ? -4.617 41.688 26.188 1 94.56 351 ILE A N 1
ATOM 2689 C CA . ILE A 1 351 ? -5.969 42 26.656 1 94.56 351 ILE A CA 1
ATOM 2690 C C . ILE A 1 351 ? -5.918 42.562 28.062 1 94.56 351 ILE A C 1
ATOM 2692 O O . ILE A 1 351 ? -6.488 43.625 28.328 1 94.56 351 ILE A O 1
ATOM 2696 N N . GLU A 1 352 ? -5.219 41.938 28.875 1 96.88 352 GLU A N 1
ATOM 2697 C CA . GLU A 1 352 ? -5.141 42.438 30.25 1 96.88 352 GLU A CA 1
ATOM 2698 C C . GLU A 1 352 ? -4.359 43.75 30.328 1 96.88 352 GLU A C 1
ATOM 2700 O O . GLU A 1 352 ? -4.684 44.594 31.141 1 96.88 352 GLU A O 1
ATOM 2705 N N . ALA A 1 353 ? -3.318 43.844 29.594 1 96.81 353 ALA A N 1
ATOM 2706 C CA . ALA A 1 353 ? -2.559 45.094 29.562 1 96.81 353 ALA A CA 1
ATOM 2707 C C . ALA A 1 353 ? -3.436 46.281 29.125 1 96.81 353 ALA A C 1
ATOM 2709 O O . ALA A 1 353 ? -3.352 47.344 29.703 1 96.81 353 ALA A O 1
ATOM 2710 N N . LEU A 1 354 ? -4.191 46.062 28.172 1 95.69 354 LEU A N 1
ATOM 2711 C CA . LEU A 1 354 ? -5.098 47.094 27.688 1 95.69 354 LEU A CA 1
ATOM 2712 C C . LEU A 1 354 ? -6.105 47.5 28.766 1 95.69 354 LEU A C 1
ATOM 2714 O O . LEU A 1 354 ? -6.434 48.656 28.922 1 95.69 354 LEU A O 1
ATOM 2718 N N . LYS A 1 355 ? -6.621 46.531 29.438 1 95.5 355 LYS A N 1
ATOM 2719 C CA . LYS A 1 355 ? -7.559 46.812 30.531 1 95.5 355 LYS A CA 1
ATOM 2720 C C . LYS A 1 355 ? -6.902 47.656 31.609 1 95.5 355 LYS A C 1
ATOM 2722 O O . LYS A 1 355 ? -7.52 48.594 32.156 1 95.5 355 LYS A O 1
ATOM 2727 N N . GLU A 1 356 ? -5.703 47.281 31.938 1 96 356 GLU A N 1
ATOM 2728 C CA . GLU A 1 356 ? -4.973 48.031 32.938 1 96 356 GLU A CA 1
ATOM 2729 C C . GLU A 1 356 ? -4.73 49.469 32.469 1 96 356 GLU A C 1
ATOM 2731 O O . GLU A 1 356 ? -4.891 50.438 33.219 1 96 356 GLU A O 1
ATOM 2736 N N . GLU A 1 357 ? -4.336 49.594 31.281 1 95.75 357 GLU A N 1
ATOM 2737 C CA . GLU A 1 357 ? -4.105 50.906 30.703 1 95.75 357 GLU A CA 1
ATOM 2738 C C . GLU A 1 357 ? -5.383 51.75 30.703 1 95.75 357 GLU A C 1
ATOM 2740 O O . GLU A 1 357 ? -5.344 52.938 30.953 1 95.75 357 GLU A O 1
ATOM 2745 N N . GLN A 1 358 ? -6.461 51.125 30.438 1 94.06 358 GLN A N 1
ATOM 2746 C CA . GLN A 1 358 ? -7.75 51.812 30.453 1 94.06 358 GLN A CA 1
ATOM 2747 C C . GLN A 1 358 ? -8.078 52.344 31.844 1 94.06 358 GLN A C 1
ATOM 2749 O O . GLN A 1 358 ? -8.539 53.469 31.984 1 94.06 358 GLN A O 1
ATOM 2754 N N . LYS A 1 359 ? -7.867 51.562 32.781 1 95.25 359 LYS A N 1
ATOM 2755 C CA . LYS A 1 359 ? -8.125 51.969 34.156 1 95.25 359 LYS A CA 1
ATOM 2756 C C . LYS A 1 359 ? -7.277 53.188 34.531 1 95.25 359 LYS A C 1
ATOM 2758 O O . LYS A 1 359 ? -7.762 54.094 35.188 1 95.25 359 LYS A O 1
ATOM 2763 N N . LEU A 1 360 ? -6.043 53.125 34.156 1 94.56 360 LEU A N 1
ATOM 2764 C CA . LEU A 1 360 ? -5.137 54.25 34.469 1 94.56 360 LEU A CA 1
ATOM 2765 C C . LEU A 1 360 ? -5.562 55.5 33.719 1 94.56 360 LEU A C 1
ATOM 2767 O O . LEU A 1 360 ? -5.473 56.625 34.25 1 94.56 360 LEU A O 1
ATOM 2771 N N . ARG A 1 361 ? -6.012 55.375 32.562 1 93.62 361 ARG A N 1
ATOM 2772 C CA . ARG A 1 361 ? -6.488 56.5 31.766 1 93.62 361 ARG A CA 1
ATOM 2773 C C . ARG A 1 361 ? -7.727 57.125 32.406 1 93.62 361 ARG A C 1
ATOM 2775 O O . ARG A 1 361 ? -7.84 58.344 32.469 1 93.62 361 ARG A O 1
ATOM 2782 N N . ILE A 1 362 ? -8.578 56.312 32.875 1 94.19 362 ILE A N 1
ATOM 2783 C CA . ILE A 1 362 ? -9.797 56.781 33.531 1 94.19 362 ILE A CA 1
ATOM 2784 C C . ILE A 1 362 ? -9.438 57.562 34.812 1 94.19 362 ILE A C 1
ATOM 2786 O O . ILE A 1 362 ? -9.992 58.625 35.062 1 94.19 362 ILE A O 1
ATOM 2790 N N . ARG A 1 363 ? -8.531 57 35.531 1 94 363 ARG A N 1
ATOM 2791 C CA . ARG A 1 363 ? -8.086 57.688 36.719 1 94 363 ARG A CA 1
ATOM 2792 C C . ARG A 1 363 ? -7.488 59.062 36.406 1 94 363 ARG A C 1
ATOM 2794 O O . ARG A 1 363 ? -7.684 60.031 37.125 1 94 363 ARG A O 1
ATOM 2801 N N . LEU A 1 364 ? -6.727 59.094 35.375 1 94.19 364 LEU A N 1
ATOM 2802 C CA . LEU A 1 364 ? -6.121 60.344 34.906 1 94.19 364 LEU A CA 1
ATOM 2803 C C . LEU A 1 364 ? -7.195 61.344 34.5 1 94.19 364 LEU A C 1
ATOM 2805 O O . LEU A 1 364 ? -7.09 62.531 34.812 1 94.19 364 LEU A O 1
ATOM 2809 N N . GLU A 1 365 ? -8.188 60.875 33.906 1 93.38 365 GLU A N 1
ATOM 2810 C CA . GLU A 1 365 ? -9.289 61.75 33.469 1 93.38 365 GLU A CA 1
ATOM 2811 C C . GLU A 1 365 ? -10.039 62.312 34.688 1 93.38 365 GLU A C 1
ATOM 2813 O O . GLU A 1 365 ? -10.445 63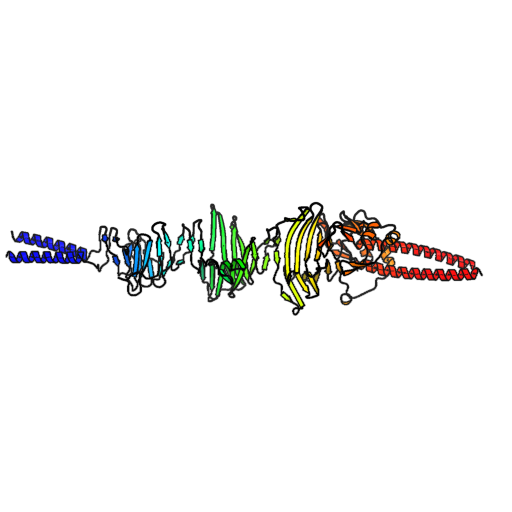.469 34.656 1 93.38 365 GLU A O 1
ATOM 2818 N N . GLU A 1 366 ? -10.188 61.531 35.625 1 94.06 366 GLU A N 1
ATOM 2819 C CA . GLU A 1 366 ? -10.844 62 36.844 1 94.06 366 GLU A CA 1
ATOM 2820 C C . GLU A 1 366 ? -10.031 63.094 37.562 1 94.06 366 GLU A C 1
ATOM 2822 O O . GLU A 1 366 ? -10.586 64.062 38.031 1 94.06 366 GLU A O 1
ATOM 2827 N N . LYS A 1 367 ? -8.758 62.875 37.594 1 92.12 367 LYS A N 1
ATOM 2828 C CA . LYS A 1 367 ? -7.871 63.875 38.188 1 92.12 367 LYS A CA 1
ATOM 2829 C C . LYS A 1 367 ? -7.945 65.188 37.438 1 92.12 367 LYS A C 1
ATOM 2831 O O . LYS A 1 367 ? -7.973 66.25 38.031 1 92.12 367 LYS A O 1
ATOM 2836 N N . VAL A 1 368 ? -8.008 65.125 36.188 1 93.25 368 VAL A N 1
ATOM 2837 C CA . VAL A 1 368 ? -8.055 66.312 35.312 1 93.25 368 VAL A CA 1
ATOM 2838 C C . VAL A 1 368 ? -9.375 67.062 35.531 1 93.25 368 VAL A C 1
ATOM 2840 O O . VAL A 1 368 ? -9.406 68.25 35.625 1 93.25 368 VAL A O 1
ATOM 2843 N N . THR A 1 369 ? -10.383 66.25 35.656 1 93.88 369 THR A N 1
ATOM 2844 C CA . THR A 1 369 ? -11.703 66.875 35.875 1 93.88 369 THR A CA 1
ATOM 2845 C C . THR A 1 369 ? -11.742 67.625 37.219 1 93.88 369 THR A C 1
ATOM 2847 O O . THR A 1 369 ? -12.297 68.688 37.312 1 93.88 369 THR A O 1
ATOM 2850 N N . TYR A 1 370 ? -11.219 67 38.156 1 91.69 370 TYR A N 1
ATOM 2851 C CA . TYR A 1 370 ? -11.156 67.625 39.469 1 91.69 370 TYR A CA 1
ATOM 2852 C C . TYR A 1 370 ? -10.359 68.938 39.438 1 91.69 370 TYR A C 1
ATOM 2854 O O . TYR A 1 370 ? -10.797 69.938 39.969 1 91.69 370 TYR A O 1
ATOM 2862 N N . LEU A 1 371 ? -9.219 68.938 38.75 1 92.19 371 LEU A N 1
ATOM 2863 C CA . LEU A 1 371 ? -8.359 70.125 38.656 1 92.19 371 LEU A CA 1
ATOM 2864 C C . LEU A 1 371 ? -9.055 71.25 37.875 1 92.19 371 LEU A C 1
ATOM 2866 O O . LEU A 1 371 ? -8.914 72.375 38.219 1 92.19 371 LEU A O 1
ATOM 2870 N N . GLU A 1 372 ? -9.781 70.812 36.938 1 91.56 372 GLU A N 1
ATOM 2871 C CA . GLU A 1 372 ? -10.531 71.812 36.156 1 91.56 372 GLU A CA 1
ATOM 2872 C C . GLU A 1 372 ? -11.562 72.5 37.031 1 91.56 372 GLU A C 1
ATOM 2874 O O . GLU A 1 372 ? -11.742 73.75 36.938 1 91.56 372 GLU A O 1
ATOM 2879 N N . LYS A 1 373 ? -12.195 71.75 37.844 1 92.31 373 LYS A N 1
ATOM 2880 C CA . LYS A 1 373 ? -13.172 72.375 38.781 1 92.31 373 LYS A CA 1
ATOM 2881 C C . LYS A 1 373 ? -12.508 73.312 39.781 1 92.31 373 LYS A C 1
ATOM 2883 O O . LYS A 1 373 ? -13.008 74.375 40.031 1 92.31 373 LYS A O 1
ATOM 2888 N N . VAL A 1 374 ? -11.414 72.938 40.312 1 90.62 374 VAL A N 1
ATOM 2889 C CA . VAL A 1 374 ? -10.695 73.688 41.281 1 90.62 374 VAL A CA 1
ATOM 2890 C C . VAL A 1 374 ? -10.234 75 40.656 1 90.62 374 VAL A C 1
ATOM 2892 O O . VAL A 1 374 ? -10.328 76.062 41.281 1 90.62 374 VAL A O 1
ATOM 2895 N N . ILE A 1 375 ? -9.75 75 39.469 1 90.44 375 ILE A N 1
ATOM 2896 C CA . ILE A 1 375 ? -9.258 76.188 38.781 1 90.44 375 ILE A CA 1
ATOM 2897 C C . ILE A 1 375 ? -10.422 77.125 38.5 1 90.44 375 ILE A C 1
ATOM 2899 O O . ILE A 1 375 ? -10.266 78.375 38.656 1 90.44 375 ILE A O 1
ATOM 2903 N N . SER A 1 376 ? -11.562 76.562 38.156 1 91.81 376 SER A N 1
ATOM 2904 C CA . SER A 1 376 ? -12.742 77.375 37.938 1 91.81 376 SER A CA 1
ATOM 2905 C C . SER A 1 376 ? -13.164 78.125 39.219 1 91.81 376 SER A C 1
ATOM 2907 O O . SER A 1 376 ? -13.57 79.312 39.156 1 91.81 376 SER A O 1
ATOM 2909 N N . GLU A 1 377 ? -13.047 77.5 40.281 1 90.5 377 GLU A N 1
ATOM 2910 C CA . GLU A 1 377 ? -13.406 78.062 41.562 1 90.5 377 GLU A CA 1
ATOM 2911 C C . GLU A 1 377 ? -12.414 79.188 41.938 1 90.5 377 GLU A C 1
ATOM 2913 O O . GLU A 1 377 ? -12.797 80.188 42.562 1 90.5 377 GLU A O 1
ATOM 2918 N N . LEU A 1 378 ? -11.133 79.062 41.688 1 88.25 378 LEU A N 1
ATOM 2919 C CA . LEU A 1 378 ? -10.102 80.062 42.031 1 88.25 378 LEU A CA 1
ATOM 2920 C C . LEU A 1 378 ? -10.203 81.312 41.125 1 88.25 378 LEU A C 1
ATOM 2922 O O . LEU A 1 378 ? -9.758 82.375 41.5 1 88.25 378 LEU A O 1
ATOM 2926 N N . ARG A 1 379 ? -10.648 81.188 40 1 87.25 379 ARG A N 1
ATOM 2927 C CA . ARG A 1 379 ? -10.789 82.312 39.062 1 87.25 379 ARG A CA 1
ATOM 2928 C C . ARG A 1 379 ? -12 83.125 39.406 1 87.25 379 ARG A C 1
ATOM 2930 O O . ARG A 1 379 ? -12.055 84.312 39.062 1 87.25 379 ARG A O 1
ATOM 2937 N N . ASN A 1 380 ? -13.055 82.688 40.031 1 78.56 380 ASN A N 1
ATOM 2938 C CA . ASN A 1 380 ? -14.18 83.438 40.531 1 78.56 380 ASN A CA 1
ATOM 2939 C C . ASN A 1 380 ? -13.906 84 41.938 1 78.56 380 ASN A C 1
ATOM 2941 O O . ASN A 1 380 ? -14.578 84.938 42.375 1 78.56 380 ASN A O 1
ATOM 2945 N N . MET B 1 1 ? 15.555 -103.062 -51.938 1 37.66 1 MET B N 1
ATOM 2946 C CA . MET B 1 1 ? 15.148 -101.75 -52.406 1 37.66 1 MET B CA 1
ATOM 2947 C C . MET B 1 1 ? 14.062 -101.125 -51.5 1 37.66 1 MET B C 1
ATOM 2949 O O . MET B 1 1 ? 13.961 -99.938 -51.344 1 37.66 1 MET B O 1
ATOM 2953 N N . GLU B 1 2 ? 13.383 -102.125 -50.781 1 53.47 2 GLU B N 1
ATOM 2954 C CA . GLU B 1 2 ? 12.227 -101.75 -49.969 1 53.47 2 GLU B CA 1
ATOM 2955 C C . GLU B 1 2 ? 12.656 -101.25 -48.594 1 53.47 2 GLU B C 1
ATOM 2957 O O . GLU B 1 2 ? 12.047 -100.312 -48.062 1 53.47 2 GLU B O 1
ATOM 2962 N N . MET B 1 3 ? 13.789 -101.688 -48.125 1 57.03 3 MET B N 1
ATOM 2963 C CA . MET B 1 3 ? 14.219 -101.375 -46.781 1 57.03 3 MET B CA 1
ATOM 2964 C C . MET B 1 3 ? 14.82 -99.938 -46.75 1 57.03 3 MET B C 1
ATOM 2966 O O . MET B 1 3 ? 14.781 -99.25 -45.719 1 57.03 3 MET B O 1
ATOM 2970 N N . VAL B 1 4 ? 15.422 -99.562 -47.844 1 59.41 4 VAL B N 1
ATOM 2971 C CA . VAL B 1 4 ? 16.109 -98.25 -47.938 1 59.41 4 VAL B CA 1
ATOM 2972 C C . VAL B 1 4 ? 15.078 -97.125 -48.031 1 59.41 4 VAL B C 1
ATOM 2974 O O . VAL B 1 4 ? 15.25 -96.062 -47.438 1 59.41 4 VAL B O 1
ATOM 2977 N N . ASP B 1 5 ? 13.898 -97.5 -48.594 1 54.06 5 ASP B N 1
ATOM 2978 C CA . ASP B 1 5 ? 12.875 -96.5 -48.781 1 54.06 5 ASP B CA 1
ATOM 2979 C C . ASP B 1 5 ? 12.133 -96.188 -47.5 1 54.06 5 ASP B C 1
ATOM 2981 O O . ASP B 1 5 ? 11.789 -95.062 -47.219 1 54.06 5 ASP B O 1
ATOM 2985 N N . GLN B 1 6 ? 12.141 -97.25 -46.625 1 55.44 6 GLN B N 1
ATOM 2986 C CA . GLN B 1 6 ? 11.43 -97.062 -45.375 1 55.44 6 GLN B CA 1
ATOM 2987 C C . GLN B 1 6 ? 12.234 -96.188 -44.406 1 55.44 6 GLN B C 1
ATOM 2989 O O . GLN B 1 6 ? 11.664 -95.438 -43.656 1 55.44 6 GLN B O 1
ATOM 2994 N N . LYS B 1 7 ? 13.523 -96.312 -44.469 1 62.03 7 LYS B N 1
ATOM 2995 C CA . LYS B 1 7 ? 14.414 -95.562 -43.594 1 62.03 7 LYS B CA 1
ATOM 2996 C C . LYS B 1 7 ? 14.469 -94.062 -43.969 1 62.03 7 LYS B C 1
ATOM 2998 O O . LYS B 1 7 ? 14.5 -93.25 -43.062 1 62.03 7 LYS B O 1
ATOM 3003 N N . SER B 1 8 ? 14.203 -94.125 -45.281 1 56.88 8 SER B N 1
ATOM 3004 C CA . SER B 1 8 ? 14.258 -92.75 -45.781 1 56.88 8 SER B CA 1
ATOM 3005 C C . SER B 1 8 ? 12.992 -92 -45.406 1 56.88 8 SER B C 1
ATOM 3007 O O . SER B 1 8 ? 13.055 -90.812 -45.031 1 56.88 8 SER B O 1
ATOM 3009 N N . ASN B 1 9 ? 11.875 -92.625 -45.5 1 54.75 9 ASN B N 1
ATOM 3010 C CA . ASN B 1 9 ? 10.602 -92 -45.156 1 54.75 9 ASN B CA 1
ATOM 3011 C C . ASN B 1 9 ? 10.445 -91.812 -43.656 1 54.75 9 ASN B C 1
ATOM 3013 O O . ASN B 1 9 ? 9.922 -90.75 -43.25 1 54.75 9 ASN B O 1
ATOM 3017 N N . ALA B 1 10 ? 10.922 -92.625 -42.812 1 60.97 10 ALA B N 1
ATOM 3018 C CA . ALA B 1 10 ? 10.867 -92.5 -41.375 1 60.97 10 ALA B CA 1
ATOM 3019 C C . ALA B 1 10 ? 11.758 -91.375 -40.875 1 60.97 10 ALA B C 1
ATOM 3021 O O . ALA B 1 10 ? 11.375 -90.625 -39.969 1 60.97 10 ALA B O 1
ATOM 3022 N N . GLN B 1 11 ? 12.867 -91.25 -41.531 1 54.5 11 GLN B N 1
ATOM 3023 C CA . GLN B 1 11 ? 13.781 -90.125 -41.188 1 54.5 11 GLN B CA 1
ATOM 3024 C C . GLN B 1 11 ? 13.188 -88.75 -41.531 1 54.5 11 GLN B C 1
ATOM 3026 O O . GLN B 1 11 ? 13.312 -87.812 -40.75 1 54.5 11 GLN B O 1
ATOM 3031 N N . VAL B 1 12 ? 12.523 -88.75 -42.688 1 57.03 12 VAL B N 1
ATOM 3032 C CA . VAL B 1 12 ? 11.867 -87.562 -43.125 1 57.03 12 VAL B CA 1
ATOM 3033 C C . VAL B 1 12 ? 10.688 -87.25 -42.188 1 57.03 12 VAL B C 1
ATOM 3035 O O . VAL B 1 12 ? 10.492 -86.062 -41.781 1 57.03 12 VAL B O 1
ATOM 3038 N N . LEU B 1 13 ? 10.039 -88.312 -41.75 1 55.22 13 LEU B N 1
ATOM 3039 C CA . LEU B 1 13 ? 8.875 -88.125 -40.875 1 55.22 13 LEU B CA 1
ATOM 3040 C C . LEU B 1 13 ? 9.289 -87.688 -39.469 1 55.22 13 LEU B C 1
ATOM 3042 O O . LEU B 1 13 ? 8.641 -86.875 -38.844 1 55.22 13 LEU B O 1
ATOM 3046 N N . ASN B 1 14 ? 10.281 -88.312 -39.031 1 57.03 14 ASN B N 1
ATOM 3047 C CA . ASN B 1 14 ? 10.797 -87.938 -37.719 1 57.03 14 ASN B CA 1
ATOM 3048 C C . ASN B 1 14 ? 11.359 -86.5 -37.719 1 57.03 14 ASN B C 1
ATOM 3050 O O . ASN B 1 14 ? 11.172 -85.75 -36.781 1 57.03 14 ASN B O 1
ATOM 3054 N N . GLY B 1 15 ? 11.977 -86.125 -38.812 1 55.41 15 GLY B N 1
ATOM 3055 C CA . GLY B 1 15 ? 12.477 -84.812 -38.969 1 55.41 15 GLY B CA 1
ATOM 3056 C C . GLY B 1 15 ? 11.375 -83.75 -39.031 1 55.41 15 GLY B C 1
ATOM 3057 O O . GLY B 1 15 ? 11.477 -82.688 -38.406 1 55.41 15 GLY B O 1
ATOM 3058 N N . VAL B 1 16 ? 10.336 -84.062 -39.75 1 55.81 16 VAL B N 1
ATOM 3059 C CA . VAL B 1 16 ? 9.188 -83.188 -39.844 1 55.81 16 VAL B CA 1
ATOM 3060 C C . VAL B 1 16 ? 8.453 -83.125 -38.531 1 55.81 16 VAL B C 1
ATOM 3062 O O . VAL B 1 16 ? 8.039 -82 -38.094 1 55.81 16 VAL B O 1
ATOM 3065 N N . ASN B 1 17 ? 8.359 -84.25 -37.875 1 54.03 17 ASN B N 1
ATOM 3066 C CA . ASN B 1 17 ? 7.715 -84.25 -36.562 1 54.03 17 ASN B CA 1
ATOM 3067 C C . ASN B 1 17 ? 8.516 -83.438 -35.531 1 54.03 17 ASN B C 1
ATOM 3069 O O . ASN B 1 17 ? 7.945 -82.75 -34.688 1 54.03 17 ASN B O 1
ATOM 3073 N N . ASP B 1 18 ? 9.82 -83.562 -35.562 1 52.75 18 ASP B N 1
ATOM 3074 C CA . ASP B 1 18 ? 10.695 -82.812 -34.688 1 52.75 18 ASP B CA 1
ATOM 3075 C C . ASP B 1 18 ? 10.594 -81.312 -35 1 52.75 18 ASP B C 1
ATOM 3077 O O . ASP B 1 18 ? 10.555 -80.5 -34.062 1 52.75 18 ASP B O 1
ATOM 3081 N N . ASP B 1 19 ? 10.57 -81 -36.281 1 50.53 19 ASP B N 1
ATOM 3082 C CA . ASP B 1 19 ? 10.406 -79.625 -36.656 1 50.53 19 ASP B CA 1
ATOM 3083 C C . ASP B 1 19 ? 9.047 -79.062 -36.219 1 50.53 19 ASP B C 1
ATOM 3085 O O . ASP B 1 19 ? 8.945 -77.938 -35.75 1 50.53 19 ASP B O 1
ATOM 3089 N N . ILE B 1 20 ? 8.031 -79.938 -36.375 1 50.84 20 ILE B N 1
ATOM 3090 C CA . ILE B 1 20 ? 6.684 -79.562 -35.938 1 50.84 20 ILE B CA 1
ATOM 3091 C C . ILE B 1 20 ? 6.637 -79.5 -34.406 1 50.84 20 ILE B C 1
ATOM 3093 O O . ILE B 1 20 ? 6.023 -78.562 -33.844 1 50.84 20 ILE B O 1
ATOM 3097 N N . SER B 1 21 ? 7.191 -80.438 -33.781 1 51.41 21 SER B N 1
ATOM 3098 C CA . SER B 1 21 ? 7.27 -80.438 -32.344 1 51.41 21 SER B CA 1
ATOM 3099 C C . SER B 1 21 ? 8.047 -79.188 -31.859 1 51.41 21 SER B C 1
ATOM 3101 O O . SER B 1 21 ? 7.66 -78.562 -30.891 1 51.41 21 SER B O 1
ATOM 3103 N N . GLU B 1 22 ? 9.164 -78.938 -32.5 1 49.78 22 GLU B N 1
ATOM 3104 C CA . GLU B 1 22 ? 9.922 -77.75 -32.25 1 49.78 22 GLU B CA 1
ATOM 3105 C C . GLU B 1 22 ? 9.094 -76.5 -32.531 1 49.78 22 GLU B C 1
ATOM 3107 O O . GLU B 1 22 ? 9.133 -75.5 -31.797 1 49.78 22 GLU B O 1
ATOM 3112 N N . MET B 1 23 ? 8.391 -76.5 -33.625 1 50.19 23 MET B N 1
ATOM 3113 C CA . MET B 1 23 ? 7.516 -75.375 -33.969 1 50.19 23 MET B CA 1
ATOM 3114 C C . MET B 1 23 ? 6.402 -75.25 -32.938 1 50.19 23 MET B C 1
ATOM 3116 O O . MET B 1 23 ? 6.031 -74.125 -32.562 1 50.19 23 MET B O 1
ATOM 3120 N N . LYS B 1 24 ? 5.766 -76.375 -32.656 1 52.28 24 LYS B N 1
ATOM 3121 C CA . LYS B 1 24 ? 4.738 -76.375 -31.609 1 52.28 24 LYS B CA 1
ATOM 3122 C C . LYS B 1 24 ? 5.309 -75.938 -30.266 1 52.28 24 LYS B C 1
ATOM 3124 O O . LYS B 1 24 ? 4.59 -75.375 -29.438 1 52.28 24 LYS B O 1
ATOM 3129 N N . SER B 1 25 ? 6.477 -76.375 -30.016 1 50.78 25 SER B N 1
ATOM 3130 C CA . SER B 1 25 ? 7.199 -76 -28.828 1 50.78 25 SER B CA 1
ATOM 3131 C C . SER B 1 25 ? 8.008 -74.688 -29.062 1 50.78 25 SER B C 1
ATOM 3133 O O . SER B 1 25 ? 9.039 -74.5 -28.406 1 50.78 25 SER B O 1
ATOM 3135 N N . LEU B 1 26 ? 7.816 -74.125 -30.141 1 53.12 26 LEU B N 1
ATOM 3136 C CA . LEU B 1 26 ? 8.711 -73.062 -30.625 1 53.12 26 LEU B CA 1
ATOM 3137 C C . LEU B 1 26 ? 8.828 -71.938 -29.594 1 53.12 26 LEU B C 1
ATOM 3139 O O . LEU B 1 26 ? 7.898 -71.125 -29.438 1 53.12 26 LEU B O 1
ATOM 3143 N N . THR B 1 27 ? 9.648 -72.062 -28.688 1 65.69 27 THR B N 1
ATOM 3144 C CA . THR B 1 27 ? 10.031 -71.188 -27.562 1 65.69 27 THR B CA 1
ATOM 3145 C C . THR B 1 27 ? 10.914 -70.062 -28.047 1 65.69 27 THR B C 1
ATOM 3147 O O . THR B 1 27 ? 10.742 -68.938 -27.609 1 65.69 27 THR B O 1
ATOM 3150 N N . THR B 1 28 ? 11.703 -70.375 -29.125 1 77.94 28 THR B N 1
ATOM 3151 C CA . THR B 1 28 ? 12.57 -69.312 -29.594 1 77.94 28 THR B CA 1
ATOM 3152 C C . THR B 1 28 ? 12.562 -69.25 -31.125 1 77.94 28 THR B C 1
ATOM 3154 O O . THR B 1 28 ? 12.789 -70.25 -31.797 1 77.94 28 THR B O 1
ATOM 3157 N N . LEU B 1 29 ? 12.039 -68.125 -31.672 1 81.31 29 LEU B N 1
ATOM 3158 C CA . LEU B 1 29 ? 12.125 -67.875 -33.094 1 81.31 29 LEU B CA 1
ATOM 3159 C C . LEU B 1 29 ? 13.359 -67 -33.406 1 81.31 29 LEU B C 1
ATOM 3161 O O . LEU B 1 29 ? 13.531 -65.938 -32.844 1 81.31 29 LEU B O 1
ATOM 3165 N N . ARG B 1 30 ? 14.242 -67.438 -34.281 1 82.62 30 ARG B N 1
ATOM 3166 C CA . ARG B 1 30 ? 15.562 -66.812 -34.469 1 82.62 30 ARG B CA 1
ATOM 3167 C C . ARG B 1 30 ? 15.523 -65.688 -35.469 1 82.62 30 ARG B C 1
ATOM 3169 O O . ARG B 1 30 ? 16.469 -64.875 -35.562 1 82.62 30 ARG B O 1
ATOM 3176 N N . LYS B 1 31 ? 14.453 -65.562 -36.219 1 82.94 31 LYS B N 1
ATOM 3177 C CA . LYS B 1 31 ? 14.328 -64.5 -37.219 1 82.94 31 LYS B CA 1
ATOM 3178 C C . LYS B 1 31 ? 13.141 -63.594 -36.906 1 82.94 31 LYS B C 1
ATOM 3180 O O . LYS B 1 31 ? 12.422 -63.812 -35.938 1 82.94 31 LYS B O 1
ATOM 3185 N N . ARG B 1 32 ? 12.953 -62.688 -37.781 1 88.88 32 ARG B N 1
ATOM 3186 C CA . ARG B 1 32 ? 11.836 -61.75 -37.688 1 88.88 32 ARG B CA 1
ATOM 3187 C C . ARG B 1 32 ? 10.508 -62.438 -37.969 1 88.88 32 ARG B C 1
ATOM 3189 O O . ARG B 1 32 ? 10.438 -63.312 -38.812 1 88.88 32 ARG B O 1
ATOM 3196 N N . VAL B 1 33 ? 9.523 -62.094 -37.188 1 86.5 33 VAL B N 1
ATOM 3197 C CA . VAL B 1 33 ? 8.164 -62.594 -37.406 1 86.5 33 VAL B CA 1
ATOM 3198 C C . VAL B 1 33 ? 7.285 -61.469 -37.938 1 86.5 33 VAL B C 1
ATOM 3200 O O . VAL B 1 33 ? 7.203 -60.406 -37.344 1 86.5 33 VAL B O 1
ATOM 3203 N N . VAL B 1 34 ? 6.664 -61.594 -39.156 1 91.88 34 VAL B N 1
ATOM 3204 C CA . VAL B 1 34 ? 5.77 -60.625 -39.781 1 91.88 34 VAL B CA 1
ATOM 3205 C C . VAL B 1 34 ? 4.355 -61.188 -39.875 1 91.88 34 VAL B C 1
ATOM 3207 O O . VAL B 1 34 ? 4.156 -62.281 -40.406 1 91.88 34 VAL B O 1
ATOM 3210 N N . THR B 1 35 ? 3.461 -60.562 -39.219 1 89.88 35 THR B N 1
ATOM 3211 C CA . THR B 1 35 ? 2.064 -60.969 -39.25 1 89.88 35 THR B CA 1
ATOM 3212 C C . THR B 1 35 ? 1.199 -59.906 -39.938 1 89.88 35 THR B C 1
ATOM 3214 O O . THR B 1 35 ? 1.429 -58.719 -39.781 1 89.88 35 THR B O 1
ATOM 3217 N N . ASP B 1 36 ? 0.176 -60.25 -40.75 1 92.19 36 ASP B N 1
ATOM 3218 C CA . ASP B 1 36 ? -0.783 -59.344 -41.344 1 92.19 36 ASP B CA 1
ATOM 3219 C C . ASP B 1 36 ? -1.839 -58.906 -40.344 1 92.19 36 ASP B C 1
ATOM 3221 O O . ASP B 1 36 ? -2.416 -57.812 -40.469 1 92.19 36 ASP B O 1
ATOM 3225 N N . GLY B 1 37 ? -2.082 -59.719 -39.375 1 91.56 37 GLY B N 1
ATOM 3226 C CA . GLY B 1 37 ? -3.104 -59.438 -38.375 1 91.56 37 GLY B CA 1
ATOM 3227 C C . GLY B 1 37 ? -2.531 -59.031 -37.031 1 91.56 37 GLY B C 1
ATOM 3228 O O . GLY B 1 37 ? -1.33 -58.781 -36.906 1 91.56 37 GLY B O 1
ATOM 3229 N N . GLU B 1 38 ? -3.412 -58.938 -36.094 1 94.12 38 GLU B N 1
ATOM 3230 C CA . GLU B 1 38 ? -3.094 -58.531 -34.719 1 94.12 38 GLU B CA 1
ATOM 3231 C C . GLU B 1 38 ? -2.371 -59.656 -33.969 1 94.12 38 GLU B C 1
ATOM 3233 O O . GLU B 1 38 ? -2.65 -60.844 -34.188 1 94.12 38 GLU B O 1
ATOM 3238 N N . VAL B 1 39 ? -1.407 -59.281 -33.156 1 93.31 39 VAL B N 1
ATOM 3239 C CA . VAL B 1 39 ? -0.806 -60.219 -32.219 1 93.31 39 VAL B CA 1
ATOM 3240 C C . VAL B 1 39 ? -1.407 -60 -30.812 1 93.31 39 VAL B C 1
ATOM 3242 O O . VAL B 1 39 ? -1.326 -58.906 -30.266 1 93.31 39 VAL B O 1
ATOM 3245 N N . VAL B 1 40 ? -2.059 -61.062 -30.25 1 95 40 VAL B N 1
ATOM 3246 C CA . VAL B 1 40 ? -2.77 -60.969 -28.984 1 95 40 VAL B CA 1
ATOM 3247 C C . VAL B 1 40 ? -2.068 -61.812 -27.922 1 95 40 VAL B C 1
ATOM 3249 O O . VAL B 1 40 ? -1.794 -63 -28.156 1 95 40 VAL B O 1
ATOM 3252 N N . SER B 1 41 ? -1.666 -61.188 -26.875 1 95.5 41 SER B N 1
ATOM 3253 C CA . SER B 1 41 ? -1.164 -61.938 -25.734 1 95.5 41 SER B CA 1
ATOM 3254 C C . SER B 1 41 ? -2.213 -62.031 -24.625 1 95.5 41 SER B C 1
ATOM 3256 O O . SER B 1 41 ? -2.781 -61 -24.219 1 95.5 41 SER B O 1
ATOM 3258 N N . LYS B 1 42 ? -2.414 -63.188 -24.047 1 94.5 42 LYS B N 1
ATOM 3259 C CA . LYS B 1 42 ? -3.371 -63.406 -22.969 1 94.5 42 LYS B CA 1
ATOM 3260 C C . LYS B 1 42 ? -2.67 -63.438 -21.609 1 94.5 42 LYS B C 1
ATOM 3262 O O . LYS B 1 42 ? -3.316 -63.594 -20.578 1 94.5 42 LYS B O 1
ATOM 3267 N N . SER B 1 43 ? -1.348 -63.25 -21.641 1 94.56 43 SER B N 1
ATOM 3268 C CA . SER B 1 43 ? -0.579 -63.156 -20.406 1 94.56 43 SER B CA 1
ATOM 3269 C C . SER B 1 43 ? -0.636 -61.719 -19.844 1 94.56 43 SER B C 1
ATOM 3271 O O . SER B 1 43 ? -0.708 -60.75 -20.609 1 94.56 43 SER B O 1
ATOM 3273 N N . GLN B 1 44 ? -0.605 -61.656 -18.484 1 96.31 44 GLN B N 1
ATOM 3274 C CA . GLN B 1 44 ? -0.504 -60.312 -17.906 1 96.31 44 GLN B CA 1
ATOM 3275 C C . GLN B 1 44 ? 0.787 -59.625 -18.328 1 96.31 44 GLN B C 1
ATOM 3277 O O . GLN B 1 44 ? 0.792 -58.406 -18.609 1 96.31 44 GLN B O 1
ATOM 3282 N N . ASN B 1 45 ? 1.846 -60.406 -18.219 1 97.31 45 ASN B N 1
ATOM 3283 C CA . ASN B 1 45 ? 3.074 -59.938 -18.844 1 97.31 45 ASN B CA 1
ATOM 3284 C C . ASN B 1 45 ? 3.043 -60.156 -20.359 1 97.31 45 ASN B C 1
ATOM 3286 O O . ASN B 1 45 ? 3.682 -61.062 -20.875 1 97.31 45 ASN B O 1
ATOM 3290 N N . ALA B 1 46 ? 2.395 -59.281 -20.984 1 96.88 46 ALA B N 1
ATOM 3291 C CA . ALA B 1 46 ? 1.973 -59.531 -22.359 1 96.88 46 ALA B CA 1
ATOM 3292 C C . ALA B 1 46 ? 3.17 -59.531 -23.312 1 96.88 46 ALA B C 1
ATOM 3294 O O . ALA B 1 46 ? 3.348 -60.469 -24.094 1 96.88 46 ALA B O 1
ATOM 3295 N N . PHE B 1 47 ? 3.898 -58.469 -23.25 1 97 47 PHE B N 1
ATOM 3296 C CA . PHE B 1 47 ? 5.07 -58.344 -24.109 1 97 47 PHE B CA 1
ATOM 3297 C C . PHE B 1 47 ? 6.293 -57.906 -23.312 1 97 47 PHE B C 1
ATOM 3299 O O . PHE B 1 47 ? 6.172 -57.156 -22.344 1 97 47 PHE B O 1
ATOM 3306 N N . ARG B 1 48 ? 7.379 -58.5 -23.719 1 97.06 48 ARG B N 1
ATOM 3307 C CA . ARG B 1 48 ? 8.656 -58.156 -23.094 1 97.06 48 ARG B CA 1
ATOM 3308 C C . ARG B 1 48 ? 9.688 -57.75 -24.125 1 97.06 48 ARG B C 1
ATOM 3310 O O . ARG B 1 48 ? 9.891 -58.438 -25.125 1 97.06 48 ARG B O 1
ATOM 3317 N N . LEU B 1 49 ? 10.273 -56.594 -23.938 1 96.81 49 LEU B N 1
ATOM 3318 C CA . LEU B 1 49 ? 11.391 -56.094 -24.734 1 96.81 49 LEU B CA 1
ATOM 3319 C C . LEU B 1 49 ? 12.719 -56.375 -24.047 1 96.81 49 LEU B C 1
ATOM 3321 O O . LEU B 1 49 ? 13.07 -55.719 -23.062 1 96.81 49 LEU B O 1
ATOM 3325 N N . ALA B 1 50 ? 13.492 -57.406 -24.625 1 96 50 ALA B N 1
ATOM 3326 C CA . ALA B 1 50 ? 14.648 -57.906 -23.891 1 96 50 ALA B CA 1
ATOM 3327 C C . ALA B 1 50 ? 15.938 -57.688 -24.688 1 96 50 ALA B C 1
ATOM 3329 O O . ALA B 1 50 ? 16.891 -58.469 -24.578 1 96 50 ALA B O 1
ATOM 3330 N N . GLY B 1 51 ? 16 -56.656 -25.562 1 91.38 51 GLY B N 1
ATOM 3331 C CA . GLY B 1 51 ? 17.141 -56.406 -26.438 1 91.38 51 GLY B CA 1
ATOM 3332 C C . GLY B 1 51 ? 18.375 -55.938 -25.672 1 91.38 51 GLY B C 1
ATOM 3333 O O . GLY B 1 51 ? 19.484 -55.969 -26.203 1 91.38 51 GLY B O 1
ATOM 3334 N N . GLY B 1 52 ? 18.375 -55.719 -24.391 1 92.5 52 GLY B N 1
ATOM 3335 C CA . GLY B 1 52 ? 19.5 -55.281 -23.562 1 92.5 52 GLY B CA 1
ATOM 3336 C C . GLY B 1 52 ? 19.641 -56.062 -22.281 1 92.5 52 GLY B C 1
ATOM 3337 O O . GLY B 1 52 ? 19.141 -57.188 -22.172 1 92.5 52 GLY B O 1
ATOM 3338 N N . LYS B 1 53 ? 20.5 -55.531 -21.438 1 96 53 LYS B N 1
ATOM 3339 C CA . LYS B 1 53 ? 20.703 -56.188 -20.141 1 96 53 LYS B CA 1
ATOM 3340 C C . LYS B 1 53 ? 19.484 -56 -19.234 1 96 53 LYS B C 1
ATOM 3342 O O . LYS B 1 53 ? 19.281 -56.75 -18.281 1 96 53 LYS B O 1
ATOM 3347 N N . THR B 1 54 ? 18.781 -55 -19.562 1 97.25 54 THR B N 1
ATOM 3348 C CA . THR B 1 54 ? 17.547 -54.656 -18.844 1 97.25 54 THR B CA 1
ATOM 3349 C C . THR B 1 54 ? 16.344 -54.75 -19.781 1 97.25 54 THR B C 1
ATOM 3351 O O . THR B 1 54 ? 16.406 -54.281 -20.922 1 97.25 54 THR B O 1
ATOM 3354 N N . GLY B 1 55 ? 15.312 -55.406 -19.297 1 97.25 55 GLY B N 1
ATOM 3355 C CA . GLY B 1 55 ? 14.117 -55.594 -20.109 1 97.25 55 GLY B CA 1
ATOM 3356 C C . GLY B 1 55 ? 13.016 -54.625 -19.75 1 97.25 55 GLY B C 1
ATOM 3357 O O . GLY B 1 55 ? 13.055 -53.969 -18.688 1 97.25 55 GLY B O 1
ATOM 3358 N N . VAL B 1 56 ? 12.125 -54.375 -20.641 1 98.38 56 VAL B N 1
ATOM 3359 C CA . VAL B 1 56 ? 10.875 -53.656 -20.406 1 98.38 56 VAL B CA 1
ATOM 3360 C C . VAL B 1 56 ? 9.695 -54.625 -20.578 1 98.38 56 VAL B C 1
ATOM 3362 O O . VAL B 1 56 ? 9.594 -55.312 -21.578 1 98.38 56 VAL B O 1
ATOM 3365 N N . ILE B 1 57 ? 8.836 -54.688 -19.578 1 98.06 57 ILE B N 1
ATOM 3366 C CA . ILE B 1 57 ? 7.652 -55.531 -19.609 1 98.06 57 ILE B CA 1
ATOM 3367 C C . ILE B 1 57 ? 6.402 -54.656 -19.797 1 98.06 57 ILE B C 1
ATOM 3369 O O . ILE B 1 57 ? 6.148 -53.75 -19 1 98.06 57 ILE B O 1
ATOM 3373 N N . LEU B 1 58 ? 5.691 -54.875 -20.891 1 98.38 58 LEU B N 1
ATOM 3374 C CA . LEU B 1 58 ? 4.348 -54.344 -21.031 1 98.38 58 LEU B CA 1
ATOM 3375 C C . LEU B 1 58 ? 3.316 -55.25 -20.406 1 98.38 58 LEU B C 1
ATOM 3377 O O . LEU B 1 58 ? 3.111 -56.375 -20.875 1 98.38 58 LEU B O 1
ATOM 3381 N N . ARG B 1 59 ? 2.734 -54.719 -19.359 1 98.38 59 ARG B N 1
ATOM 3382 C CA . ARG B 1 59 ? 1.925 -55.562 -18.484 1 98.38 59 ARG B CA 1
ATOM 3383 C C . ARG B 1 59 ? 0.515 -55.031 -18.328 1 98.38 59 ARG B C 1
ATOM 3385 O O . ARG B 1 59 ? 0.337 -53.812 -18.156 1 98.38 59 ARG B O 1
ATOM 3392 N N . ASN B 1 60 ? -0.44 -55.844 -18.547 1 98.25 60 ASN B N 1
ATOM 3393 C CA . ASN B 1 60 ? -1.834 -55.594 -18.188 1 98.25 60 ASN B CA 1
ATOM 3394 C C . ASN B 1 60 ? -2.299 -56.5 -17.047 1 98.25 60 ASN B C 1
ATOM 3396 O O . ASN B 1 60 ? -2.5 -57.719 -17.25 1 98.25 60 ASN B O 1
ATOM 3400 N N . ASP B 1 61 ? -2.529 -55.906 -15.898 1 95.62 61 ASP B N 1
ATOM 3401 C CA . ASP B 1 61 ? -2.85 -56.75 -14.758 1 95.62 61 ASP B CA 1
ATOM 3402 C C . ASP B 1 61 ? -4.352 -56.75 -14.477 1 95.62 61 ASP B C 1
ATOM 3404 O O . ASP B 1 61 ? -4.789 -57.25 -13.43 1 95.62 61 ASP B O 1
ATOM 3408 N N . GLY B 1 62 ? -5.023 -56.156 -15.352 1 94.38 62 GLY B N 1
ATOM 3409 C CA . GLY B 1 62 ? -6.465 -56.125 -15.18 1 94.38 62 GLY B CA 1
ATOM 3410 C C . GLY B 1 62 ? -6.953 -54.844 -14.531 1 94.38 62 GLY B C 1
ATOM 3411 O O . GLY B 1 62 ? -8.133 -54.5 -14.648 1 94.38 62 GLY B O 1
ATOM 3412 N N . ASN B 1 63 ? -6.141 -54.156 -13.852 1 96.38 63 ASN B N 1
ATOM 3413 C CA . ASN B 1 63 ? -6.465 -52.875 -13.242 1 96.38 63 ASN B CA 1
ATOM 3414 C C . ASN B 1 63 ? -5.699 -51.75 -13.898 1 96.38 63 ASN B C 1
ATOM 3416 O O . ASN B 1 63 ? -6.262 -50.656 -14.148 1 96.38 63 ASN B O 1
ATOM 3420 N N . ASP B 1 64 ? -4.48 -52 -14.141 1 98.06 64 ASP B N 1
ATOM 3421 C CA . ASP B 1 64 ? -3.611 -51.031 -14.758 1 98.06 64 ASP B CA 1
ATOM 3422 C C . ASP B 1 64 ? -2.803 -51.625 -15.898 1 98.06 64 ASP B C 1
ATOM 3424 O O . ASP B 1 64 ? -2.574 -52.844 -15.93 1 98.06 64 ASP B O 1
ATOM 3428 N N . PHE B 1 65 ? -2.482 -50.812 -16.844 1 98.25 65 PHE B N 1
ATOM 3429 C CA . PHE B 1 65 ? -1.388 -51.062 -17.766 1 98.25 65 PHE B CA 1
ATOM 3430 C C . PHE B 1 65 ? -0.075 -50.531 -17.219 1 98.25 65 PHE B C 1
ATOM 3432 O O . PHE B 1 65 ? -0.038 -49.438 -16.641 1 98.25 65 PHE B O 1
ATOM 3439 N N . TYR B 1 66 ? 1.011 -51.312 -17.453 1 98.38 66 TYR B N 1
ATOM 3440 C CA . TYR B 1 66 ? 2.33 -50.875 -17 1 98.38 66 TYR B CA 1
ATOM 3441 C C . TYR B 1 66 ? 3.367 -51.062 -18.094 1 98.38 66 TYR B C 1
ATOM 3443 O O . TYR B 1 66 ? 3.326 -52.031 -18.844 1 98.38 66 TYR B O 1
ATOM 3451 N N . ALA B 1 67 ? 4.27 -50.125 -18.156 1 98.44 67 ALA B N 1
ATOM 3452 C CA . ALA B 1 67 ? 5.605 -50.375 -18.688 1 98.44 67 ALA B CA 1
ATOM 3453 C C . ALA B 1 67 ? 6.629 -50.5 -17.562 1 98.44 67 ALA B C 1
ATOM 3455 O O . ALA B 1 67 ? 7.043 -49.469 -16.984 1 98.44 67 ALA B O 1
ATOM 3456 N N . LEU B 1 68 ? 7.047 -51.719 -17.281 1 98.38 68 LEU B N 1
ATOM 3457 C CA . LEU B 1 68 ? 7.895 -52 -16.141 1 98.38 68 LEU B CA 1
ATOM 3458 C C . LEU B 1 68 ? 9.312 -52.344 -16.578 1 98.38 68 LEU B C 1
ATOM 3460 O O . LEU B 1 68 ? 9.539 -52.719 -17.734 1 98.38 68 LEU B O 1
ATOM 3464 N N . VAL B 1 69 ? 10.211 -52.125 -15.633 1 98.19 69 VAL B N 1
ATOM 3465 C CA . VAL B 1 69 ? 11.625 -52.344 -15.93 1 98.19 69 VAL B CA 1
ATOM 3466 C C . VAL B 1 69 ? 12.164 -53.5 -15.07 1 98.19 69 VAL B C 1
ATOM 3468 O O . VAL B 1 69 ? 11.812 -53.625 -13.891 1 98.19 69 VAL B O 1
ATOM 3471 N N . THR B 1 70 ? 13.047 -54.375 -15.719 1 97.75 70 THR B N 1
ATOM 3472 C CA . THR B 1 70 ? 13.672 -55.438 -14.969 1 97.75 70 THR B CA 1
ATOM 3473 C C . THR B 1 70 ? 15 -55 -14.375 1 97.75 70 THR B C 1
ATOM 3475 O O . THR B 1 70 ? 15.578 -54 -14.812 1 97.75 70 THR B O 1
ATOM 3478 N N . PRO B 1 71 ? 15.484 -55.75 -13.359 1 97.44 71 PRO B N 1
ATOM 3479 C CA . PRO B 1 71 ? 16.859 -55.5 -12.914 1 97.44 71 PRO B CA 1
ATOM 3480 C C . PRO B 1 71 ? 17.891 -55.812 -13.992 1 97.44 71 PRO B C 1
ATOM 3482 O O . PRO B 1 71 ? 17.609 -56.562 -14.93 1 97.44 71 PRO B O 1
ATOM 3485 N N . GLU B 1 72 ? 19.047 -55.156 -13.867 1 97 72 GLU B N 1
ATOM 3486 C CA . GLU B 1 72 ? 20.141 -55.438 -14.789 1 97 72 GLU B CA 1
ATOM 3487 C C . GLU B 1 72 ? 20.516 -56.938 -14.766 1 97 72 GLU B C 1
ATOM 3489 O O . GLU B 1 72 ? 20.641 -57.531 -13.695 1 97 72 GLU B O 1
ATOM 3494 N N . GLY B 1 73 ? 20.609 -57.531 -15.906 1 96 73 GLY B N 1
ATOM 3495 C CA . GLY B 1 73 ? 20.984 -58.938 -16.047 1 96 73 GLY B CA 1
ATOM 3496 C C . GLY B 1 73 ? 19.781 -59.844 -16.109 1 96 73 GLY B C 1
ATOM 3497 O O . GLY B 1 73 ? 19.938 -61.062 -16.281 1 96 73 GLY B O 1
ATOM 3498 N N . GLN B 1 74 ? 18.578 -59.375 -16.094 1 96.69 74 GLN B N 1
ATOM 3499 C CA . GLN B 1 74 ? 17.375 -60.188 -16.031 1 96.69 74 GLN B CA 1
ATOM 3500 C C . GLN B 1 74 ? 16.391 -59.812 -17.125 1 96.69 74 GLN B C 1
ATOM 3502 O O . GLN B 1 74 ? 15.18 -59.938 -16.953 1 96.69 74 GLN B O 1
ATOM 3507 N N . ALA B 1 75 ? 16.828 -59.312 -18.25 1 96.25 75 ALA B N 1
ATOM 3508 C CA . ALA B 1 75 ? 16.016 -58.75 -19.328 1 96.25 75 ALA B CA 1
ATOM 3509 C C . ALA B 1 75 ? 15.008 -59.781 -19.844 1 96.25 75 ALA B C 1
ATOM 3511 O O . ALA B 1 75 ? 13.828 -59.438 -20.031 1 96.25 75 ALA B O 1
ATOM 3512 N N . GLN B 1 76 ? 15.383 -61.062 -20.062 1 93.62 76 GLN B N 1
ATOM 3513 C CA . GLN B 1 76 ? 14.539 -62 -20.766 1 93.62 76 GLN B CA 1
ATOM 3514 C C . GLN B 1 76 ? 13.578 -62.719 -19.812 1 93.62 76 GLN B C 1
ATOM 3516 O O . GLN B 1 76 ? 12.414 -62.938 -20.156 1 93.62 76 GLN B O 1
ATOM 3521 N N . ASP B 1 77 ? 14.047 -63.031 -18.547 1 94.19 77 ASP B N 1
ATOM 3522 C CA . ASP B 1 77 ? 13.242 -63.938 -17.719 1 94.19 77 ASP B CA 1
ATOM 3523 C C . ASP B 1 77 ? 13.008 -63.344 -16.328 1 94.19 77 ASP B C 1
ATOM 3525 O O . ASP B 1 77 ? 12.289 -63.906 -15.516 1 94.19 77 ASP B O 1
ATOM 3529 N N . GLY B 1 78 ? 13.586 -62.219 -16.078 1 95.56 78 GLY B N 1
ATOM 3530 C CA . GLY B 1 78 ? 13.469 -61.625 -14.758 1 95.56 78 GLY B CA 1
ATOM 3531 C C . GLY B 1 78 ? 12.117 -60.969 -14.516 1 95.56 78 GLY B C 1
ATOM 3532 O O . GLY B 1 78 ? 11.406 -60.625 -15.469 1 95.56 78 GLY B O 1
ATOM 3533 N N . GLN B 1 79 ? 11.836 -60.75 -13.211 1 96.44 79 GLN B N 1
ATOM 3534 C CA . GLN B 1 79 ? 10.68 -59.969 -12.812 1 96.44 79 GLN B CA 1
ATOM 3535 C C . GLN B 1 79 ? 11.023 -58.469 -12.781 1 96.44 79 GLN B C 1
ATOM 3537 O O . GLN B 1 79 ? 12.195 -58.094 -12.875 1 96.44 79 GLN B O 1
ATOM 3542 N N . TRP B 1 80 ? 10.016 -57.656 -12.781 1 97.56 80 TRP B N 1
ATOM 3543 C CA . TRP B 1 80 ? 10.219 -56.188 -12.789 1 97.56 80 TRP B CA 1
ATOM 3544 C C . TRP B 1 80 ? 10.812 -55.719 -11.469 1 97.56 80 TRP B C 1
ATOM 3546 O O . TRP B 1 80 ? 10.633 -56.375 -10.438 1 97.56 80 TRP B O 1
ATOM 3556 N N . ASN B 1 81 ? 11.57 -54.625 -11.445 1 97.69 81 ASN B N 1
ATOM 3557 C CA . ASN B 1 81 ? 12.125 -53.969 -10.266 1 97.69 81 ASN B CA 1
ATOM 3558 C C . ASN B 1 81 ? 11.125 -53 -9.633 1 97.69 81 ASN B C 1
ATOM 3560 O O . ASN B 1 81 ? 9.914 -53.156 -9.805 1 97.69 81 ASN B O 1
ATOM 3564 N N . THR B 1 82 ? 11.617 -51.906 -8.836 1 96.94 82 THR B N 1
ATOM 3565 C CA . THR B 1 82 ? 10.727 -51.062 -8.07 1 96.94 82 THR B CA 1
ATOM 3566 C C . THR B 1 82 ? 10.344 -49.812 -8.883 1 96.94 82 THR B C 1
ATOM 3568 O O . THR B 1 82 ? 9.445 -49.062 -8.5 1 96.94 82 THR B O 1
ATOM 3571 N N . LEU B 1 83 ? 10.914 -49.531 -9.984 1 97.5 83 LEU B N 1
ATOM 3572 C CA . LEU B 1 83 ? 10.633 -48.375 -10.805 1 97.5 83 LEU B CA 1
ATOM 3573 C C . LEU B 1 83 ? 9.258 -48.469 -11.445 1 97.5 83 LEU B C 1
ATOM 3575 O O . LEU B 1 83 ? 8.812 -49.562 -11.805 1 97.5 83 LEU B O 1
ATOM 3579 N N . ARG B 1 84 ? 8.594 -47.375 -11.477 1 97.38 84 ARG B N 1
ATOM 3580 C CA . ARG B 1 84 ? 7.281 -47.25 -12.102 1 97.38 84 ARG B CA 1
ATOM 3581 C C . ARG B 1 84 ? 7.246 -46.062 -13.07 1 97.38 84 ARG B C 1
ATOM 3583 O O . ARG B 1 84 ? 6.559 -45.062 -12.82 1 97.38 84 ARG B O 1
ATOM 3590 N N . PRO B 1 85 ? 7.875 -46.188 -14.234 1 97.56 85 PRO B N 1
ATOM 3591 C CA . PRO B 1 85 ? 8.047 -45.031 -15.125 1 97.56 85 PRO B CA 1
ATOM 3592 C C . PRO B 1 85 ? 6.742 -44.625 -15.789 1 97.56 85 PRO B C 1
ATOM 3594 O O . PRO B 1 85 ? 6.523 -43.406 -16.016 1 97.56 85 PRO B O 1
ATOM 3597 N N . LEU B 1 86 ? 5.875 -45.625 -16.156 1 98.31 86 LEU B N 1
ATOM 3598 C CA . LEU B 1 86 ? 4.641 -45.312 -16.875 1 98.31 86 LEU B CA 1
ATOM 3599 C C . LEU B 1 86 ? 3.559 -46.344 -16.562 1 98.31 86 LEU B C 1
ATOM 3601 O O . LEU B 1 86 ? 3.793 -47.531 -16.688 1 98.31 86 LEU B O 1
ATOM 3605 N N . SER B 1 87 ? 2.424 -45.906 -16.172 1 98.5 87 SER B N 1
ATOM 3606 C CA . SER B 1 87 ? 1.221 -46.719 -16.031 1 98.5 87 SER B CA 1
ATOM 3607 C C . SER B 1 87 ? -0.038 -45.906 -16.281 1 98.5 87 SER B C 1
ATOM 3609 O O . SER B 1 87 ? 0.013 -44.656 -16.297 1 98.5 87 SER B O 1
ATOM 3611 N N . PHE B 1 88 ? -1.105 -46.5 -16.656 1 98.25 88 PHE B N 1
ATOM 3612 C CA . PHE B 1 88 ? -2.395 -45.844 -16.625 1 98.25 88 PHE B CA 1
ATOM 3613 C C . PHE B 1 88 ? -3.498 -46.781 -16.172 1 98.25 88 PHE B C 1
ATOM 3615 O O . PHE B 1 88 ? -3.41 -48 -16.391 1 98.25 88 PHE B O 1
ATOM 3622 N N . ASN B 1 89 ? -4.48 -46.25 -15.453 1 98.38 89 ASN B N 1
ATOM 3623 C CA . ASN B 1 89 ? -5.605 -47 -14.914 1 98.38 89 ASN B CA 1
ATOM 3624 C C . ASN B 1 89 ? -6.605 -47.375 -16 1 98.38 89 ASN B C 1
ATOM 3626 O O . ASN B 1 89 ? -6.992 -46.531 -16.812 1 98.38 89 ASN B O 1
ATOM 3630 N N . LEU B 1 90 ? -7.055 -48.625 -16.031 1 97.69 90 LEU B N 1
ATOM 3631 C CA . LEU B 1 90 ? -7.883 -49.125 -17.125 1 97.69 90 LEU B CA 1
ATOM 3632 C C . LEU B 1 90 ? -9.32 -48.656 -16.984 1 97.69 90 LEU B C 1
ATOM 3634 O O . LEU B 1 90 ? -10.102 -48.688 -17.938 1 97.69 90 LEU B O 1
ATOM 3638 N N . LYS B 1 91 ? -9.688 -48.156 -15.797 1 96.94 91 LYS B N 1
ATOM 3639 C CA . LYS B 1 91 ? -11.047 -47.688 -15.555 1 96.94 91 LYS B CA 1
ATOM 3640 C C . LYS B 1 91 ? -11.164 -46.188 -15.828 1 96.94 91 LYS B C 1
ATOM 3642 O O . LYS B 1 91 ? -12.188 -45.719 -16.328 1 96.94 91 LYS B O 1
ATOM 3647 N N . THR B 1 92 ? -10.172 -45.406 -15.539 1 97.25 92 THR B N 1
ATOM 3648 C CA . THR B 1 92 ? -10.266 -43.938 -15.617 1 97.25 92 THR B CA 1
ATOM 3649 C C . THR B 1 92 ? -9.445 -43.406 -16.781 1 97.25 92 THR B C 1
ATOM 3651 O O . THR B 1 92 ? -9.664 -42.281 -17.234 1 97.25 92 THR B O 1
ATOM 3654 N N . GLY B 1 93 ? -8.453 -44.188 -17.219 1 97.75 93 GLY B N 1
ATOM 3655 C CA . GLY B 1 93 ? -7.535 -43.75 -18.25 1 97.75 93 GLY B CA 1
ATOM 3656 C C . GLY B 1 93 ? -6.449 -42.844 -17.719 1 97.75 93 GLY B C 1
ATOM 3657 O O . GLY B 1 93 ? -5.59 -42.375 -18.484 1 97.75 93 GLY B O 1
ATOM 3658 N N . ARG B 1 94 ? -6.5 -42.5 -16.469 1 98.31 94 ARG B N 1
ATOM 3659 C CA . ARG B 1 94 ? -5.551 -41.531 -15.914 1 98.31 94 ARG B CA 1
ATOM 3660 C C . ARG B 1 94 ? -4.141 -42.125 -15.891 1 98.31 94 ARG B C 1
ATOM 3662 O O . ARG B 1 94 ? -3.936 -43.25 -15.477 1 98.31 94 ARG B O 1
ATOM 3669 N N . VAL B 1 95 ? -3.188 -41.375 -16.328 1 98.5 95 VAL B N 1
ATOM 3670 C CA . VAL B 1 95 ? -1.795 -41.781 -16.469 1 98.5 95 VAL B CA 1
ATOM 3671 C C . VAL B 1 95 ? -1.023 -41.438 -15.188 1 98.5 95 VAL B C 1
ATOM 3673 O O . VAL B 1 95 ? -1.299 -40.438 -14.539 1 98.5 95 VAL B O 1
ATOM 3676 N N . SER B 1 96 ? -0.069 -42.344 -14.844 1 98.44 96 SER B N 1
ATOM 3677 C CA . SER B 1 96 ? 0.82 -42.125 -13.703 1 98.44 96 SER B CA 1
ATOM 3678 C C . SER B 1 96 ? 2.283 -42.188 -14.133 1 98.44 96 SER B C 1
ATOM 3680 O O . SER B 1 96 ? 2.719 -43.188 -14.719 1 98.44 96 SER B O 1
ATOM 3682 N N . LEU B 1 97 ? 3.014 -41.156 -13.906 1 97.94 97 LEU B N 1
ATOM 3683 C CA . LEU B 1 97 ? 4.465 -41.094 -14.047 1 97.94 97 LEU B CA 1
ATOM 3684 C C . LEU B 1 97 ? 5.141 -40.969 -12.688 1 97.94 97 LEU B C 1
ATOM 3686 O O . LEU B 1 97 ? 5.434 -39.844 -12.234 1 97.94 97 LEU B O 1
ATOM 3690 N N . ARG B 1 98 ? 5.527 -42.062 -12.086 1 97.69 98 ARG B N 1
ATOM 3691 C CA . ARG B 1 98 ? 5.82 -42.062 -10.656 1 97.69 98 ARG B CA 1
ATOM 3692 C C . ARG B 1 98 ? 7.285 -41.75 -10.391 1 97.69 98 ARG B C 1
ATOM 3694 O O . ARG B 1 98 ? 7.668 -41.469 -9.258 1 97.69 98 ARG B O 1
ATOM 3701 N N . ASN B 1 99 ? 8.188 -41.812 -11.406 1 97.31 99 ASN B N 1
ATOM 3702 C CA . ASN B 1 99 ? 9.602 -41.5 -11.219 1 97.31 99 ASN B CA 1
ATOM 3703 C C . ASN B 1 99 ? 9.969 -40.156 -11.789 1 97.31 99 ASN B C 1
ATOM 3705 O O . ASN B 1 99 ? 11.148 -39.812 -11.914 1 97.31 99 ASN B O 1
ATOM 3709 N N . GLY B 1 100 ? 9.008 -39.344 -12.203 1 96.81 100 GLY B N 1
ATOM 3710 C CA . GLY B 1 100 ? 9.234 -38 -12.719 1 96.81 100 GLY B CA 1
ATOM 3711 C C . GLY B 1 100 ? 9.258 -37.938 -14.234 1 96.81 100 GLY B C 1
ATOM 3712 O O . GLY B 1 100 ? 9.227 -38.969 -14.906 1 96.81 100 GLY B O 1
ATOM 3713 N N . VAL B 1 101 ? 9.242 -36.75 -14.742 1 97.31 101 VAL B N 1
ATOM 3714 C CA . VAL B 1 101 ? 9.219 -36.562 -16.188 1 97.31 101 VAL B CA 1
ATOM 3715 C C . VAL B 1 101 ? 9.961 -35.281 -16.562 1 97.31 101 VAL B C 1
ATOM 3717 O O . VAL B 1 101 ? 9.852 -34.25 -15.859 1 97.31 101 VAL B O 1
ATOM 3720 N N . ASP B 1 102 ? 10.805 -35.281 -17.562 1 97.06 102 ASP B N 1
ATOM 3721 C CA . ASP B 1 102 ? 11.406 -34.125 -18.203 1 97.06 102 ASP B CA 1
ATOM 3722 C C . ASP B 1 102 ? 10.734 -33.844 -19.547 1 97.06 102 ASP B C 1
ATOM 3724 O O . ASP B 1 102 ? 10.672 -34.719 -20.422 1 97.06 102 ASP B O 1
ATOM 3728 N N . ILE B 1 103 ? 10.25 -32.688 -19.672 1 96.31 103 ILE B N 1
ATOM 3729 C CA . ILE B 1 103 ? 9.562 -32.281 -20.891 1 96.31 103 ILE B CA 1
ATOM 3730 C C . ILE B 1 103 ? 10.375 -31.188 -21.609 1 96.31 103 ILE B C 1
ATOM 3732 O O . ILE B 1 103 ? 10.508 -30.078 -21.109 1 96.31 103 ILE B O 1
ATOM 3736 N N . SER B 1 104 ? 10.867 -31.453 -22.844 1 96.06 104 SER B N 1
ATOM 3737 C CA . SER B 1 104 ? 11.758 -30.531 -23.531 1 96.06 104 SER B CA 1
ATOM 3738 C C . SER B 1 104 ? 11.039 -29.844 -24.688 1 96.06 104 SER B C 1
ATOM 3740 O O . SER B 1 104 ? 11.656 -29.078 -25.438 1 96.06 104 SER B O 1
ATOM 3742 N N . GLY B 1 105 ? 9.719 -30.094 -24.859 1 93.81 105 GLY B N 1
ATOM 3743 C CA . GLY B 1 105 ? 8.969 -29.484 -25.953 1 93.81 105 GLY B CA 1
ATOM 3744 C C . GLY B 1 105 ? 7.836 -28.594 -25.484 1 93.81 105 GLY B C 1
ATOM 3745 O O . GLY B 1 105 ? 6.957 -28.234 -26.266 1 93.81 105 GLY B O 1
ATOM 3746 N N . GLY B 1 106 ? 7.844 -28.312 -24.234 1 93.94 106 GLY B N 1
ATOM 3747 C CA . GLY B 1 106 ? 6.762 -27.516 -23.688 1 93.94 106 GLY B CA 1
ATOM 3748 C C . GLY B 1 106 ? 5.594 -28.344 -23.188 1 93.94 106 GLY B C 1
ATOM 3749 O O . GLY B 1 106 ? 5.434 -29.5 -23.609 1 93.94 106 GLY B O 1
ATOM 3750 N N . ALA B 1 107 ? 4.777 -27.828 -22.297 1 95.44 107 ALA B N 1
ATOM 3751 C CA . ALA B 1 107 ? 3.615 -28.516 -21.734 1 95.44 107 ALA B CA 1
ATOM 3752 C C . ALA B 1 107 ? 2.367 -27.641 -21.812 1 95.44 107 ALA B C 1
ATOM 3754 O O . ALA B 1 107 ? 2.379 -26.5 -21.375 1 95.44 107 ALA B O 1
ATOM 3755 N N . VAL B 1 108 ? 1.284 -28.156 -22.391 1 95.5 108 VAL B N 1
ATOM 3756 C CA . VAL B 1 108 ? -0.003 -27.484 -22.469 1 95.5 108 VAL B CA 1
ATOM 3757 C C . VAL B 1 108 ? -1.086 -28.328 -21.812 1 95.5 108 VAL B C 1
ATOM 3759 O O . VAL B 1 108 ? -1.23 -29.516 -22.141 1 95.5 108 VAL B O 1
ATOM 3762 N N . VAL B 1 109 ? -1.788 -27.797 -20.875 1 95.69 109 VAL B N 1
ATOM 3763 C CA . VAL B 1 109 ? -2.945 -28.438 -20.266 1 95.69 109 VAL B CA 1
ATOM 3764 C C . VAL B 1 109 ? -4.223 -27.719 -20.688 1 95.69 109 VAL B C 1
ATOM 3766 O O . VAL B 1 109 ? -4.449 -26.562 -20.312 1 95.69 109 VAL B O 1
ATOM 3769 N N . SER B 1 110 ? -5.012 -28.406 -21.469 1 95.31 110 SER B N 1
ATOM 3770 C CA . SER B 1 110 ? -6.281 -27.859 -21.938 1 95.31 110 SER B CA 1
ATOM 3771 C C . SER B 1 110 ? -7.457 -28.484 -21.188 1 95.31 110 SER B C 1
ATOM 3773 O O . SER B 1 110 ? -8.258 -29.219 -21.766 1 95.31 110 SER B O 1
ATOM 3775 N N . HIS B 1 111 ? -7.555 -28.188 -19.969 1 94.19 111 HIS B N 1
ATOM 3776 C CA . HIS B 1 111 ? -8.602 -28.688 -19.078 1 94.19 111 HIS B CA 1
ATOM 3777 C C . HIS B 1 111 ? -8.875 -27.703 -17.938 1 94.19 111 HIS B C 1
ATOM 3779 O O . HIS B 1 111 ? -7.945 -27.078 -17.422 1 94.19 111 HIS B O 1
ATOM 3785 N N . ASP B 1 112 ? -10.117 -27.641 -17.422 1 91.94 112 ASP B N 1
ATOM 3786 C CA . ASP B 1 112 ? -10.531 -26.656 -16.422 1 91.94 112 ASP B CA 1
ATOM 3787 C C . ASP B 1 112 ? -9.867 -26.938 -15.07 1 91.94 112 ASP B C 1
ATOM 3789 O O . ASP B 1 112 ? -9.758 -26.047 -14.234 1 91.94 112 ASP B O 1
ATOM 3793 N N . ALA B 1 113 ? -9.391 -28.203 -14.891 1 92.12 113 ALA B N 1
ATOM 3794 C CA . ALA B 1 113 ? -8.75 -28.562 -13.617 1 92.12 113 ALA B CA 1
ATOM 3795 C C . ALA B 1 113 ? -7.387 -27.891 -13.484 1 92.12 113 ALA B C 1
ATOM 3797 O O . ALA B 1 113 ? -6.816 -27.859 -12.391 1 92.12 113 ALA B O 1
ATOM 3798 N N . GLY B 1 114 ? -6.871 -27.422 -14.633 1 95.38 114 GLY B N 1
ATOM 3799 C CA . GLY B 1 114 ? -5.605 -26.719 -14.617 1 95.38 114 GLY B CA 1
ATOM 3800 C C . GLY B 1 114 ? -4.434 -27.578 -14.211 1 95.38 114 GLY B C 1
ATOM 3801 O O . GLY B 1 114 ? -4.332 -28.734 -14.633 1 95.38 114 GLY B O 1
ATOM 3802 N N . ILE B 1 115 ? -3.406 -26.953 -13.562 1 96.5 115 ILE B N 1
ATOM 3803 C CA . ILE B 1 115 ? -2.176 -27.594 -13.117 1 96.5 115 ILE B CA 1
ATOM 3804 C C . ILE B 1 115 ? -2.027 -27.422 -11.602 1 96.5 115 ILE B C 1
ATOM 3806 O O . ILE B 1 115 ? -2.225 -26.328 -11.07 1 96.5 115 ILE B O 1
ATOM 3810 N N . SER B 1 116 ? -1.743 -28.516 -10.914 1 96.69 116 SER B N 1
ATOM 3811 C CA . SER B 1 116 ? -1.578 -28.406 -9.469 1 96.69 116 SER B CA 1
ATOM 3812 C C . SER B 1 116 ? -0.347 -29.172 -8.992 1 96.69 116 SER B C 1
ATOM 3814 O O . SER B 1 116 ? 0.018 -30.203 -9.57 1 96.69 116 SER B O 1
ATOM 3816 N N . ALA B 1 117 ? 0.343 -28.641 -8.078 1 97.19 117 ALA B N 1
ATOM 3817 C CA . ALA B 1 117 ? 1.354 -29.328 -7.281 1 97.19 117 ALA B CA 1
ATOM 3818 C C . ALA B 1 117 ? 0.884 -29.531 -5.84 1 97.19 117 ALA B C 1
ATOM 3820 O O . ALA B 1 117 ? 0.511 -28.562 -5.172 1 97.19 117 ALA B O 1
ATOM 3821 N N . ARG B 1 118 ? 0.904 -30.812 -5.355 1 96.88 118 ARG B N 1
ATOM 3822 C CA . ARG B 1 118 ? 0.257 -31.047 -4.07 1 96.88 118 ARG B CA 1
ATOM 3823 C C . ARG B 1 118 ? 1.123 -31.938 -3.182 1 96.88 118 ARG B C 1
ATOM 3825 O O . ARG B 1 118 ? 1.908 -32.75 -3.68 1 96.88 118 ARG B O 1
ATOM 3832 N N . THR B 1 119 ? 1.037 -31.734 -1.938 1 96.88 119 THR B N 1
ATOM 3833 C CA . THR B 1 119 ? 1.634 -32.625 -0.942 1 96.88 119 THR B CA 1
ATOM 3834 C C . THR B 1 119 ? 0.73 -32.75 0.281 1 96.88 119 THR B C 1
ATOM 3836 O O . THR B 1 119 ? -0.15 -31.922 0.498 1 96.88 119 THR B O 1
ATOM 3839 N N . THR B 1 120 ? 0.869 -33.844 1.012 1 96.44 120 THR B N 1
ATOM 3840 C CA . THR B 1 120 ? 0.129 -34.094 2.246 1 96.44 120 THR B CA 1
ATOM 3841 C C . THR B 1 120 ? 1.08 -34.188 3.434 1 96.44 120 THR B C 1
ATOM 3843 O O . THR B 1 120 ? 2.088 -34.906 3.365 1 96.44 120 THR B O 1
ATOM 3846 N N . GLY B 1 121 ? 0.794 -33.406 4.434 1 94.38 121 GLY B N 1
ATOM 3847 C CA . GLY B 1 121 ? 1.579 -33.469 5.656 1 94.38 121 GLY B CA 1
ATOM 3848 C C . GLY B 1 121 ? 0.881 -34.219 6.77 1 94.38 121 GLY B C 1
ATOM 3849 O O . GLY B 1 121 ? -0.156 -34.844 6.547 1 94.38 121 GLY B O 1
ATOM 3850 N 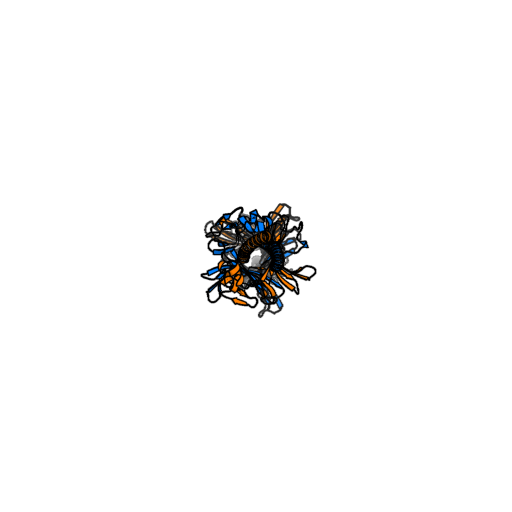N . PRO B 1 122 ? 1.491 -34.281 7.902 1 95.62 122 PRO B N 1
ATOM 3851 C CA . PRO B 1 122 ? 0.908 -35 9.047 1 95.62 122 PRO B CA 1
ATOM 3852 C C . PRO B 1 122 ? -0.405 -34.375 9.516 1 95.62 122 PRO B C 1
ATOM 3854 O O . PRO B 1 122 ? -0.651 -33.188 9.273 1 95.62 122 PRO B O 1
ATOM 3857 N N . SER B 1 123 ? -1.236 -35.219 10.211 1 95.44 123 SER B N 1
ATOM 3858 C CA . SER B 1 123 ? -2.473 -34.75 10.82 1 95.44 123 SER B CA 1
ATOM 3859 C C . SER B 1 123 ? -2.611 -35.25 12.25 1 95.44 123 SER B C 1
ATOM 3861 O O . SER B 1 123 ? -2.762 -36.469 12.469 1 95.44 123 SER B O 1
ATOM 3863 N N . PRO B 1 124 ? -2.562 -34.5 13.242 1 93.25 124 PRO B N 1
ATOM 3864 C CA . PRO B 1 124 ? -2.439 -33.031 13.148 1 93.25 124 PRO B CA 1
ATOM 3865 C C . PRO B 1 124 ? -1.008 -32.594 12.859 1 93.25 124 PRO B C 1
ATOM 3867 O O . PRO B 1 124 ? -0.066 -33.375 13.031 1 93.25 124 PRO B O 1
ATOM 3870 N N . ILE B 1 125 ? -0.855 -31.359 12.281 1 95.69 125 ILE B N 1
ATOM 3871 C CA . ILE B 1 125 ? 0.475 -30.781 12.094 1 95.69 125 ILE B CA 1
ATOM 3872 C C 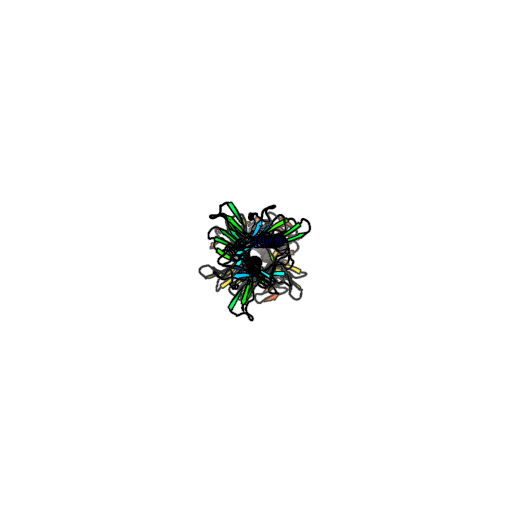. ILE B 1 125 ? 1.13 -30.531 13.445 1 95.69 125 ILE B C 1
ATOM 3874 O O . ILE B 1 125 ? 0.439 -30.375 14.453 1 95.69 125 ILE B O 1
ATOM 3878 N N . ILE B 1 126 ? 2.441 -30.453 13.484 1 96.94 126 ILE B N 1
ATOM 3879 C CA . ILE B 1 126 ? 3.211 -30.344 14.727 1 96.94 126 ILE B CA 1
ATOM 3880 C C . ILE B 1 126 ? 3.625 -28.891 14.953 1 96.94 126 ILE B C 1
ATOM 3882 O O . ILE B 1 126 ? 4.336 -28.312 14.133 1 96.94 126 ILE B O 1
ATOM 3886 N N . ASN B 1 127 ? 3.25 -28.375 16.203 1 95.69 127 ASN B N 1
ATOM 3887 C CA . ASN B 1 127 ? 3.561 -26.984 16.531 1 95.69 127 ASN B CA 1
ATOM 3888 C C . ASN B 1 127 ? 5.062 -26.719 16.484 1 95.69 127 ASN B C 1
ATOM 3890 O O . ASN B 1 127 ? 5.855 -27.547 16.953 1 95.69 127 ASN B O 1
ATOM 3894 N N . GLY B 1 128 ? 5.438 -25.562 15.945 1 95.94 128 GLY B N 1
ATOM 3895 C CA . GLY B 1 128 ? 6.836 -25.172 15.852 1 95.94 128 GLY B CA 1
ATOM 3896 C C . GLY B 1 128 ? 7.484 -25.609 14.547 1 95.94 128 GLY B C 1
ATOM 3897 O O . GLY B 1 128 ? 8.602 -25.188 14.234 1 95.94 128 GLY B O 1
ATOM 3898 N N . GLN B 1 129 ? 6.816 -26.5 13.836 1 97 129 GLN B N 1
ATOM 3899 C CA . GLN B 1 129 ? 7.336 -26.922 12.539 1 97 129 GLN B CA 1
ATOM 3900 C C . GLN B 1 129 ? 6.727 -26.094 11.406 1 97 129 GLN B C 1
ATOM 3902 O O . GLN B 1 129 ? 5.621 -25.562 11.547 1 97 129 GLN B O 1
ATOM 3907 N N . THR B 1 130 ? 7.508 -25.953 10.367 1 97.5 130 THR B N 1
ATOM 3908 C CA . THR B 1 130 ? 7.051 -25.266 9.164 1 97.5 130 THR B CA 1
ATOM 3909 C C . THR B 1 130 ? 6.762 -26.266 8.047 1 97.5 130 THR B C 1
ATOM 3911 O O . THR B 1 130 ? 7.555 -27.172 7.801 1 97.5 130 THR B O 1
ATOM 3914 N N . TYR B 1 131 ? 5.598 -26.188 7.465 1 97.62 131 TYR B N 1
ATOM 3915 C CA . TYR B 1 131 ? 5.195 -27.016 6.336 1 97.62 131 TYR B CA 1
ATOM 3916 C C . TYR B 1 131 ? 4.977 -26.172 5.086 1 97.62 131 TYR B C 1
ATOM 3918 O O . TYR B 1 131 ? 4.391 -25.078 5.16 1 97.62 131 TYR B O 1
ATOM 3926 N N . SER B 1 132 ? 5.461 -26.625 3.943 1 96.69 132 SER B N 1
ATOM 3927 C CA . SER B 1 132 ? 5.336 -25.891 2.686 1 96.69 132 SER B CA 1
ATOM 3928 C C . SER B 1 132 ? 4.645 -26.75 1.623 1 96.69 132 SER B C 1
ATOM 3930 O O . SER B 1 132 ? 4.879 -27.953 1.536 1 96.69 132 SER B O 1
ATOM 3932 N N . ALA B 1 133 ? 3.76 -26.094 0.84 1 96.81 133 ALA B N 1
ATOM 3933 C CA . ALA B 1 133 ? 3.332 -26.734 -0.405 1 96.81 133 ALA B CA 1
ATOM 3934 C C . ALA B 1 133 ? 4.492 -26.828 -1.393 1 96.81 133 ALA B C 1
ATOM 3936 O O . ALA B 1 133 ? 5.445 -26.062 -1.325 1 96.81 133 ALA B O 1
ATOM 3937 N N . PRO B 1 134 ? 4.375 -27.891 -2.324 1 96.12 134 PRO B N 1
ATOM 3938 C CA . PRO B 1 134 ? 5.398 -27.906 -3.371 1 96.12 134 PRO B CA 1
ATOM 3939 C C . PRO B 1 134 ? 5.363 -26.641 -4.238 1 96.12 134 PRO B C 1
ATOM 3941 O O . PRO B 1 134 ? 4.285 -26.172 -4.602 1 96.12 134 PRO B O 1
ATOM 3944 N N . SER B 1 135 ? 6.449 -26.141 -4.52 1 94.06 135 SER B N 1
ATOM 3945 C CA . SER B 1 135 ? 6.5 -24.875 -5.246 1 94.06 135 SER B CA 1
ATOM 3946 C C . SER B 1 135 ? 6.309 -25.094 -6.742 1 94.06 135 SER B C 1
ATOM 3948 O O . SER B 1 135 ? 6.684 -26.141 -7.277 1 94.06 135 SER B O 1
ATOM 3950 N N . ILE B 1 136 ? 5.668 -24.234 -7.406 1 96.44 136 ILE B N 1
ATOM 3951 C CA . ILE B 1 136 ? 5.742 -24.031 -8.844 1 96.44 136 ILE B CA 1
ATOM 3952 C C . ILE B 1 136 ? 6.684 -22.859 -9.156 1 96.44 136 ILE B C 1
ATOM 3954 O O . ILE B 1 136 ? 6.473 -21.75 -8.68 1 96.44 136 ILE B O 1
ATOM 3958 N N . HIS B 1 137 ? 7.73 -23.172 -9.891 1 96.12 137 HIS B N 1
ATOM 3959 C CA . HIS B 1 137 ? 8.742 -22.141 -10.055 1 96.12 137 HIS B CA 1
ATOM 3960 C C . HIS B 1 137 ? 9.281 -22.125 -11.484 1 96.12 137 HIS B C 1
ATOM 3962 O O . HIS B 1 137 ? 9.102 -23.078 -12.234 1 96.12 137 HIS B O 1
ATOM 3968 N N . THR B 1 138 ? 9.867 -21.078 -11.906 1 95.81 138 THR B N 1
ATOM 3969 C CA . THR B 1 138 ? 10.555 -20.891 -13.18 1 95.81 138 THR B CA 1
ATOM 3970 C C . THR B 1 138 ? 11.977 -20.375 -12.953 1 95.81 138 THR B C 1
ATOM 3972 O O . THR B 1 138 ? 12.203 -19.5 -12.117 1 95.81 138 THR B O 1
ATOM 3975 N N . ASP B 1 139 ? 12.883 -20.984 -13.695 1 95.88 139 ASP B N 1
ATOM 3976 C CA . ASP B 1 139 ? 14.297 -20.734 -13.453 1 95.88 139 ASP B CA 1
ATOM 3977 C C . ASP B 1 139 ? 14.992 -20.234 -14.719 1 95.88 139 ASP B C 1
ATOM 3979 O O . ASP B 1 139 ? 14.688 -20.688 -15.82 1 95.88 139 ASP B O 1
ATOM 3983 N N . PHE B 1 140 ? 15.852 -19.297 -14.547 1 96.44 140 PHE B N 1
ATOM 3984 C CA . PHE B 1 140 ? 16.859 -18.938 -15.539 1 96.44 140 PHE B CA 1
ATOM 3985 C C . PHE B 1 140 ? 18.266 -19.141 -14.992 1 96.44 140 PHE B C 1
ATOM 3987 O O . PHE B 1 140 ? 18.625 -18.594 -13.945 1 96.44 140 PHE B O 1
ATOM 3994 N N . THR B 1 141 ? 19.094 -19.984 -15.719 1 95.56 141 THR B N 1
ATOM 3995 C CA . THR B 1 141 ? 20.422 -20.312 -15.227 1 95.56 141 THR B CA 1
ATOM 3996 C C . THR B 1 141 ? 21.484 -19.859 -16.219 1 95.56 141 THR B C 1
ATOM 3998 O O . THR B 1 141 ? 21.359 -20.078 -17.422 1 95.56 141 THR B O 1
ATOM 4001 N N . SER B 1 142 ? 22.453 -19.156 -15.719 1 96.56 142 SER B N 1
ATOM 4002 C CA . SER B 1 142 ? 23.672 -18.812 -16.438 1 96.56 142 SER B CA 1
ATOM 4003 C C . SER B 1 142 ? 24.906 -19.172 -15.633 1 96.56 142 SER B C 1
ATOM 4005 O O . SER B 1 142 ? 25.156 -18.578 -14.586 1 96.56 142 SER B O 1
ATOM 4007 N N . GLY B 1 143 ? 25.688 -20.141 -16.109 1 96 143 GLY B N 1
ATOM 4008 C CA . GLY B 1 143 ? 26.781 -20.641 -15.312 1 96 143 GLY B CA 1
ATOM 4009 C C . GLY B 1 143 ? 26.328 -21.297 -14.023 1 96 143 GLY B C 1
ATOM 4010 O O . GLY B 1 143 ? 25.516 -22.234 -14.047 1 96 143 GLY B O 1
ATOM 4011 N N . ASN B 1 144 ? 26.766 -20.734 -12.906 1 95.5 144 ASN B N 1
ATOM 4012 C CA . ASN B 1 144 ? 26.406 -21.297 -11.609 1 95.5 144 ASN B CA 1
ATOM 4013 C C . ASN B 1 144 ? 25.344 -20.453 -10.914 1 95.5 144 ASN B C 1
ATOM 4015 O O . ASN B 1 144 ? 25.062 -20.656 -9.734 1 95.5 144 ASN B O 1
ATOM 4019 N N . ILE B 1 145 ? 24.875 -19.469 -11.648 1 96.38 145 ILE B N 1
ATOM 4020 C CA . ILE B 1 145 ? 23.891 -18.578 -11.047 1 96.38 145 ILE B CA 1
ATOM 4021 C C . ILE B 1 145 ? 22.5 -18.891 -11.594 1 96.38 145 ILE B C 1
ATOM 4023 O O . ILE B 1 145 ? 22.312 -19 -12.805 1 96.38 145 ILE B O 1
ATOM 4027 N N . THR B 1 146 ? 21.562 -19.125 -10.711 1 96.62 146 THR B N 1
ATOM 4028 C CA . THR B 1 146 ? 20.172 -19.344 -11.086 1 96.62 146 THR B CA 1
ATOM 4029 C C . THR B 1 146 ? 19.266 -18.312 -10.43 1 96.62 146 THR B C 1
ATOM 4031 O O . THR B 1 146 ? 19.312 -18.125 -9.211 1 96.62 146 THR B O 1
ATOM 4034 N N . THR B 1 147 ? 18.5 -17.547 -11.211 1 97.44 147 THR B N 1
ATOM 4035 C CA . THR B 1 147 ? 17.391 -16.766 -10.68 1 97.44 147 THR B CA 1
ATOM 4036 C C . THR B 1 147 ? 16.078 -17.562 -10.742 1 97.44 147 THR B C 1
ATOM 4038 O O . THR B 1 147 ? 15.891 -18.375 -11.648 1 97.44 147 THR B O 1
ATOM 4041 N N . GLN B 1 148 ? 15.227 -17.328 -9.758 1 97.19 148 GLN B N 1
ATOM 4042 C CA . GLN B 1 148 ? 14.008 -18.125 -9.633 1 97.19 148 GLN B CA 1
ATOM 4043 C C . GLN B 1 148 ? 12.844 -17.281 -9.141 1 97.19 148 GLN B C 1
ATOM 4045 O O . GLN B 1 148 ? 13 -16.469 -8.211 1 97.19 148 GLN B O 1
ATOM 4050 N N . MET B 1 149 ? 11.758 -17.391 -9.875 1 97.19 149 MET B N 1
ATOM 4051 C CA . MET B 1 149 ? 10.477 -16.953 -9.328 1 97.19 149 MET B CA 1
ATOM 4052 C C . MET B 1 149 ? 9.625 -18.141 -8.906 1 97.19 149 MET B C 1
ATOM 4054 O O . MET B 1 149 ? 9.445 -19.094 -9.672 1 97.19 149 MET B O 1
ATOM 4058 N N . MET B 1 150 ? 9.109 -18.094 -7.676 1 96.38 150 MET B N 1
ATOM 4059 C CA . MET B 1 150 ? 8.359 -19.266 -7.195 1 96.38 150 MET B CA 1
ATOM 4060 C C . MET B 1 150 ? 7.07 -18.828 -6.508 1 96.38 150 MET B C 1
ATOM 4062 O O . MET B 1 150 ? 7.027 -17.781 -5.863 1 96.38 150 MET B O 1
ATOM 4066 N N . MET B 1 151 ? 6.012 -19.672 -6.719 1 96.69 151 MET B N 1
ATOM 4067 C CA . MET B 1 151 ? 4.742 -19.562 -6.004 1 96.69 151 MET B CA 1
ATOM 4068 C C . MET B 1 151 ? 4.539 -20.75 -5.07 1 96.69 151 MET B C 1
ATOM 4070 O O . MET B 1 151 ? 4.848 -21.891 -5.434 1 96.69 151 MET B O 1
ATOM 4074 N N . GLY B 1 152 ? 4.082 -20.516 -3.852 1 96.56 152 GLY B N 1
ATOM 4075 C CA . GLY B 1 152 ? 3.807 -21.562 -2.871 1 96.56 152 GLY B CA 1
ATOM 4076 C C . GLY B 1 152 ? 3.029 -21.062 -1.671 1 96.56 152 GLY B C 1
ATOM 4077 O O . GLY B 1 152 ? 2.395 -20 -1.734 1 96.56 152 GLY B O 1
ATOM 4078 N N . SER B 1 153 ? 2.912 -21.906 -0.675 1 96.38 153 SER B N 1
ATOM 4079 C CA . SER B 1 153 ? 2.314 -21.547 0.606 1 96.38 153 SER B CA 1
ATOM 4080 C C . SER B 1 153 ? 3.09 -22.141 1.771 1 96.38 153 SER B C 1
ATOM 4082 O O . SER B 1 153 ? 3.844 -23.109 1.589 1 96.38 153 SER B O 1
ATOM 4084 N N . ARG B 1 154 ? 2.965 -21.547 2.854 1 97.44 154 ARG B N 1
ATOM 4085 C CA . ARG B 1 154 ? 3.648 -22.016 4.059 1 97.44 154 ARG B CA 1
ATOM 4086 C C . ARG B 1 154 ? 2.725 -21.938 5.273 1 97.44 154 ARG B C 1
ATOM 4088 O O . ARG B 1 154 ? 1.928 -21.016 5.402 1 97.44 154 ARG B O 1
ATOM 4095 N N . VAL B 1 155 ? 2.854 -22.953 6.109 1 97.19 155 VAL B N 1
ATOM 4096 C CA . VAL B 1 155 ? 2.146 -23.031 7.387 1 97.19 155 VAL B CA 1
ATOM 4097 C C . VAL B 1 155 ? 3.152 -23.141 8.531 1 97.19 155 VAL B C 1
ATOM 4099 O O . VAL B 1 155 ? 3.854 -24.156 8.641 1 97.19 155 VAL B O 1
ATOM 4102 N N . ASP B 1 156 ? 3.277 -22.094 9.219 1 97.19 156 ASP B N 1
ATOM 4103 C CA . ASP B 1 156 ? 3.98 -22.156 10.5 1 97.19 156 ASP B CA 1
ATOM 4104 C C . ASP B 1 156 ? 3.043 -22.609 11.617 1 97.19 156 ASP B C 1
ATOM 4106 O O . ASP B 1 156 ? 2.301 -21.812 12.18 1 97.19 156 ASP B O 1
ATOM 4110 N N . ALA B 1 157 ? 3.215 -23.906 11.906 1 96.25 157 ALA B N 1
ATOM 4111 C CA . ALA B 1 157 ? 2.24 -24.531 12.797 1 96.25 157 ALA B CA 1
ATOM 4112 C C . ALA B 1 157 ? 2.189 -23.812 14.141 1 96.25 157 ALA B C 1
ATOM 4114 O O . ALA B 1 157 ? 3.219 -23.641 14.797 1 96.25 157 ALA B O 1
ATOM 4115 N N . GLY B 1 158 ? 0.96 -23.453 14.492 1 95.12 158 GLY B N 1
ATOM 4116 C CA . GLY B 1 158 ? 0.744 -22.75 15.758 1 95.12 158 GLY B CA 1
ATOM 4117 C C . GLY B 1 158 ? 0.979 -21.266 15.664 1 95.12 158 GLY B C 1
ATOM 4118 O O . GLY B 1 158 ? 0.824 -20.531 16.656 1 95.12 158 GLY B O 1
ATOM 4119 N N . LYS B 1 159 ? 1.353 -20.703 14.57 1 94.94 159 LYS B N 1
ATOM 4120 C CA . LYS B 1 159 ? 1.703 -19.297 14.461 1 94.94 159 LYS B CA 1
ATOM 4121 C C . LYS B 1 159 ? 0.915 -18.609 13.344 1 94.94 159 LYS B C 1
ATOM 4123 O O . LYS B 1 159 ? 0.054 -17.766 13.602 1 94.94 159 LYS B O 1
ATOM 4128 N N . GLN B 1 160 ? 1.255 -19.031 12.117 1 95.81 160 GLN B N 1
ATOM 4129 C CA . GLN B 1 160 ? 0.642 -18.344 10.984 1 95.81 160 GLN B CA 1
ATOM 4130 C C . GLN B 1 160 ? 0.713 -19.188 9.719 1 95.81 160 GLN B C 1
ATOM 4132 O O . GLN B 1 160 ? 1.407 -20.203 9.688 1 95.81 160 GLN B O 1
ATOM 4137 N N . ASP B 1 161 ? -0.078 -18.891 8.727 1 97.62 161 ASP B N 1
ATOM 4138 C CA . ASP B 1 161 ? 0.005 -19.438 7.379 1 97.62 161 ASP B CA 1
ATOM 4139 C C . ASP B 1 161 ? -0.143 -18.328 6.332 1 97.62 161 ASP B C 1
ATOM 4141 O O . ASP B 1 161 ? -0.767 -17.297 6.598 1 97.62 161 ASP B O 1
ATOM 4145 N N . TYR B 1 162 ? 0.477 -18.469 5.25 1 97.44 162 TYR B N 1
ATOM 4146 C CA . TYR B 1 162 ? 0.409 -17.469 4.191 1 97.44 162 TYR B CA 1
ATOM 4147 C C . TYR B 1 162 ? 0.795 -18.078 2.844 1 97.44 162 TYR B C 1
ATOM 4149 O O . TYR B 1 162 ? 1.496 -19.094 2.789 1 97.44 162 TYR B O 1
ATOM 4157 N N . GLY B 1 163 ? 0.213 -17.5 1.753 1 97.19 163 GLY B N 1
ATOM 4158 C CA . GLY B 1 163 ? 0.77 -17.719 0.427 1 97.19 163 GLY B CA 1
ATOM 4159 C C . GLY B 1 163 ? 2.002 -16.875 0.151 1 97.19 163 GLY B C 1
ATOM 4160 O O . GLY B 1 163 ? 2.211 -15.844 0.788 1 97.19 163 GLY B O 1
ATOM 4161 N N . LEU B 1 164 ? 2.826 -17.328 -0.762 1 95.5 164 LEU B N 1
ATOM 4162 C CA . LEU B 1 164 ? 4.012 -16.516 -0.98 1 95.5 164 LEU B CA 1
ATOM 4163 C C . LEU B 1 164 ? 4.418 -16.516 -2.449 1 95.5 164 LEU B C 1
ATOM 4165 O O . LEU B 1 164 ? 4.16 -17.5 -3.162 1 95.5 164 LEU B O 1
ATOM 4169 N N . LEU B 1 165 ? 4.863 -15.469 -2.961 1 96 165 LEU B N 1
ATOM 4170 C CA . LEU B 1 165 ? 5.664 -15.266 -4.16 1 96 165 LEU B CA 1
ATOM 4171 C C . LEU B 1 165 ? 7.098 -14.898 -3.801 1 96 165 LEU B C 1
ATOM 4173 O O . LEU B 1 165 ? 7.34 -13.883 -3.139 1 96 165 LEU B O 1
ATOM 4177 N N . SER B 1 166 ? 8.016 -15.703 -4.242 1 96.69 166 SER B N 1
ATOM 4178 C CA . SER B 1 166 ? 9.398 -15.516 -3.822 1 96.69 166 SER B CA 1
ATOM 4179 C C . SER B 1 166 ? 10.336 -15.469 -5.023 1 96.69 166 SER B C 1
ATOM 4181 O O . SER B 1 166 ? 10.18 -16.234 -5.977 1 96.69 166 SER B O 1
ATOM 4183 N N . TYR B 1 167 ? 11.227 -14.492 -5.008 1 97.44 167 TYR B N 1
ATOM 4184 C CA . TYR B 1 167 ? 12.211 -14.266 -6.062 1 97.44 167 TYR B CA 1
ATOM 4185 C C . TYR B 1 167 ? 13.625 -14.469 -5.543 1 97.44 167 TYR B C 1
ATOM 4187 O O . TYR B 1 167 ? 14.047 -13.805 -4.59 1 97.44 167 TYR B O 1
ATOM 4195 N N . ARG B 1 168 ? 14.297 -15.461 -6.023 1 97.19 168 ARG B N 1
ATOM 4196 C CA . ARG B 1 168 ? 15.727 -15.586 -5.773 1 97.19 168 ARG B CA 1
ATOM 4197 C C . ARG B 1 168 ? 16.531 -14.727 -6.746 1 97.19 168 ARG B C 1
ATOM 4199 O O . ARG B 1 168 ? 16.531 -14.977 -7.953 1 97.19 168 ARG B O 1
ATOM 4206 N N . ASP B 1 169 ? 17.234 -13.797 -6.145 1 96.94 169 ASP B N 1
ATOM 4207 C CA . ASP B 1 169 ? 17.891 -12.82 -7.008 1 96.94 169 ASP B CA 1
ATOM 4208 C C . ASP B 1 169 ? 19.234 -13.336 -7.496 1 96.94 169 ASP B C 1
ATOM 4210 O O . ASP B 1 169 ? 19.594 -14.484 -7.242 1 96.94 169 ASP B O 1
ATOM 4214 N N . TRP B 1 170 ? 19.906 -12.516 -8.273 1 97.31 170 TRP B N 1
ATOM 4215 C CA . TRP B 1 170 ? 21.156 -12.875 -8.938 1 97.31 170 TRP B CA 1
ATOM 4216 C C . TRP B 1 170 ? 22.234 -13.195 -7.914 1 97.31 170 TRP B C 1
ATOM 4218 O O . TRP B 1 170 ? 23.172 -13.945 -8.211 1 97.31 170 TRP B O 1
ATOM 4228 N N . GLN B 1 171 ? 22.141 -12.648 -6.68 1 96.56 171 GLN B N 1
ATOM 4229 C CA . GLN B 1 171 ? 23.109 -12.867 -5.617 1 96.56 171 GLN B CA 1
ATOM 4230 C C . GLN B 1 171 ? 22.75 -14.102 -4.789 1 96.56 171 GLN B C 1
ATOM 4232 O O . GLN B 1 171 ? 23.516 -14.508 -3.91 1 96.56 171 GLN B O 1
ATOM 4237 N N . GLY B 1 172 ? 21.641 -14.68 -5.043 1 95.5 172 GLY B N 1
ATOM 4238 C CA . GLY B 1 172 ? 21.234 -15.891 -4.348 1 95.5 172 GLY B CA 1
ATOM 4239 C C . GLY B 1 172 ? 20.344 -15.625 -3.145 1 95.5 172 GLY B C 1
ATOM 4240 O O . GLY B 1 172 ? 20.062 -16.531 -2.367 1 95.5 172 GLY B O 1
ATOM 4241 N N . ASN B 1 173 ? 19.953 -14.336 -2.996 1 96.56 173 ASN B N 1
ATOM 4242 C CA . ASN B 1 173 ? 19.094 -14 -1.864 1 96.56 173 ASN B CA 1
ATOM 4243 C C . ASN B 1 173 ? 17.625 -14.188 -2.205 1 96.56 173 ASN B C 1
ATOM 4245 O O . ASN B 1 173 ? 17.203 -13.883 -3.318 1 96.56 173 ASN B O 1
ATOM 4249 N N . TRP B 1 174 ? 16.875 -14.633 -1.227 1 96.19 174 TRP B N 1
ATOM 4250 C CA . TRP B 1 174 ? 15.438 -14.789 -1.4 1 96.19 174 TRP B CA 1
ATOM 4251 C C . TRP B 1 174 ? 14.703 -13.508 -1.012 1 96.19 174 TRP B C 1
ATOM 4253 O O . TRP B 1 174 ? 14.961 -12.93 0.045 1 96.19 174 TRP B O 1
ATOM 4263 N N . ASN B 1 175 ? 13.906 -13.016 -1.855 1 96.56 175 ASN B N 1
ATOM 4264 C CA . ASN B 1 175 ? 12.984 -11.898 -1.678 1 96.56 175 ASN B CA 1
ATOM 4265 C C . ASN B 1 175 ? 11.531 -12.352 -1.749 1 96.56 175 ASN B C 1
ATOM 4267 O O . ASN B 1 175 ? 11.078 -12.852 -2.781 1 96.56 175 ASN B O 1
ATOM 4271 N N . GLU B 1 176 ? 10.789 -12.117 -0.596 1 96 176 GLU B N 1
ATOM 4272 C CA . GLU B 1 176 ? 9.5 -12.781 -0.487 1 96 176 GLU B CA 1
ATOM 4273 C C . GLU B 1 176 ? 8.367 -11.773 -0.307 1 96 176 GLU B C 1
ATOM 4275 O O . GLU B 1 176 ? 8.508 -10.812 0.451 1 96 176 GLU B O 1
ATOM 4280 N N . LEU B 1 177 ? 7.273 -11.945 -1.098 1 96.88 177 LEU B N 1
ATOM 4281 C CA . LEU B 1 177 ? 5.961 -11.352 -0.852 1 96.88 177 LEU B CA 1
ATOM 4282 C C . LEU B 1 177 ? 5.023 -12.375 -0.214 1 96.88 177 LEU B C 1
ATOM 4284 O O . LEU B 1 177 ? 5.012 -13.547 -0.601 1 96.88 177 LEU B O 1
ATOM 4288 N N . ARG B 1 178 ? 4.254 -11.93 0.755 1 96.88 178 ARG B N 1
ATOM 4289 C CA . ARG B 1 178 ? 3.361 -12.844 1.454 1 96.88 178 ARG B CA 1
ATOM 4290 C C . ARG B 1 178 ? 1.908 -12.406 1.319 1 96.88 178 ARG B C 1
ATOM 4292 O O . ARG B 1 178 ? 1.598 -11.219 1.463 1 96.88 178 ARG B O 1
ATOM 4299 N N . VAL B 1 179 ? 1.092 -13.312 0.888 1 97.38 179 VAL B N 1
ATOM 4300 C CA . VAL B 1 179 ? -0.354 -13.109 0.882 1 97.38 179 VAL B CA 1
ATOM 4301 C C . VAL B 1 179 ? -0.963 -13.711 2.148 1 97.38 179 VAL B C 1
ATOM 4303 O O . VAL B 1 179 ? -0.938 -14.922 2.342 1 97.38 179 VAL B O 1
ATOM 4306 N N . ARG B 1 180 ? -1.529 -12.867 2.955 1 96.25 180 ARG B N 1
ATOM 4307 C CA . ARG B 1 180 ? -2.008 -13.273 4.273 1 96.25 180 ARG B CA 1
ATOM 4308 C C . ARG B 1 180 ? -3.525 -13.156 4.363 1 96.25 180 ARG B C 1
ATOM 4310 O O . ARG B 1 180 ? -4.184 -12.797 3.385 1 96.25 180 ARG B O 1
ATOM 4317 N N . SER B 1 181 ? -4.031 -13.625 5.508 1 94.31 181 SER B N 1
ATOM 4318 C CA . SER B 1 181 ? -5.457 -13.477 5.77 1 94.31 181 SER B CA 1
ATOM 4319 C C . SER B 1 181 ? -5.914 -12.039 5.551 1 94.31 181 SER B C 1
ATOM 4321 O O . SER B 1 181 ? -5.129 -11.102 5.715 1 94.31 181 SER B O 1
ATOM 4323 N N . ASN B 1 182 ? -7.238 -11.93 5.086 1 93.5 182 ASN B N 1
ATOM 4324 C CA . ASN B 1 182 ? -7.879 -10.648 4.797 1 93.5 182 ASN B CA 1
ATOM 4325 C C . ASN B 1 182 ? -7.27 -9.984 3.564 1 93.5 182 ASN B C 1
ATOM 4327 O O . ASN B 1 182 ? -7.23 -8.758 3.473 1 93.5 182 ASN B O 1
ATOM 4331 N N . ALA B 1 183 ? -6.676 -10.711 2.674 1 96.12 183 ALA B N 1
ATOM 4332 C CA . ALA B 1 183 ? -6.09 -10.281 1.407 1 96.12 183 ALA B CA 1
ATOM 4333 C C . ALA B 1 183 ? -4.965 -9.281 1.636 1 96.12 183 ALA B C 1
ATOM 4335 O O . ALA B 1 183 ? -4.805 -8.328 0.865 1 96.12 183 ALA B O 1
ATOM 4336 N N . GLU B 1 184 ? -4.254 -9.453 2.729 1 95.81 184 GLU B N 1
ATOM 4337 C CA . GLU B 1 184 ? -3.127 -8.578 3.039 1 95.81 184 GLU B CA 1
ATOM 4338 C C . GLU B 1 184 ? -1.887 -8.969 2.242 1 95.81 184 GLU B C 1
ATOM 4340 O O . GLU B 1 184 ? -1.572 -10.148 2.115 1 95.81 184 GLU B O 1
ATOM 4345 N N . LEU B 1 185 ? -1.268 -7.977 1.664 1 97.06 185 LEU B N 1
ATOM 4346 C CA . LEU B 1 185 ? 0.044 -8.172 1.057 1 97.06 185 LEU B CA 1
ATOM 4347 C C . LEU B 1 185 ? 1.146 -7.613 1.951 1 97.06 185 LEU B C 1
ATOM 4349 O O . LEU B 1 185 ? 1.146 -6.422 2.275 1 97.06 185 LEU B O 1
ATOM 4353 N N . ASP B 1 186 ? 1.961 -8.477 2.373 1 95.5 186 ASP B N 1
ATOM 4354 C CA . ASP B 1 186 ? 3.145 -8.141 3.156 1 95.5 186 ASP B CA 1
ATOM 4355 C C . ASP B 1 186 ? 4.391 -8.086 2.277 1 95.5 186 ASP B C 1
ATOM 4357 O O . ASP B 1 186 ? 4.781 -9.094 1.688 1 95.5 186 ASP B O 1
ATOM 4361 N N . ALA B 1 187 ? 5.012 -6.914 2.162 1 95.69 187 ALA B N 1
ATOM 4362 C CA . ALA B 1 187 ? 6.191 -6.73 1.32 1 95.69 187 ALA B CA 1
ATOM 4363 C C . ALA B 1 187 ? 7.211 -5.82 1.999 1 95.69 187 ALA B C 1
ATOM 4365 O O . ALA B 1 187 ? 6.918 -5.211 3.029 1 95.69 187 ALA B O 1
ATOM 4366 N N . GLY B 1 188 ? 8.414 -5.816 1.535 1 94.12 188 GLY B N 1
ATOM 4367 C CA . GLY B 1 188 ? 9.461 -4.953 2.066 1 94.12 188 GLY B CA 1
ATOM 4368 C C . GLY B 1 188 ? 9.195 -3.479 1.83 1 94.12 188 GLY B C 1
ATOM 4369 O O . GLY B 1 188 ? 9.445 -2.648 2.707 1 94.12 188 GLY B O 1
ATOM 4370 N N . GLN B 1 189 ? 8.797 -3.188 0.643 1 94.25 189 GLN B N 1
ATOM 4371 C CA . GLN B 1 189 ? 8.453 -1.835 0.218 1 94.25 189 GLN B CA 1
ATOM 4372 C C . GLN B 1 189 ? 7.418 -1.86 -0.906 1 94.25 189 GLN B C 1
ATOM 4374 O O . GLN B 1 189 ? 7.301 -2.854 -1.625 1 94.25 189 GLN B O 1
ATOM 4379 N N . PHE B 1 190 ? 6.629 -0.791 -1.017 1 94.94 190 PHE B N 1
ATOM 4380 C CA . PHE B 1 190 ? 5.699 -0.604 -2.123 1 94.94 190 PHE B CA 1
ATOM 4381 C C . PHE B 1 190 ? 6.043 0.654 -2.912 1 94.94 190 PHE B C 1
ATOM 4383 O O . PHE B 1 190 ? 6.344 1.697 -2.328 1 94.94 190 PHE B O 1
ATOM 4390 N N . THR B 1 191 ? 6.07 0.533 -4.277 1 94.38 191 THR B N 1
ATOM 4391 C CA . THR B 1 191 ? 6.309 1.692 -5.129 1 94.38 191 THR B CA 1
ATOM 4392 C C . THR B 1 191 ? 5.195 1.841 -6.164 1 94.38 191 THR B C 1
ATOM 4394 O O . THR B 1 191 ? 4.945 0.923 -6.949 1 94.38 191 THR B O 1
ATOM 4397 N N . LYS B 1 192 ? 4.504 2.859 -6.062 1 93 192 LYS B N 1
ATOM 4398 C CA . LYS B 1 192 ? 3.594 3.254 -7.137 1 93 192 LYS B CA 1
ATOM 4399 C C . LYS B 1 192 ? 4.332 4.035 -8.219 1 93 192 LYS B C 1
ATOM 4401 O O . LYS B 1 192 ? 4.914 5.086 -7.949 1 93 192 LYS B O 1
ATOM 4406 N N . ARG B 1 193 ? 4.266 3.646 -9.555 1 91.12 193 ARG B N 1
ATOM 4407 C CA . ARG B 1 193 ? 5.141 4.199 -10.578 1 91.12 193 ARG B CA 1
ATOM 4408 C C . ARG B 1 193 ? 4.355 5.059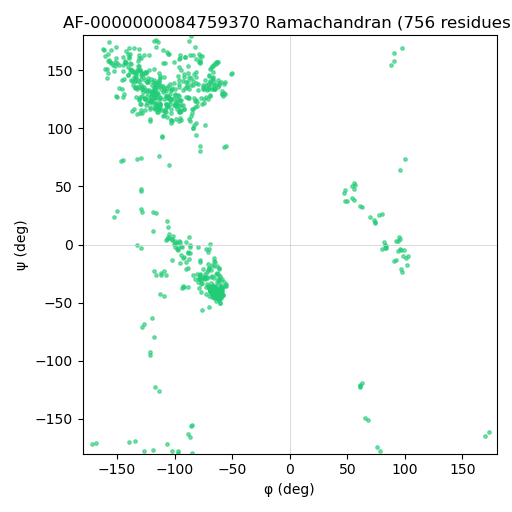 -11.562 1 91.12 193 ARG B C 1
ATOM 4410 O O . ARG B 1 193 ? 4.938 5.867 -12.289 1 91.12 193 ARG B O 1
ATOM 4417 N N . ASN B 1 194 ? 3.041 4.766 -11.664 1 92.81 194 ASN B N 1
ATOM 4418 C CA . ASN B 1 194 ? 2.254 5.461 -12.68 1 92.81 194 ASN B CA 1
ATOM 4419 C C . ASN B 1 194 ? 2.059 6.934 -12.32 1 92.81 194 ASN B C 1
ATOM 4421 O O . ASN B 1 194 ? 1.648 7.258 -11.203 1 92.81 194 ASN B O 1
ATOM 4425 N N . SER B 1 195 ? 2.268 7.797 -13.289 1 92.44 195 SER B N 1
ATOM 4426 C CA . SER B 1 195 ? 2.191 9.234 -13.047 1 92.44 195 SER B CA 1
ATOM 4427 C C . SER B 1 195 ? 0.791 9.648 -12.602 1 92.44 195 SER B C 1
ATOM 4429 O O . SER B 1 195 ? 0.634 10.539 -11.773 1 92.44 195 SER B O 1
ATOM 4431 N N . GLU B 1 196 ? -0.23 8.945 -13.062 1 93.12 196 GLU B N 1
ATOM 4432 C CA . GLU B 1 196 ? -1.602 9.312 -12.719 1 93.12 196 GLU B CA 1
ATOM 4433 C C . GLU B 1 196 ? -2.131 8.438 -11.578 1 93.12 196 GLU B C 1
ATOM 4435 O O . GLU B 1 196 ? -3.26 8.625 -11.117 1 93.12 196 GLU B O 1
ATOM 4440 N N . GLY B 1 197 ? -1.307 7.523 -11.164 1 93.31 197 GLY B N 1
ATOM 4441 C CA . GLY B 1 197 ? -1.758 6.57 -10.164 1 93.31 197 GLY B CA 1
ATOM 4442 C C . GLY B 1 197 ? -1.702 7.121 -8.75 1 93.31 197 GLY B C 1
ATOM 4443 O O . GLY B 1 197 ? -1.034 8.125 -8.492 1 93.31 197 GLY B O 1
ATOM 4444 N N . TRP B 1 198 ? -2.484 6.488 -7.836 1 95.88 198 TRP B N 1
ATOM 4445 C CA . TRP B 1 198 ? -2.535 6.785 -6.41 1 95.88 198 TRP B CA 1
ATOM 4446 C C . TRP B 1 198 ? -2.342 5.516 -5.582 1 95.88 198 TRP B C 1
ATOM 4448 O O . TRP B 1 198 ? -2.604 4.41 -6.062 1 95.88 198 TRP B O 1
ATOM 4458 N N . ILE B 1 199 ? -1.708 5.652 -4.43 1 95.69 199 ILE B N 1
ATOM 4459 C CA . ILE B 1 199 ? -1.997 4.664 -3.395 1 95.69 199 ILE B CA 1
ATOM 4460 C C . ILE B 1 199 ? -3.383 4.922 -2.807 1 95.69 199 ILE B C 1
ATOM 4462 O O . ILE B 1 199 ? -3.564 5.855 -2.018 1 95.69 199 ILE B O 1
ATOM 4466 N N . LYS B 1 200 ? -4.348 4.109 -3.219 1 95.69 200 LYS B N 1
ATOM 4467 C CA . LYS B 1 200 ? -5.754 4.398 -2.945 1 95.69 200 LYS B CA 1
ATOM 4468 C C . LYS B 1 200 ? -6.258 3.592 -1.753 1 95.69 200 LYS B C 1
ATOM 4470 O O . LYS B 1 200 ? -6.086 2.373 -1.702 1 95.69 200 LYS B O 1
ATOM 4475 N N . ALA B 1 201 ? -6.727 4.289 -0.799 1 95.94 201 ALA B N 1
ATOM 4476 C CA . ALA B 1 201 ? -7.453 3.662 0.301 1 95.94 201 ALA B CA 1
ATOM 4477 C C . ALA B 1 201 ? -8.961 3.785 0.103 1 95.94 201 ALA B C 1
ATOM 4479 O O . ALA B 1 201 ? -9.477 4.887 -0.096 1 95.94 201 ALA B O 1
ATOM 4480 N N . ALA B 1 202 ? -9.633 2.635 0.069 1 94.94 202 ALA B N 1
ATOM 4481 C CA . ALA B 1 202 ? -11.094 2.588 -0.036 1 94.94 202 ALA B CA 1
ATOM 4482 C C . ALA B 1 202 ? -11.695 1.738 1.079 1 94.94 202 ALA B C 1
ATOM 4484 O O . ALA B 1 202 ? -10.984 1.317 1.998 1 94.94 202 ALA B O 1
ATOM 4485 N N . GLY B 1 203 ? -13.016 1.567 1.092 1 92.56 203 GLY B N 1
ATOM 4486 C CA . GLY B 1 203 ? -13.703 0.784 2.105 1 92.56 203 GLY B CA 1
ATOM 4487 C C . GLY B 1 203 ? -14.25 1.628 3.24 1 92.56 203 GLY B C 1
ATOM 4488 O O . GLY B 1 203 ? -13.836 1.481 4.391 1 92.56 203 GLY B O 1
ATOM 4489 N N . ASN B 1 204 ? -15.156 2.453 2.871 1 92.38 204 ASN B N 1
ATOM 4490 C CA . ASN B 1 204 ? -15.812 3.291 3.869 1 92.38 204 ASN B CA 1
ATOM 4491 C C . ASN B 1 204 ? -16.719 2.469 4.781 1 92.38 204 ASN B C 1
ATOM 4493 O O . ASN B 1 204 ? -17.406 1.55 4.32 1 92.38 204 ASN B O 1
ATOM 4497 N N . ARG B 1 205 ? -16.656 2.703 6.027 1 95 205 ARG B N 1
ATOM 4498 C CA . ARG B 1 205 ? -17.516 2.01 6.973 1 95 205 ARG B CA 1
ATOM 4499 C C . ARG B 1 205 ? -18.25 3.002 7.875 1 95 205 ARG B C 1
ATOM 4501 O O . ARG B 1 205 ? -17.688 4.027 8.258 1 95 205 ARG B O 1
ATOM 4508 N N . ASN B 1 206 ? -19.469 2.658 8.203 1 95.88 206 ASN B N 1
ATOM 4509 C CA . ASN B 1 206 ? -20.234 3.461 9.148 1 95.88 206 ASN B CA 1
ATOM 4510 C C . ASN B 1 206 ? -19.75 3.246 10.578 1 95.88 206 ASN B C 1
ATOM 4512 O O . ASN B 1 206 ? -19.453 2.117 10.977 1 95.88 206 ASN B O 1
ATOM 4516 N N . VAL B 1 207 ? -19.656 4.352 11.297 1 95.38 207 VAL B N 1
ATOM 4517 C CA . VAL B 1 207 ? -19.266 4.293 12.703 1 95.38 207 VAL B CA 1
ATOM 4518 C C . VAL B 1 207 ? -20.188 5.203 13.523 1 95.38 207 VAL B C 1
ATOM 4520 O O . VAL B 1 207 ? -21 5.949 12.969 1 95.38 207 VAL B O 1
ATOM 4523 N N . ASN B 1 208 ? -20.109 5.09 14.891 1 95.25 208 ASN B N 1
ATOM 4524 C CA . ASN B 1 208 ? -20.875 5.922 15.812 1 95.25 208 ASN B CA 1
ATOM 4525 C C . ASN B 1 208 ? -22.375 5.828 15.531 1 95.25 208 ASN B C 1
ATOM 4527 O O . ASN B 1 208 ? -23.031 6.848 15.344 1 95.25 208 ASN B O 1
ATOM 4531 N N . ASN B 1 209 ? -22.938 4.57 15.477 1 95.88 209 ASN B N 1
ATOM 4532 C CA . ASN B 1 209 ? -24.344 4.301 15.234 1 95.88 209 ASN B CA 1
ATOM 4533 C C . ASN B 1 209 ? -24.844 4.977 13.953 1 95.88 209 ASN B C 1
ATOM 4535 O O . ASN B 1 209 ? -25.844 5.695 13.969 1 95.88 209 ASN B O 1
ATOM 4539 N N . ASP B 1 210 ? -24.016 4.984 12.852 1 94.62 210 ASP B N 1
ATOM 4540 C CA . ASP B 1 210 ? -24.328 5.387 11.484 1 94.62 210 ASP B CA 1
ATOM 4541 C C . ASP B 1 210 ? -24.438 6.906 11.375 1 94.62 210 ASP B C 1
ATOM 4543 O O . ASP B 1 210 ? -25.078 7.418 10.453 1 94.62 210 ASP B O 1
ATOM 4547 N N . LYS B 1 211 ? -23.859 7.633 12.406 1 94.38 211 LYS B N 1
ATOM 4548 C CA . LYS B 1 211 ? -23.844 9.094 12.336 1 94.38 211 LYS B CA 1
ATOM 4549 C C . LYS B 1 211 ? -22.609 9.586 11.609 1 94.38 211 LYS B C 1
ATOM 4551 O O . LYS B 1 211 ? -22.547 10.75 11.188 1 94.38 211 LYS B O 1
ATOM 4556 N N . ASP B 1 212 ? -21.641 8.727 11.57 1 95.75 212 ASP B N 1
ATOM 4557 C CA . ASP B 1 212 ? -20.375 9.078 10.93 1 95.75 212 ASP B CA 1
ATOM 4558 C C . ASP B 1 212 ? -19.922 7.98 9.969 1 95.75 212 ASP B C 1
ATOM 4560 O O . ASP B 1 212 ? -20.438 6.863 10.008 1 95.75 212 ASP B O 1
ATOM 4564 N N . ARG B 1 213 ? -19.062 8.305 9 1 96.38 213 ARG B N 1
ATOM 4565 C CA . ARG B 1 213 ? -18.391 7.359 8.109 1 96.38 213 ARG B CA 1
ATOM 4566 C C . ARG B 1 213 ? -16.875 7.555 8.148 1 96.38 213 ARG B C 1
ATOM 4568 O O . ARG B 1 213 ? -16.391 8.688 8.203 1 96.38 213 ARG B O 1
ATOM 4575 N N . LYS B 1 214 ? -16.188 6.469 8.102 1 97.5 214 LYS B N 1
ATOM 4576 C CA . LYS B 1 214 ? -14.727 6.516 8.203 1 97.5 214 LYS B CA 1
ATOM 4577 C C . LYS B 1 214 ? -14.078 5.621 7.156 1 97.5 214 LYS B C 1
ATOM 4579 O O . LYS B 1 214 ? -14.547 4.508 6.902 1 97.5 214 LYS B O 1
ATOM 4584 N N . THR B 1 215 ? -13.039 6.105 6.473 1 97.88 215 THR B N 1
ATOM 4585 C CA . THR B 1 215 ? -12.148 5.324 5.625 1 97.88 215 THR B CA 1
ATOM 4586 C C . THR B 1 215 ? -10.719 5.348 6.168 1 97.88 215 THR B C 1
ATOM 4588 O O . THR B 1 215 ? -10.086 6.402 6.207 1 97.88 215 THR B O 1
ATOM 4591 N N . ASN B 1 216 ? -10.211 4.16 6.559 1 97.31 216 ASN B N 1
ATOM 4592 C CA . ASN B 1 216 ? -8.828 4.055 7.004 1 97.31 216 ASN B CA 1
ATOM 4593 C C . ASN B 1 216 ? -7.852 4.18 5.836 1 97.31 216 ASN B C 1
ATOM 4595 O O . ASN B 1 216 ? -8.102 3.641 4.758 1 97.31 216 ASN B O 1
ATOM 4599 N N . ALA B 1 217 ? -6.793 4.922 6.055 1 96.88 217 ALA B N 1
ATOM 4600 C CA . ALA B 1 217 ? -5.867 5.109 4.941 1 96.88 217 ALA B CA 1
ATOM 4601 C C . ALA B 1 217 ? -4.48 4.574 5.281 1 96.88 217 ALA B C 1
ATOM 4603 O O . ALA B 1 217 ? -3.986 3.652 4.629 1 96.88 217 ALA B O 1
ATOM 4604 N N . LEU B 1 218 ? -3.834 5.125 6.234 1 96.56 218 LEU B N 1
ATOM 4605 C CA . LEU B 1 218 ? -2.471 4.762 6.602 1 96.56 218 LEU B CA 1
ATOM 4606 C C . LEU B 1 218 ? -2.346 4.582 8.109 1 96.56 218 LEU B C 1
ATOM 4608 O O . LEU B 1 218 ? -2.805 5.43 8.883 1 96.56 218 LEU B O 1
ATOM 4612 N N . TRP B 1 219 ? -1.841 3.48 8.539 1 96.56 219 TRP B N 1
ATOM 4613 C CA . TRP B 1 219 ? -1.48 3.205 9.922 1 96.56 219 TRP B CA 1
ATOM 4614 C C . TRP B 1 219 ? 0.031 3.068 10.078 1 96.56 219 TRP B C 1
ATOM 4616 O O . TRP B 1 219 ? 0.663 2.27 9.383 1 96.56 219 TRP B O 1
ATOM 4626 N N . VAL B 1 220 ? 0.583 3.867 10.859 1 95.88 220 VAL B N 1
ATOM 4627 C CA . VAL B 1 220 ? 2.008 3.828 11.172 1 95.88 220 VAL B CA 1
ATOM 4628 C C . VAL B 1 220 ? 2.215 3.289 12.586 1 95.88 220 VAL B C 1
ATOM 4630 O O . VAL B 1 220 ? 1.931 3.979 13.562 1 95.88 220 VAL B O 1
ATOM 4633 N N . GLN B 1 221 ? 2.74 2.111 12.656 1 95.19 221 GLN B N 1
ATOM 4634 C CA . GLN B 1 221 ? 2.908 1.439 13.938 1 95.19 221 GLN B CA 1
ATOM 4635 C C . GLN B 1 221 ? 4.281 1.727 14.539 1 95.19 221 GLN B C 1
ATOM 4637 O O . GLN B 1 221 ? 5.305 1.382 13.945 1 95.19 221 GLN B O 1
ATOM 4642 N N . GLY B 1 222 ? 4.238 2.385 15.695 1 94.94 222 GLY B N 1
ATOM 4643 C CA . GLY B 1 222 ? 5.457 2.572 16.469 1 94.94 222 GLY B CA 1
ATOM 4644 C C . GLY B 1 222 ? 5.734 1.429 17.422 1 94.94 222 GLY B C 1
ATOM 4645 O O . GLY B 1 222 ? 5.234 0.319 17.234 1 94.94 222 GLY B O 1
ATOM 4646 N N . ALA B 1 223 ? 6.586 1.747 18.312 1 95.19 223 ALA B N 1
ATOM 4647 C CA . ALA B 1 223 ? 6.918 0.744 19.328 1 95.19 223 ALA B CA 1
ATOM 4648 C C . ALA B 1 223 ? 5.742 0.5 20.266 1 95.19 223 ALA B C 1
ATOM 4650 O O . ALA B 1 223 ? 5.059 1.442 20.672 1 95.19 223 ALA B O 1
ATOM 4651 N N . GLY B 1 224 ? 5.598 -0.804 20.594 1 94.81 224 GLY B N 1
ATOM 4652 C CA . GLY B 1 224 ? 4.492 -1.132 21.484 1 94.81 224 GLY B CA 1
ATOM 4653 C C . GLY B 1 224 ? 3.137 -0.781 20.906 1 94.81 224 GLY B C 1
ATOM 4654 O O . GLY B 1 224 ? 2.807 -1.201 19.781 1 94.81 224 GLY B O 1
ATOM 4655 N N . ASP B 1 225 ? 2.375 0.079 21.625 1 95.31 225 ASP B N 1
ATOM 4656 C CA . ASP B 1 225 ? 1.029 0.419 21.172 1 95.31 225 ASP B CA 1
ATOM 4657 C C . ASP B 1 225 ? 0.983 1.837 20.609 1 95.31 225 ASP B C 1
ATOM 4659 O O . ASP B 1 225 ? -0.096 2.365 20.328 1 95.31 225 ASP B O 1
ATOM 4663 N N . LEU B 1 226 ? 2.232 2.48 20.531 1 97.06 226 LEU B N 1
ATOM 4664 C CA . LEU B 1 226 ? 2.305 3.809 19.922 1 97.06 226 LEU B CA 1
ATOM 4665 C C . LEU B 1 226 ? 1.961 3.752 18.438 1 97.06 226 LEU B C 1
ATOM 4667 O O . LEU B 1 226 ? 2.379 2.83 17.734 1 97.06 226 LEU B O 1
ATOM 4671 N N . SER B 1 227 ? 1.096 4.688 17.984 1 97.06 227 SER B N 1
ATOM 4672 C CA . SER B 1 227 ? 0.76 4.668 16.562 1 97.06 227 SER B CA 1
ATOM 4673 C C . SER B 1 227 ? 0.322 6.047 16.094 1 97.06 227 SER B C 1
ATOM 4675 O O . SER B 1 227 ? 0.038 6.934 16.891 1 97.06 227 SER B O 1
ATOM 4677 N N . ALA B 1 228 ? 0.436 6.305 14.875 1 97.44 228 ALA B N 1
ATOM 4678 C CA . ALA B 1 228 ? -0.203 7.41 14.164 1 97.44 228 ALA B CA 1
ATOM 4679 C C . ALA B 1 228 ? -1.014 6.898 12.977 1 97.44 228 ALA B C 1
ATOM 4681 O O . ALA B 1 228 ? -0.7 5.848 12.406 1 97.44 228 ALA B O 1
ATOM 4682 N N . ASP B 1 229 ? -2.094 7.609 12.711 1 96.5 229 ASP B N 1
ATOM 4683 C CA . ASP B 1 229 ? -2.875 7.141 11.57 1 96.5 229 ASP B CA 1
ATOM 4684 C C . ASP B 1 229 ? -3.494 8.305 10.805 1 96.5 229 ASP B C 1
ATOM 4686 O O . ASP B 1 229 ? -3.674 9.391 11.359 1 96.5 229 ASP B O 1
ATOM 4690 N N . LEU B 1 230 ? -3.652 8.125 9.562 1 97.44 230 LEU B N 1
ATOM 4691 C CA . LEU B 1 230 ? -4.348 9.008 8.633 1 97.44 230 LEU B CA 1
ATOM 4692 C C . LEU B 1 230 ? -5.633 8.367 8.125 1 97.44 230 LEU B C 1
ATOM 4694 O O . LEU B 1 230 ? -5.645 7.184 7.777 1 97.44 230 LEU B O 1
ATOM 4698 N N . TYR B 1 231 ? -6.758 9.117 8.117 1 97.38 231 TYR B N 1
ATOM 4699 C CA . TYR B 1 231 ? -8.039 8.578 7.68 1 97.38 231 TYR B CA 1
ATOM 4700 C C . TYR B 1 231 ? -8.945 9.68 7.148 1 97.38 231 TYR B C 1
ATOM 4702 O O . TYR B 1 231 ? -8.719 10.867 7.422 1 97.38 231 TYR B O 1
ATOM 4710 N N . HIS B 1 232 ? -9.852 9.391 6.316 1 98.25 232 HIS B N 1
ATOM 4711 C CA . HIS B 1 232 ? -10.953 10.266 5.938 1 98.25 232 HIS B CA 1
ATOM 4712 C C . HIS B 1 232 ? -12.172 10.039 6.828 1 98.25 232 HIS B C 1
ATOM 4714 O O . HIS B 1 232 ? -12.516 8.898 7.129 1 98.25 232 HIS B O 1
ATOM 4720 N N . TYR B 1 233 ? -12.781 11.047 7.289 1 97.12 233 TYR B N 1
ATOM 4721 C CA . TYR B 1 233 ? -13.922 10.961 8.203 1 97.12 233 TYR B CA 1
ATOM 4722 C C . TYR B 1 233 ? -15.039 11.898 7.762 1 97.12 233 TYR B C 1
ATOM 4724 O O . TYR B 1 233 ? -14.789 13.039 7.387 1 97.12 233 TYR B O 1
ATOM 4732 N N . GLU B 1 234 ? -16.234 11.43 7.766 1 95.69 234 GLU B N 1
ATOM 4733 C CA . GLU B 1 234 ? -17.438 12.203 7.43 1 95.69 234 GLU B CA 1
ATOM 4734 C C . GLU B 1 234 ? -18.422 12.211 8.586 1 95.69 234 GLU B C 1
ATOM 4736 O O . GLU B 1 234 ? -18.844 11.148 9.062 1 95.69 234 GLU B O 1
ATOM 4741 N N . ARG B 1 235 ? -18.688 13.352 9.086 1 95.19 235 ARG B N 1
ATOM 4742 C CA . ARG B 1 235 ? -19.875 13.539 9.922 1 95.19 235 ARG B CA 1
ATOM 4743 C C . ARG B 1 235 ? -21.109 13.781 9.062 1 95.19 235 ARG B C 1
ATOM 4745 O O . ARG B 1 235 ? -21.312 14.891 8.57 1 95.19 235 ARG B O 1
ATOM 4752 N N . ILE B 1 236 ? -21.859 12.734 8.961 1 93.12 236 ILE B N 1
ATOM 4753 C CA . ILE B 1 236 ? -22.922 12.695 7.969 1 93.12 236 ILE B CA 1
ATOM 4754 C C . ILE B 1 236 ? -23.859 13.883 8.18 1 93.12 236 ILE B C 1
ATOM 4756 O O . ILE B 1 236 ? -24.344 14.109 9.289 1 93.12 236 ILE B O 1
ATOM 4760 N N . GLY B 1 237 ? -24.125 14.609 7.105 1 90.56 237 GLY B N 1
ATOM 4761 C CA . GLY B 1 237 ? -25.016 15.758 7.141 1 90.56 237 GLY B CA 1
ATOM 4762 C C . GLY B 1 237 ? -24.344 17.031 7.625 1 90.56 237 GLY B C 1
ATOM 4763 O O . GLY B 1 237 ? -24.953 18.094 7.672 1 90.56 237 GLY B O 1
ATOM 4764 N N . GLN B 1 238 ? -23.125 17.047 8.008 1 91.75 238 GLN B N 1
ATOM 4765 C CA . GLN B 1 238 ? -22.406 18.203 8.531 1 91.75 238 GLN B CA 1
ATOM 4766 C C . GLN B 1 238 ? -21.172 18.5 7.68 1 91.75 238 GLN B C 1
ATOM 4768 O O . GLN B 1 238 ? -21.266 19.141 6.629 1 91.75 238 GLN B O 1
ATOM 4773 N N . HIS B 1 239 ? -19.984 17.953 8.031 1 92.88 239 HIS B N 1
ATOM 4774 C CA . HIS B 1 239 ? -18.75 18.188 7.289 1 92.88 239 HIS B CA 1
ATOM 4775 C C . HIS B 1 239 ? -17.906 16.922 7.234 1 92.88 239 HIS B C 1
ATOM 4777 O O . HIS B 1 239 ? -18.234 15.922 7.871 1 92.88 239 HIS B O 1
ATOM 4783 N N . HIS B 1 240 ? -16.906 16.891 6.371 1 96.12 240 HIS B N 1
ATOM 4784 C CA . HIS B 1 240 ? -15.93 15.805 6.316 1 96.12 240 HIS B CA 1
ATOM 4785 C C . HIS B 1 240 ? -14.508 16.344 6.332 1 96.12 240 HIS B C 1
ATOM 4787 O O . HIS B 1 240 ? -14.289 17.547 6.164 1 96.12 240 HIS B O 1
ATOM 4793 N N . PHE B 1 241 ? -13.578 15.477 6.695 1 96.5 241 PHE B N 1
ATOM 4794 C CA . PHE B 1 241 ? -12.219 15.969 6.891 1 96.5 241 PHE B CA 1
ATOM 4795 C C . PHE B 1 241 ? -11.203 14.844 6.719 1 96.5 241 PHE B C 1
ATOM 4797 O O . PHE B 1 241 ? -11.578 13.664 6.707 1 96.5 241 PHE B O 1
ATOM 4804 N N . LEU B 1 242 ? -9.945 15.227 6.406 1 98.19 242 LEU B N 1
ATOM 4805 C CA . LEU B 1 242 ? -8.789 14.352 6.602 1 98.19 242 LEU B CA 1
ATOM 4806 C C . LEU B 1 242 ? -8.305 14.406 8.047 1 98.19 242 LEU B C 1
ATOM 4808 O O . LEU B 1 242 ? -7.98 15.477 8.562 1 98.19 242 LEU B O 1
ATOM 4812 N N . GLY B 1 243 ? -8.273 13.242 8.648 1 97.69 243 GLY B N 1
ATOM 4813 C CA . GLY B 1 243 ? -7.852 13.172 10.039 1 97.69 243 GLY B CA 1
ATOM 4814 C C . GLY B 1 243 ? -6.441 12.641 10.211 1 97.69 243 GLY B C 1
ATOM 4815 O O . GLY B 1 243 ? -6.027 11.727 9.492 1 97.69 243 GLY B O 1
ATOM 4816 N N . LEU B 1 244 ? -5.699 13.273 11.109 1 97.5 244 LEU B N 1
ATOM 4817 C CA . LEU B 1 244 ? -4.441 12.766 11.648 1 97.5 244 LEU B CA 1
ATOM 4818 C C . LEU B 1 244 ? -4.555 12.508 13.141 1 97.5 244 LEU B C 1
ATOM 4820 O O . LEU B 1 244 ? -4.996 13.383 13.898 1 97.5 244 LEU B O 1
ATOM 4824 N N . HIS B 1 245 ? -4.316 11.289 13.555 1 96.62 245 HIS B N 1
ATOM 4825 C CA . HIS B 1 245 ? -4.426 10.875 14.945 1 96.62 245 HIS B CA 1
ATOM 4826 C C . HIS B 1 245 ? -3.119 10.273 15.445 1 96.62 245 HIS B C 1
ATOM 4828 O O . HIS B 1 245 ? -2.559 9.383 14.805 1 96.62 245 HIS B O 1
ATOM 4834 N N . VAL B 1 246 ? -2.555 10.805 16.531 1 97.12 246 VAL B N 1
ATOM 4835 C CA . VAL B 1 246 ? -1.39 10.25 17.219 1 97.12 246 VAL B CA 1
ATOM 4836 C C . VAL B 1 246 ? -1.812 9.656 18.562 1 97.12 246 VAL B C 1
ATOM 4838 O O . VAL B 1 246 ? -2.203 10.391 19.469 1 97.12 246 VAL B O 1
ATOM 4841 N N . ALA B 1 247 ? -1.638 8.359 18.609 1 94.31 247 ALA B N 1
ATOM 4842 C CA . ALA B 1 247 ? -2.35 7.652 19.672 1 94.31 247 ALA B CA 1
ATOM 4843 C C . ALA B 1 247 ? -1.379 7.086 20.703 1 94.31 247 ALA B C 1
ATOM 4845 O O . ALA B 1 247 ? -0.292 6.621 20.344 1 94.31 247 ALA B O 1
ATOM 4846 N N . ASN B 1 248 ? -1.846 7.133 22 1 93.5 248 ASN B N 1
ATOM 4847 C CA . ASN B 1 248 ? -1.279 6.422 23.141 1 93.5 248 ASN B CA 1
ATOM 4848 C C . ASN B 1 248 ? -0.03 7.117 23.672 1 93.5 248 ASN B C 1
ATOM 4850 O O . ASN B 1 248 ? 0.143 8.32 23.484 1 93.5 248 ASN B O 1
ATOM 4854 N N . GLY B 1 249 ? 0.617 6.598 24.641 1 92 249 GLY B N 1
ATOM 4855 C CA . GLY B 1 249 ? 1.739 7.227 25.328 1 92 249 GLY B CA 1
ATOM 4856 C C . GLY B 1 249 ? 1.313 8.25 26.359 1 92 249 GLY B C 1
ATOM 4857 O O . GLY B 1 249 ? 2.004 9.242 26.578 1 92 249 GLY B O 1
ATOM 4858 N N . GLY B 1 250 ? 0.135 8.086 26.891 1 92.56 250 GLY B N 1
ATOM 4859 C CA . GLY B 1 250 ? -0.343 8.945 27.969 1 92.56 250 GLY B CA 1
ATOM 4860 C C . GLY B 1 250 ? -1.312 10.008 27.484 1 92.56 250 GLY B C 1
ATOM 4861 O O . GLY B 1 250 ? -1.987 10.656 28.281 1 92.56 250 GLY B O 1
ATOM 4862 N N . ALA B 1 251 ? -1.346 10.281 26.172 1 92.62 251 ALA B N 1
ATOM 4863 C CA . ALA B 1 251 ? -2.271 11.258 25.609 1 92.62 251 ALA B CA 1
ATOM 4864 C C . ALA B 1 251 ? -2.633 10.906 24.156 1 92.62 251 ALA B C 1
ATOM 4866 O O . ALA B 1 251 ? -2.121 9.93 23.609 1 92.62 251 ALA B O 1
ATOM 4867 N N . GLN B 1 252 ? -3.666 11.625 23.594 1 94.19 252 GLN B N 1
ATOM 4868 C CA . GLN B 1 252 ? -4.086 11.484 22.203 1 94.19 252 GLN B CA 1
ATOM 4869 C C . GLN B 1 252 ? -4.094 12.836 21.5 1 94.19 252 GLN B C 1
ATOM 4871 O O . GLN B 1 252 ? -4.668 13.805 22 1 94.19 252 GLN B O 1
ATOM 4876 N N . GLY B 1 253 ? -3.369 12.93 20.375 1 95.38 253 GLY B N 1
ATOM 4877 C CA . GLY B 1 253 ? -3.441 14.117 19.547 1 95.38 253 GLY B CA 1
ATOM 4878 C C . GLY B 1 253 ? -4.363 13.945 18.344 1 95.38 253 GLY B C 1
ATOM 4879 O O . GLY B 1 253 ? -4.277 12.945 17.625 1 95.38 253 GLY B O 1
ATOM 4880 N N . TRP B 1 254 ? -5.277 14.922 18.188 1 95.69 254 TRP B N 1
ATOM 4881 C CA . TRP B 1 254 ? -6.23 14.875 17.094 1 95.69 254 TRP B CA 1
ATOM 4882 C C . TRP B 1 254 ? -6.094 16.109 16.203 1 95.69 254 TRP B C 1
ATOM 4884 O O . TRP B 1 254 ? -6.043 17.234 16.703 1 95.69 254 TRP B O 1
ATOM 4894 N N . TYR B 1 255 ? -5.945 15.945 14.914 1 96.38 255 TYR B N 1
ATOM 4895 C CA . TYR B 1 255 ? -5.887 17 13.914 1 96.38 255 TYR B CA 1
ATOM 4896 C C . TYR B 1 255 ? -6.918 16.781 12.812 1 96.38 255 TYR B C 1
ATOM 4898 O O . TYR B 1 255 ? -6.992 15.688 12.242 1 96.38 255 TYR B O 1
ATOM 4906 N N . GLU B 1 256 ? -7.773 17.812 12.57 1 96.31 256 GLU B N 1
ATOM 4907 C CA . GLU B 1 256 ? -8.789 17.734 11.531 1 96.31 256 GLU B CA 1
ATOM 4908 C C . GLU B 1 256 ? -8.539 18.766 10.438 1 96.31 256 GLU B C 1
ATOM 4910 O O . GLU B 1 256 ? -8.461 19.969 10.719 1 96.31 256 GLU B O 1
ATOM 4915 N N . PHE B 1 257 ? -8.359 18.344 9.227 1 97.38 257 PHE B N 1
ATOM 4916 C CA . PHE B 1 257 ? -8.305 19.203 8.055 1 97.38 257 PHE B CA 1
ATOM 4917 C C . PHE B 1 257 ? -9.609 19.125 7.266 1 97.38 257 PHE B C 1
ATOM 4919 O O . PHE B 1 257 ? -9.859 18.156 6.562 1 97.38 257 PHE B O 1
ATOM 4926 N N . ARG B 1 258 ? -10.422 20.141 7.301 1 94.81 258 ARG B N 1
ATOM 4927 C CA . ARG B 1 258 ? -11.797 20.094 6.824 1 94.81 258 ARG B CA 1
ATOM 4928 C C . ARG B 1 258 ? -11.898 20.594 5.383 1 94.81 258 ARG B C 1
ATOM 4930 O O . ARG B 1 258 ? -11 21.297 4.898 1 94.81 258 ARG B O 1
ATOM 4937 N N . ASN B 1 259 ? -13.008 20.266 4.754 1 94.06 259 ASN B N 1
ATOM 4938 C CA . ASN B 1 259 ? -13.211 20.562 3.344 1 94.06 259 ASN B CA 1
ATOM 4939 C C . ASN B 1 259 ? -13.453 22.062 3.125 1 94.06 259 ASN B C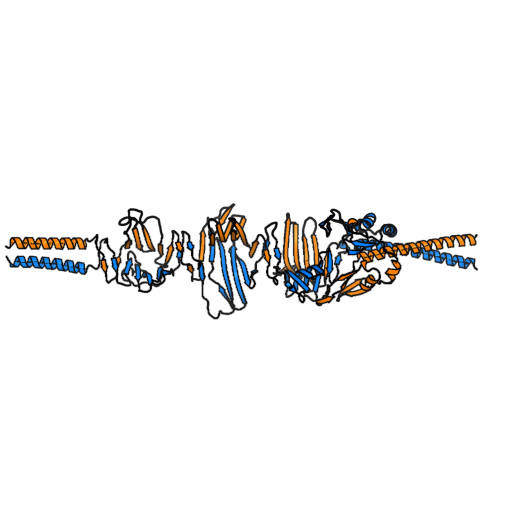 1
ATOM 4941 O O . ASN B 1 259 ? -13.484 22.531 1.985 1 94.06 259 ASN B O 1
ATOM 4945 N N . ASP B 1 260 ? -13.531 22.859 4.156 1 89.5 260 ASP B N 1
ATOM 4946 C CA . ASP B 1 260 ? -13.703 24.297 4.008 1 89.5 260 ASP B CA 1
ATOM 4947 C C . ASP B 1 260 ? -12.383 25.047 4.223 1 89.5 260 ASP B C 1
ATOM 4949 O O . ASP B 1 260 ? -12.359 26.266 4.312 1 89.5 260 ASP B O 1
ATOM 4953 N N . GLY B 1 261 ? -11.32 24.328 4.402 1 91.12 261 GLY B N 1
ATOM 4954 C CA . GLY B 1 261 ? -9.992 24.922 4.531 1 91.12 261 GLY B CA 1
ATOM 4955 C C . GLY B 1 261 ? -9.586 25.156 5.973 1 91.12 261 GLY B C 1
ATOM 4956 O O . GLY B 1 261 ? -8.461 25.578 6.242 1 91.12 261 GLY B O 1
ATOM 4957 N N . HIS B 1 262 ? -10.484 24.922 6.938 1 91.56 262 HIS B N 1
ATOM 4958 C CA . HIS B 1 262 ? -10.156 25.109 8.344 1 91.56 262 HIS B CA 1
ATOM 4959 C C . HIS B 1 262 ? -9.508 23.859 8.938 1 91.56 262 HIS B C 1
ATOM 4961 O O . HIS B 1 262 ? -9.898 22.75 8.609 1 91.56 262 HIS B O 1
ATOM 4967 N N . ALA B 1 263 ? -8.492 24.109 9.711 1 94.75 263 ALA B N 1
ATOM 4968 C CA . ALA B 1 263 ? -7.832 23.031 10.453 1 94.75 263 ALA B CA 1
ATOM 4969 C C . ALA B 1 263 ? -8.023 23.203 11.953 1 94.75 263 ALA B C 1
ATOM 4971 O O . ALA B 1 263 ? -7.98 24.328 12.469 1 94.75 263 ALA B O 1
ATOM 4972 N N . TYR B 1 264 ? -8.297 22.047 12.602 1 93.69 264 TYR B N 1
ATOM 4973 C CA . TYR B 1 264 ? -8.516 22.047 14.047 1 93.69 264 TYR B CA 1
ATOM 4974 C C . TYR B 1 264 ? -7.574 21.078 14.742 1 93.69 264 TYR B C 1
ATOM 4976 O O . TYR B 1 264 ? -7.172 20.062 14.156 1 93.69 264 TYR B O 1
ATOM 4984 N N . THR B 1 265 ? -7.18 21.422 16 1 94.62 265 THR B N 1
ATOM 4985 C CA . THR B 1 265 ? -6.426 20.516 16.875 1 94.62 265 THR B CA 1
ATOM 4986 C C . THR B 1 265 ? -6.938 20.578 18.312 1 94.62 265 THR B C 1
ATOM 4988 O O . THR B 1 265 ? -7.551 21.578 18.703 1 94.62 265 THR B O 1
ATOM 4991 N N . ASN B 1 266 ? -6.805 19.516 19.031 1 91.31 266 ASN B N 1
ATOM 4992 C CA . ASN B 1 266 ? -7.207 19.531 20.438 1 91.31 266 ASN B CA 1
ATOM 4993 C C . ASN B 1 266 ? -6.152 20.188 21.312 1 91.31 266 ASN B C 1
ATOM 4995 O O . ASN B 1 266 ? -6.324 20.281 22.531 1 91.31 266 ASN B O 1
ATOM 4999 N N . GLY B 1 267 ? -5.082 20.594 20.781 1 91.81 267 GLY B N 1
ATOM 5000 C CA . GLY B 1 267 ? -4.09 21.453 21.422 1 91.81 267 GLY B CA 1
ATOM 5001 C C . GLY B 1 267 ? -3.986 22.828 20.781 1 91.81 267 GLY B C 1
ATOM 5002 O O . GLY B 1 267 ? -4.988 23.531 20.656 1 91.81 267 GLY B O 1
ATOM 5003 N N . ALA B 1 268 ? -2.744 23.219 20.391 1 90.62 268 ALA B N 1
ATOM 5004 C CA . ALA B 1 268 ? -2.527 24.531 19.781 1 90.62 268 ALA B CA 1
ATOM 5005 C C . ALA B 1 268 ? -1.554 24.438 18.609 1 90.62 268 ALA B C 1
ATOM 5007 O O . ALA B 1 268 ? -0.729 23.531 18.547 1 90.62 268 ALA B O 1
ATOM 5008 N N . TRP B 1 269 ? -1.779 25.344 17.609 1 91.44 269 TRP B N 1
ATOM 5009 C CA . TRP B 1 269 ? -0.772 25.562 16.578 1 91.44 269 TRP B CA 1
ATOM 5010 C C . TRP B 1 269 ? 0.329 26.484 17.062 1 91.44 269 TRP B C 1
ATOM 5012 O O . TRP B 1 269 ? 0.052 27.594 17.516 1 91.44 269 TRP B O 1
ATOM 5022 N N . ASN B 1 270 ? 1.647 25.984 17.094 1 89.75 270 ASN B N 1
ATOM 5023 C CA . ASN B 1 270 ? 2.777 26.766 17.578 1 89.75 270 ASN B CA 1
ATOM 5024 C C . ASN B 1 270 ? 3.705 27.172 16.438 1 89.75 270 ASN B C 1
ATOM 5026 O O . ASN B 1 270 ? 3.914 26.406 15.5 1 89.75 270 ASN B O 1
ATOM 5030 N N . SER B 1 271 ? 4.238 28.359 16.562 1 90.19 271 SER B N 1
ATOM 5031 C CA . SER B 1 271 ? 5.215 28.844 15.586 1 90.19 271 SER B CA 1
ATOM 5032 C C . SER B 1 271 ? 6.582 29.047 16.234 1 90.19 271 SER B C 1
ATOM 5034 O O . SER B 1 271 ? 6.68 29.578 17.344 1 90.19 271 SER B O 1
ATOM 5036 N N . SER B 1 272 ? 7.637 28.5 15.562 1 90.25 272 SER B N 1
ATOM 5037 C CA . SER B 1 272 ? 8.984 28.688 16.078 1 90.25 272 SER B CA 1
ATOM 5038 C C . SER B 1 272 ? 9.312 30.172 16.219 1 90.25 272 SER B C 1
ATOM 5040 O O . SER B 1 272 ? 8.898 30.984 15.391 1 90.25 272 SER B O 1
ATOM 5042 N N . SER B 1 273 ? 9.953 30.562 17.312 1 92.31 273 SER B N 1
ATOM 5043 C CA . SER B 1 273 ? 10.258 31.969 17.562 1 92.31 273 SER B CA 1
ATOM 5044 C C . SER B 1 273 ? 11.539 32.125 18.375 1 92.31 273 SER B C 1
ATOM 5046 O O . SER B 1 273 ? 11.688 33.062 19.141 1 92.31 273 SER B O 1
ATOM 5048 N N . ASP B 1 274 ? 12.438 31.188 18.234 1 92.31 274 ASP B N 1
ATOM 5049 C CA . ASP B 1 274 ? 13.727 31.219 18.922 1 92.31 274 ASP B CA 1
ATOM 5050 C C . ASP B 1 274 ? 14.602 32.344 18.391 1 92.31 274 ASP B C 1
ATOM 5052 O O . ASP B 1 274 ? 14.695 32.531 17.172 1 92.31 274 ASP B O 1
ATOM 5056 N N . ALA B 1 275 ? 15.281 33.031 19.297 1 93.5 275 ALA B N 1
ATOM 5057 C CA . ALA B 1 275 ? 16.125 34.156 18.938 1 93.5 275 ALA B CA 1
ATOM 5058 C C . ALA B 1 275 ? 17.234 33.719 17.984 1 93.5 275 ALA B C 1
ATOM 5060 O O . ALA B 1 275 ? 17.672 34.5 17.125 1 93.5 275 ALA B O 1
ATOM 5061 N N . ARG B 1 276 ? 17.859 32.531 18.078 1 91.31 276 ARG B N 1
ATOM 5062 C CA . ARG B 1 276 ? 19 32 17.328 1 91.31 276 ARG B CA 1
ATOM 5063 C C . ARG B 1 276 ? 18.625 31.812 15.852 1 91.31 276 ARG B C 1
ATOM 5065 O O . ARG B 1 276 ? 19.516 31.688 15.008 1 91.31 276 ARG B O 1
ATOM 5072 N N . MET B 1 277 ? 17.141 31.938 15.57 1 92.94 277 MET B N 1
ATOM 5073 C CA . MET B 1 277 ? 16.672 31.766 14.195 1 92.94 277 MET B CA 1
ATOM 5074 C C . MET B 1 277 ? 16.484 33.125 13.508 1 92.94 277 MET B C 1
ATOM 5076 O O . MET B 1 277 ? 16.188 33.156 12.312 1 92.94 277 MET B O 1
ATOM 5080 N N . LYS B 1 278 ? 16.688 34.219 14.211 1 93.44 278 LYS B N 1
ATOM 5081 C CA . LYS B 1 278 ? 16.344 35.562 13.727 1 93.44 278 LYS B CA 1
ATOM 5082 C C . LYS B 1 278 ? 17.594 36.438 13.586 1 93.44 278 LYS B C 1
ATOM 5084 O O . LYS B 1 278 ? 18.469 36.406 14.438 1 93.44 278 LYS B O 1
ATOM 5089 N N . THR B 1 279 ? 17.688 37.125 12.508 1 94.38 279 THR B N 1
ATOM 5090 C CA . THR B 1 279 ? 18.734 38.094 12.281 1 94.38 279 THR B CA 1
ATOM 5091 C C . THR B 1 279 ? 18.141 39.438 11.898 1 94.38 279 THR B C 1
ATOM 5093 O O . THR B 1 279 ? 16.953 39.562 11.609 1 94.38 279 THR B O 1
ATOM 5096 N N . GLN B 1 280 ? 18.938 40.531 12 1 96.38 280 GLN B N 1
ATOM 5097 C CA . GLN B 1 280 ? 18.547 41.906 11.648 1 96.38 280 GLN B CA 1
ATOM 5098 C C . GLN B 1 280 ? 17.297 42.344 12.398 1 96.38 280 GLN B C 1
ATOM 5100 O O . GLN B 1 280 ? 16.328 42.812 11.797 1 96.38 280 GLN B O 1
ATOM 5105 N N . VAL B 1 281 ? 17.344 42.094 13.617 1 96.44 281 VAL B N 1
ATOM 5106 C CA . VAL B 1 281 ? 16.219 42.344 14.508 1 96.44 281 VAL B CA 1
ATOM 5107 C C . VAL B 1 281 ? 16.109 43.844 14.766 1 96.44 281 VAL B C 1
ATOM 5109 O O . VAL B 1 281 ? 17.062 44.469 15.234 1 96.44 281 VAL B O 1
ATOM 5112 N N . GLU B 1 282 ? 14.922 44.469 14.43 1 97.12 282 GLU B N 1
ATOM 5113 C CA . GLU B 1 282 ? 14.648 45.875 14.656 1 97.12 282 GLU B CA 1
ATOM 5114 C C . GLU B 1 282 ? 13.281 46.094 15.305 1 97.12 282 GLU B C 1
ATOM 5116 O O . GLU B 1 282 ? 12.289 45.5 14.883 1 97.12 282 GLU B O 1
ATOM 5121 N N . LYS B 1 283 ? 13.281 46.969 16.297 1 96.38 283 LYS B N 1
ATOM 5122 C CA . LYS B 1 283 ? 12.008 47.25 16.953 1 96.38 283 LYS B CA 1
ATOM 5123 C C . LYS B 1 283 ? 11.062 47.969 16 1 96.38 283 LYS B C 1
ATOM 5125 O O . LYS B 1 283 ? 11.484 48.844 15.234 1 96.38 283 LYS B O 1
ATOM 5130 N N . 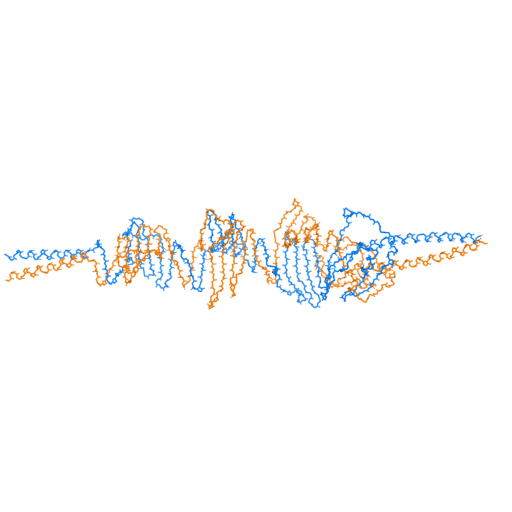ILE B 1 284 ? 9.797 47.656 16.094 1 96.69 284 ILE B N 1
ATOM 5131 C CA . ILE B 1 284 ? 8.789 48.344 15.281 1 96.69 284 ILE B CA 1
ATOM 5132 C C . ILE B 1 284 ? 8.594 49.75 15.805 1 96.69 284 ILE B C 1
ATOM 5134 O O . ILE B 1 284 ? 8.273 49.969 16.984 1 96.69 284 ILE B O 1
ATOM 5138 N N . ASP B 1 285 ? 8.703 50.719 14.93 1 93.94 285 ASP B N 1
ATOM 5139 C CA . ASP B 1 285 ? 8.539 52.094 15.305 1 93.94 285 ASP B CA 1
ATOM 5140 C C . ASP B 1 285 ? 7.195 52.656 14.82 1 93.94 285 ASP B C 1
ATOM 5142 O O . ASP B 1 285 ? 6.559 52.062 13.945 1 93.94 285 ASP B O 1
ATOM 5146 N N . ASN B 1 286 ? 6.766 53.844 15.398 1 95.5 286 ASN B N 1
ATOM 5147 C CA . ASN B 1 286 ? 5.535 54.531 15.016 1 95.5 286 ASN B CA 1
ATOM 5148 C C . ASN B 1 286 ? 4.352 53.562 14.961 1 95.5 286 ASN B C 1
ATOM 5150 O O . ASN B 1 286 ? 3.617 53.531 13.969 1 95.5 286 ASN B O 1
ATOM 5154 N N . ALA B 1 287 ? 4.25 52.75 16.016 1 96.88 287 ALA B N 1
ATOM 5155 C CA . ALA B 1 287 ? 3.271 51.656 16.031 1 96.88 287 ALA B CA 1
ATOM 5156 C C . ALA B 1 287 ? 1.849 52.219 16.109 1 96.88 287 ALA B C 1
ATOM 5158 O O . ALA B 1 287 ? 0.937 51.688 15.469 1 96.88 287 ALA B O 1
ATOM 5159 N N . LEU B 1 288 ? 1.637 53.25 16.891 1 95.69 288 LEU B N 1
ATOM 5160 C CA . LEU B 1 288 ? 0.308 53.812 17.016 1 95.69 288 LEU B CA 1
ATOM 5161 C C . LEU B 1 288 ? -0.16 54.406 15.688 1 95.69 288 LEU B C 1
ATOM 5163 O O . LEU B 1 288 ? -1.329 54.281 15.32 1 95.69 288 LEU B O 1
ATOM 5167 N N . GLU B 1 289 ? 0.707 55.094 15.086 1 95.94 289 GLU B N 1
ATOM 5168 C CA . GLU B 1 289 ? 0.385 55.656 13.773 1 95.94 289 GLU B CA 1
ATOM 5169 C C . GLU B 1 289 ? 0.045 54.562 12.781 1 95.94 289 GLU B C 1
ATOM 5171 O O . GLU B 1 289 ? -0.908 54.688 12.008 1 95.94 289 GLU B O 1
ATOM 5176 N N . LYS B 1 290 ? 0.825 53.5 12.766 1 96.38 290 LYS B N 1
ATOM 5177 C CA . LYS B 1 290 ? 0.58 52.375 11.883 1 96.38 290 LYS B CA 1
ATOM 5178 C C . LYS B 1 290 ? -0.77 51.719 12.18 1 96.38 290 LYS B C 1
ATOM 5180 O O . LYS B 1 290 ? -1.482 51.312 11.266 1 96.38 290 LYS B O 1
ATOM 5185 N N . LEU B 1 291 ? -1.071 51.625 13.422 1 95.31 291 LEU B N 1
ATOM 5186 C CA . LEU B 1 291 ? -2.32 51 13.859 1 95.31 291 LEU B CA 1
ATOM 5187 C C . LEU B 1 291 ? -3.521 51.781 13.305 1 95.31 291 LEU B C 1
ATOM 5189 O O . LEU B 1 291 ? -4.574 51.188 13.055 1 95.31 291 LEU B O 1
ATOM 5193 N N . ASP B 1 292 ? -3.346 53.062 13.094 1 94.12 292 ASP B N 1
ATOM 5194 C CA . ASP B 1 292 ? -4.434 53.906 12.594 1 94.12 292 ASP B CA 1
ATOM 5195 C C . ASP B 1 292 ? -4.844 53.5 11.188 1 94.12 292 ASP B C 1
ATOM 5197 O O . ASP B 1 292 ? -5.941 53.812 10.727 1 94.12 292 ASP B O 1
ATOM 5201 N N . PHE B 1 293 ? -4.02 52.719 10.531 1 95 293 PHE B N 1
ATOM 5202 C CA . PHE B 1 293 ? -4.27 52.312 9.148 1 95 293 PHE B CA 1
ATOM 5203 C C . PHE B 1 293 ? -4.891 50.938 9.078 1 95 293 PHE B C 1
ATOM 5205 O O . PHE B 1 293 ? -5.219 50.438 7.992 1 95 293 PHE B O 1
ATOM 5212 N N . ILE B 1 294 ? -5.039 50.312 10.172 1 95.88 294 ILE B N 1
ATOM 5213 C CA . ILE B 1 294 ? -5.574 48.969 10.25 1 95.88 294 ILE B CA 1
ATOM 5214 C C . ILE B 1 294 ? -6.855 48.969 11.086 1 95.88 294 ILE B C 1
ATOM 5216 O O . ILE B 1 294 ? -6.953 49.688 12.086 1 95.88 294 ILE B O 1
ATOM 5220 N N . SER B 1 295 ? -7.891 48.188 10.664 1 95 295 SER B N 1
ATOM 5221 C CA . SER B 1 295 ? -9.125 48.031 11.438 1 95 295 SER B CA 1
ATOM 5222 C C . SER B 1 295 ? -9.492 46.562 11.633 1 95 295 SER B C 1
ATOM 5224 O O . SER B 1 295 ? -9 45.688 10.914 1 95 295 SER B O 1
ATOM 5226 N N . GLY B 1 296 ? -10.141 46.281 12.789 1 94.25 296 GLY B N 1
ATOM 5227 C CA . GLY B 1 296 ? -10.766 44.969 12.977 1 94.25 296 GLY B CA 1
ATOM 5228 C C . GLY B 1 296 ? -12.156 44.906 12.367 1 94.25 296 GLY B C 1
ATOM 5229 O O . GLY B 1 296 ? -12.93 45.844 12.438 1 94.25 296 GLY B O 1
ATOM 5230 N N . TYR B 1 297 ? -12.359 43.719 11.695 1 96.31 297 TYR B N 1
ATOM 5231 C CA . TYR B 1 297 ? -13.617 43.562 10.977 1 96.31 297 TYR B CA 1
ATOM 5232 C C . TYR B 1 297 ? -14.297 42.25 11.305 1 96.31 297 TYR B C 1
ATOM 5234 O O . TYR B 1 297 ? -13.641 41.312 11.742 1 96.31 297 TYR B O 1
ATOM 5242 N N . THR B 1 298 ? -15.617 42.219 11.242 1 96.62 298 THR B N 1
ATOM 5243 C CA . THR B 1 298 ? -16.359 41 10.984 1 96.62 298 THR B CA 1
ATOM 5244 C C . THR B 1 298 ? -16.719 40.875 9.508 1 96.62 298 THR B C 1
ATOM 5246 O O . THR B 1 298 ? -17 41.875 8.844 1 96.62 298 THR B O 1
ATOM 5249 N N . TYR B 1 299 ? -16.656 39.656 8.961 1 95.75 299 TYR B N 1
ATOM 5250 C CA . TYR B 1 299 ? -16.891 39.469 7.535 1 95.75 299 TYR B CA 1
ATOM 5251 C C . TYR B 1 299 ? -17.219 38 7.23 1 95.75 299 TYR B C 1
ATOM 5253 O O . TYR B 1 299 ? -17.156 37.156 8.109 1 95.75 299 TYR B O 1
ATOM 5261 N N . LEU B 1 300 ? -17.688 37.844 6.035 1 93.75 300 LEU B N 1
ATOM 5262 C CA . LEU B 1 300 ? -17.828 36.5 5.484 1 93.75 300 LEU B CA 1
ATOM 5263 C C . LEU B 1 300 ? -16.609 36.125 4.641 1 93.75 300 LEU B C 1
ATOM 5265 O O . LEU B 1 300 ? -16.281 36.812 3.676 1 93.75 300 LEU B O 1
ATOM 5269 N N . LYS B 1 301 ? -15.883 35.156 5.098 1 92 301 LYS B N 1
ATOM 5270 C CA . LYS B 1 301 ? -14.797 34.625 4.285 1 92 301 LYS B CA 1
ATOM 5271 C C . LYS B 1 301 ? -15.242 33.344 3.58 1 92 301 LYS B C 1
ATOM 5273 O O . LYS B 1 301 ? -15.398 32.281 4.215 1 92 301 LYS B O 1
ATOM 5278 N N . GLN B 1 302 ? -15.438 33.438 2.311 1 89.69 302 GLN B N 1
ATOM 5279 C CA . GLN B 1 302 ? -15.938 32.344 1.492 1 89.69 302 GLN B CA 1
ATOM 5280 C C . GLN B 1 302 ? -17.188 31.719 2.107 1 89.69 302 GLN B C 1
ATOM 5282 O O . GLN B 1 302 ? -17.297 30.5 2.209 1 89.69 302 GLN B O 1
ATOM 5287 N N . GLY B 1 303 ? -17.984 32.5 2.65 1 86.75 303 GLY B N 1
ATOM 5288 C CA . GLY B 1 303 ? -19.297 32.094 3.125 1 86.75 303 GLY B CA 1
ATOM 5289 C C . GLY B 1 303 ? -19.312 31.781 4.613 1 86.75 303 GLY B C 1
ATOM 5290 O O . GLY B 1 303 ? -20.375 31.516 5.18 1 86.75 303 GLY B O 1
ATOM 5291 N N . VAL B 1 304 ? -18.203 31.828 5.184 1 88.06 304 VAL B N 1
ATOM 5292 C CA . VAL B 1 304 ? -18.125 31.516 6.609 1 88.06 304 VAL B CA 1
ATOM 5293 C C . VAL B 1 304 ? -17.906 32.812 7.406 1 88.06 304 VAL B C 1
ATOM 5295 O O . VAL B 1 304 ? -17.094 33.656 7.02 1 88.06 304 VAL B O 1
ATOM 5298 N N . THR B 1 305 ? -18.609 33.031 8.5 1 91.75 305 THR B N 1
ATOM 5299 C CA . THR B 1 305 ? -18.453 34.219 9.352 1 91.75 305 THR B CA 1
ATOM 5300 C C . THR B 1 305 ? -17.125 34.156 10.102 1 91.75 305 THR B C 1
ATOM 5302 O O . THR B 1 305 ? -16.828 33.188 10.773 1 91.75 305 THR B O 1
ATOM 5305 N N . GLU B 1 306 ? -16.359 35.25 9.914 1 92.88 306 GLU B N 1
ATOM 5306 C CA . GLU B 1 306 ? -15.07 35.375 10.586 1 92.88 306 GLU B CA 1
ATOM 5307 C C . GLU B 1 306 ? -14.836 36.781 11.086 1 92.88 306 GLU B C 1
ATOM 5309 O O . GLU B 1 306 ? -15.586 37.719 10.734 1 92.88 306 GLU B O 1
ATOM 5314 N N . ALA B 1 307 ? -13.938 36.938 12 1 94.12 307 ALA B N 1
ATOM 5315 C CA . ALA B 1 307 ? -13.438 38.219 12.43 1 94.12 307 ALA B CA 1
ATOM 5316 C C . ALA B 1 307 ? -11.93 38.344 12.227 1 94.12 307 ALA B C 1
ATOM 5318 O O . ALA B 1 307 ? -11.219 37.344 12.328 1 94.12 307 ALA B O 1
ATOM 5319 N N . GLY B 1 308 ? -11.414 39.469 11.844 1 93.5 308 GLY B N 1
ATOM 5320 C CA . GLY B 1 308 ? -9.992 39.688 11.633 1 93.5 308 GLY B CA 1
ATOM 5321 C C . GLY B 1 308 ? -9.664 41 10.945 1 93.5 308 GLY B C 1
ATOM 5322 O O . GLY B 1 308 ? -10.453 41.938 10.992 1 93.5 308 GLY B O 1
ATOM 5323 N N . VAL B 1 309 ? -8.414 41.031 10.469 1 94.5 309 VAL B N 1
ATOM 5324 C CA . VAL B 1 309 ? -7.945 42.219 9.758 1 94.5 309 VAL B CA 1
ATOM 5325 C C . VAL B 1 309 ? -7.84 41.938 8.266 1 94.5 309 VAL B C 1
ATOM 5327 O O . VAL B 1 309 ? -7.988 40.781 7.844 1 94.5 309 VAL B O 1
ATOM 5330 N N . ILE B 1 310 ? -7.715 42.938 7.488 1 95.38 310 ILE B N 1
ATOM 5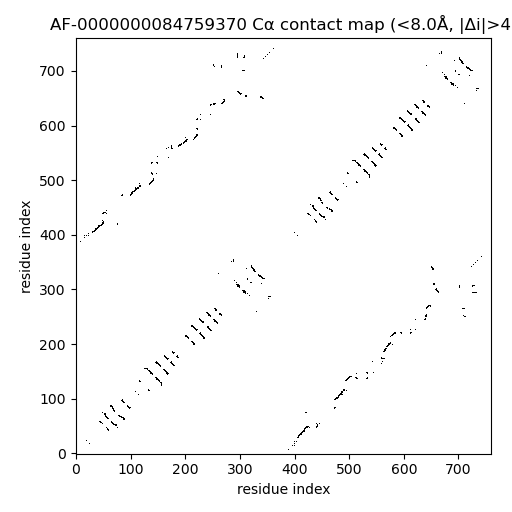331 C CA . ILE B 1 310 ? -7.504 42.844 6.051 1 95.38 310 ILE B CA 1
ATOM 5332 C C . ILE B 1 310 ? -6.012 42.906 5.742 1 95.38 310 ILE B C 1
ATOM 5334 O O . ILE B 1 310 ? -5.348 43.906 6.074 1 95.38 310 ILE B O 1
ATOM 5338 N N . ALA B 1 311 ? -5.555 41.844 5.133 1 96 311 ALA B N 1
ATOM 5339 C CA . ALA B 1 311 ? -4.121 41.688 4.91 1 96 311 ALA B CA 1
ATOM 5340 C C . ALA B 1 311 ? -3.543 42.875 4.16 1 96 311 ALA B C 1
ATOM 5342 O O . ALA B 1 311 ? -2.42 43.312 4.434 1 96 311 ALA B O 1
ATOM 5343 N N . GLN B 1 312 ? -4.258 43.5 3.193 1 96.25 312 GLN B N 1
ATOM 5344 C CA . GLN B 1 312 ? -3.795 44.594 2.375 1 96.25 312 GLN B CA 1
ATOM 5345 C C . GLN B 1 312 ? -3.562 45.844 3.225 1 96.25 312 GLN B C 1
ATOM 5347 O O . GLN B 1 312 ? -2.623 46.594 2.979 1 96.25 312 GLN B O 1
ATOM 5352 N N . GLU B 1 313 ? -4.43 46.062 4.16 1 96.81 313 GLU B N 1
ATOM 5353 C CA . GLU B 1 313 ? -4.223 47.156 5.082 1 96.81 313 GLU B CA 1
ATOM 5354 C C . GLU B 1 313 ? -2.951 46.969 5.898 1 96.81 313 GLU B C 1
ATOM 5356 O O . GLU B 1 313 ? -2.176 47.906 6.078 1 96.81 313 GLU B O 1
ATOM 5361 N N . LEU B 1 314 ? -2.797 45.781 6.422 1 96.19 314 LEU B N 1
ATOM 5362 C CA . LEU B 1 314 ? -1.602 45.5 7.199 1 96.19 314 LEU B CA 1
ATOM 5363 C C . LEU B 1 314 ? -0.347 45.625 6.34 1 96.19 314 LEU B C 1
ATOM 5365 O O . LEU B 1 314 ? 0.681 46.094 6.805 1 96.19 314 LEU B O 1
ATOM 5369 N N . GLU B 1 315 ? -0.419 45.125 5.137 1 96.19 315 GLU B N 1
ATOM 5370 C CA . GLU B 1 315 ? 0.709 45.156 4.211 1 96.19 315 GLU B CA 1
ATOM 5371 C C . GLU B 1 315 ? 1.217 46.562 3.998 1 96.19 315 GLU B C 1
ATOM 5373 O O . GLU B 1 315 ? 2.42 46.781 3.84 1 96.19 315 GLU B O 1
ATOM 5378 N N . ALA B 1 316 ? 0.379 47.531 4.016 1 95.88 316 ALA B N 1
ATOM 5379 C CA . ALA B 1 316 ? 0.72 48.906 3.768 1 95.88 316 ALA B CA 1
ATOM 5380 C C . ALA B 1 316 ? 1.593 49.469 4.887 1 95.88 316 ALA B C 1
ATOM 5382 O O . ALA B 1 316 ? 2.41 50.375 4.66 1 95.88 316 ALA B O 1
ATOM 5383 N N . VAL B 1 317 ? 1.46 48.938 6.047 1 96.19 317 VAL B N 1
ATOM 5384 C CA . VAL B 1 317 ? 2.133 49.562 7.172 1 96.19 317 VAL B CA 1
ATOM 5385 C C . VAL B 1 317 ? 3.176 48.625 7.758 1 96.19 317 VAL B C 1
ATOM 5387 O O . VAL B 1 317 ? 4.129 49.062 8.406 1 96.19 317 VAL B O 1
ATOM 5390 N N . LEU B 1 318 ? 3.023 47.375 7.613 1 96.44 318 LEU B N 1
ATOM 5391 C CA . LEU B 1 318 ? 3.945 46.375 8.117 1 96.44 318 LEU B CA 1
ATOM 5392 C C . LEU B 1 318 ? 4.023 45.188 7.156 1 96.44 318 LEU B C 1
ATOM 5394 O O . LEU B 1 318 ? 3.602 44.062 7.496 1 96.44 318 LEU B O 1
ATOM 5398 N N . PRO B 1 319 ? 4.668 45.406 6.027 1 96 319 PRO B N 1
ATOM 5399 C CA . PRO B 1 319 ? 4.719 44.375 4.996 1 96 319 PRO B CA 1
ATOM 5400 C C . PRO B 1 319 ? 5.422 43.094 5.477 1 96 319 PRO B C 1
ATOM 5402 O O . PRO B 1 319 ? 5.172 42 4.949 1 96 319 PRO B O 1
ATOM 5405 N N . GLN B 1 320 ? 6.223 43.188 6.531 1 94.81 320 GLN B N 1
ATOM 5406 C CA . GLN B 1 320 ? 6.961 42.031 7.051 1 94.81 320 GLN B CA 1
ATOM 5407 C C . GLN B 1 320 ? 6.012 41 7.648 1 94.81 320 GLN B C 1
ATOM 5409 O O . GLN B 1 320 ? 6.414 39.875 7.91 1 94.81 320 GLN B O 1
ATOM 5414 N N . ALA B 1 321 ? 4.758 41.375 7.961 1 94.81 321 ALA B N 1
ATOM 5415 C CA . ALA B 1 321 ? 3.779 40.5 8.57 1 94.81 321 ALA B CA 1
ATOM 5416 C C . ALA B 1 321 ? 2.873 39.875 7.52 1 94.81 321 ALA B C 1
ATOM 5418 O O . ALA B 1 321 ? 1.941 39.125 7.852 1 94.81 321 ALA B O 1
ATOM 5419 N N . VAL B 1 322 ? 3.107 40.125 6.254 1 94.81 322 VAL B N 1
ATOM 5420 C CA . VAL B 1 322 ? 2.227 39.656 5.188 1 94.81 322 VAL B CA 1
ATOM 5421 C C . VAL B 1 322 ? 3.039 38.906 4.145 1 94.81 322 VAL B C 1
ATOM 5423 O O . VAL B 1 322 ? 4.137 39.312 3.771 1 94.81 322 VAL B O 1
ATOM 5426 N N . SER B 1 323 ? 2.594 37.781 3.795 1 91.38 323 SER B N 1
ATOM 5427 C CA . SER B 1 323 ? 3.195 37.031 2.705 1 91.38 323 SER B CA 1
ATOM 5428 C C . SER B 1 323 ? 2.232 36.906 1.53 1 91.38 323 SER B C 1
ATOM 5430 O O . SER B 1 323 ? 1.015 36.906 1.713 1 91.38 323 SER B O 1
ATOM 5432 N N . LYS B 1 324 ? 2.826 36.875 0.355 1 89.69 324 LYS B N 1
ATOM 5433 C CA . LYS B 1 324 ? 2.07 36.656 -0.875 1 89.69 324 LYS B CA 1
ATOM 5434 C C . LYS B 1 324 ? 2.34 35.25 -1.442 1 89.69 324 LYS B C 1
ATOM 5436 O O . LYS B 1 324 ? 3.486 34.781 -1.465 1 89.69 324 LYS B O 1
ATOM 5441 N N . THR B 1 325 ? 1.2 34.625 -1.774 1 84.94 325 THR B N 1
ATOM 5442 C CA . THR B 1 325 ? 1.383 33.312 -2.373 1 84.94 325 THR B CA 1
ATOM 5443 C C . THR B 1 325 ? 0.185 32.938 -3.242 1 84.94 325 THR B C 1
ATOM 5445 O O . THR B 1 325 ? -0.827 33.656 -3.246 1 84.94 325 THR B O 1
ATOM 5448 N N . GLU B 1 326 ? 0.427 31.875 -4.027 1 87.44 326 GLU B N 1
ATOM 5449 C CA . GLU B 1 326 ? -0.677 31.328 -4.816 1 87.44 326 GLU B CA 1
ATOM 5450 C C . GLU B 1 326 ? -1.549 30.406 -3.977 1 87.44 326 GLU B C 1
ATOM 5452 O O . GLU B 1 326 ? -1.035 29.531 -3.266 1 87.44 326 GLU B O 1
ATOM 5457 N N . LEU B 1 327 ? -2.85 30.688 -3.926 1 86.38 327 LEU B N 1
ATOM 5458 C CA . LEU B 1 327 ? -3.783 29.859 -3.162 1 86.38 327 LEU B CA 1
ATOM 5459 C C . LEU B 1 327 ? -5.023 29.547 -3.984 1 86.38 327 LEU B C 1
ATOM 5461 O O . LEU B 1 327 ? -5.461 30.359 -4.805 1 86.38 327 LEU B O 1
ATOM 5465 N N . THR B 1 328 ? -5.555 28.391 -3.764 1 86.69 328 THR B N 1
ATOM 5466 C CA . THR B 1 328 ? -6.805 27.984 -4.398 1 86.69 328 THR B CA 1
ATOM 5467 C C . THR B 1 328 ? -7.98 28.156 -3.438 1 86.69 328 THR B C 1
ATOM 5469 O O . THR B 1 328 ? -7.914 27.719 -2.283 1 86.69 328 THR B O 1
ATOM 5472 N N . LEU B 1 329 ? -9.062 28.75 -3.938 1 89.88 329 LEU B N 1
ATOM 5473 C CA . LEU B 1 329 ? -10.25 29 -3.133 1 89.88 329 LEU B CA 1
ATOM 5474 C C . LEU B 1 329 ? -11.188 27.812 -3.15 1 89.88 329 LEU B C 1
ATOM 5476 O O . LEU B 1 329 ? -10.938 26.828 -3.85 1 89.88 329 LEU B O 1
ATOM 5480 N N . ASN B 1 330 ? -12.266 27.906 -2.361 1 84.88 330 ASN B N 1
ATOM 5481 C CA . ASN B 1 330 ? -13.219 26.812 -2.221 1 84.88 330 ASN B CA 1
ATOM 5482 C C . ASN B 1 330 ? -13.867 26.469 -3.555 1 84.88 330 ASN B C 1
ATOM 5484 O O . ASN B 1 330 ? -14.211 25.297 -3.799 1 84.88 330 ASN B O 1
ATOM 5488 N N . ASP B 1 331 ? -14.055 27.438 -4.379 1 81.25 331 ASP B N 1
ATOM 5489 C CA . ASP B 1 331 ? -14.758 27.203 -5.641 1 81.25 331 ASP B CA 1
ATOM 5490 C C . ASP B 1 331 ? -13.781 26.828 -6.75 1 81.25 331 ASP B C 1
ATOM 5492 O O . ASP B 1 331 ? -14.156 26.766 -7.922 1 81.25 331 ASP B O 1
ATOM 5496 N N . GLY B 1 332 ? -12.477 26.734 -6.375 1 81.38 332 GLY B N 1
ATOM 5497 C CA . GLY B 1 332 ? -11.484 26.297 -7.348 1 81.38 332 GLY B CA 1
ATOM 5498 C C . GLY B 1 332 ? -10.727 27.438 -7.98 1 81.38 332 GLY B C 1
ATOM 5499 O O . GLY B 1 332 ? -9.727 27.234 -8.68 1 81.38 332 GLY B O 1
ATOM 5500 N N . THR B 1 333 ? -11.164 28.625 -7.758 1 88.5 333 THR B N 1
ATOM 5501 C CA . THR B 1 333 ? -10.477 29.781 -8.305 1 88.5 333 THR B CA 1
ATOM 5502 C C . THR B 1 333 ? -9.094 29.938 -7.691 1 88.5 333 THR B C 1
ATOM 5504 O O . THR B 1 333 ? -8.922 29.766 -6.48 1 88.5 333 THR B O 1
ATOM 5507 N N . VAL B 1 334 ? -8.133 30.203 -8.586 1 89.38 334 VAL B N 1
ATOM 5508 C CA . VAL B 1 334 ? -6.758 30.359 -8.125 1 89.38 334 VAL B CA 1
ATOM 5509 C C . VAL B 1 334 ? -6.41 31.844 -8.016 1 89.38 334 VAL B C 1
ATOM 5511 O O . VAL B 1 334 ? -6.559 32.594 -8.984 1 89.38 334 VAL B O 1
ATOM 5514 N N . LEU B 1 335 ? -6.043 32.312 -6.789 1 90.56 335 LEU B N 1
ATOM 5515 C CA . LEU B 1 335 ? -5.453 33.625 -6.578 1 90.56 335 LEU B CA 1
ATOM 5516 C C . LEU B 1 335 ? -3.932 33.531 -6.625 1 90.56 335 LEU B C 1
ATOM 5518 O O . LEU B 1 335 ? -3.307 32.938 -5.754 1 90.56 335 LEU B O 1
ATOM 5522 N N . LYS B 1 336 ? -3.348 34.156 -7.555 1 87.94 336 LYS B N 1
ATOM 5523 C CA . LYS B 1 336 ? -1.913 34.031 -7.797 1 87.94 336 LYS B CA 1
ATOM 5524 C C . LYS B 1 336 ? -1.11 34.781 -6.754 1 87.94 336 LYS B C 1
ATOM 5526 O O . LYS B 1 336 ? 0.033 34.438 -6.457 1 87.94 336 LYS B O 1
ATOM 5531 N N . ASP B 1 337 ? -1.723 35.812 -6.238 1 91.62 337 ASP B N 1
ATOM 5532 C CA . ASP B 1 337 ? -1.013 36.656 -5.281 1 91.62 337 ASP B CA 1
ATOM 5533 C C . ASP B 1 337 ? -1.838 36.875 -4.012 1 91.62 337 ASP B C 1
ATOM 5535 O O . ASP B 1 337 ? -2.02 38 -3.561 1 91.62 337 ASP B O 1
ATOM 5539 N N . ALA B 1 338 ? -2.348 35.719 -3.51 1 92.06 338 ALA B N 1
ATOM 5540 C CA . ALA B 1 338 ? -3.129 35.812 -2.277 1 92.06 338 ALA B CA 1
ATOM 5541 C C . ALA B 1 338 ? -2.262 36.25 -1.107 1 92.06 338 ALA B C 1
ATOM 5543 O O . ALA B 1 338 ? -1.114 35.844 -0.973 1 92.06 338 ALA B O 1
ATOM 5544 N N . ARG B 1 339 ? -2.799 37.25 -0.307 1 93.88 339 ARG B N 1
ATOM 5545 C CA . ARG B 1 339 ? -2.082 37.719 0.88 1 93.88 339 ARG B CA 1
ATOM 5546 C C . ARG B 1 339 ? -2.438 36.844 2.094 1 93.88 339 ARG B C 1
ATOM 5548 O O . ARG B 1 339 ? -3.598 36.469 2.275 1 93.88 339 ARG B O 1
ATOM 5555 N N . SER B 1 340 ? -1.456 36.469 2.801 1 92.62 340 SER B N 1
ATOM 5556 C CA . SER B 1 340 ? -1.612 35.75 4.07 1 92.62 340 SER B CA 1
ATOM 5557 C C . SER B 1 340 ? -0.926 36.5 5.207 1 92.62 340 SER B C 1
ATOM 5559 O O . SER B 1 340 ? 0.119 37.125 5.004 1 92.62 340 SER B O 1
ATOM 5561 N N . ILE B 1 341 ? -1.606 36.406 6.348 1 92.5 341 ILE B N 1
ATOM 5562 C CA . ILE B 1 341 ? -1.103 37.156 7.488 1 92.5 341 ILE B CA 1
ATOM 5563 C C . ILE B 1 341 ? -0.384 36.219 8.453 1 92.5 341 ILE B C 1
ATOM 5565 O O . ILE B 1 341 ? -0.852 35.125 8.719 1 92.5 341 ILE B O 1
ATOM 5569 N N . ASN B 1 342 ? 0.791 36.656 8.875 1 92.06 342 ASN B N 1
ATOM 5570 C CA . ASN B 1 342 ? 1.38 36.125 10.102 1 92.06 342 ASN B CA 1
ATOM 5571 C C . ASN B 1 342 ? 0.909 36.875 11.336 1 92.06 342 ASN B C 1
ATOM 5573 O O . ASN B 1 342 ? 1.39 37.969 11.602 1 92.06 342 ASN B O 1
ATOM 5577 N N . ILE B 1 343 ? 0.067 36.25 12.07 1 91.38 343 ILE B N 1
ATOM 5578 C CA . ILE B 1 343 ? -0.606 36.906 13.172 1 91.38 343 ILE B CA 1
ATOM 5579 C C . ILE B 1 343 ? 0.419 37.344 14.219 1 91.38 343 ILE B C 1
ATOM 5581 O O . ILE B 1 343 ? 0.179 38.281 14.992 1 91.38 343 ILE B O 1
ATOM 5585 N N . ASN B 1 344 ? 1.515 36.719 14.266 1 92.06 344 ASN B N 1
ATOM 5586 C CA . ASN B 1 344 ? 2.578 37.125 15.172 1 92.06 344 ASN B CA 1
ATOM 5587 C C . ASN B 1 344 ? 3.018 38.562 14.898 1 92.06 344 ASN B C 1
ATOM 5589 O O . ASN B 1 344 ? 3.371 39.312 15.828 1 92.06 344 ASN B O 1
ATOM 5593 N N . GLY B 1 345 ? 3.031 38.875 13.617 1 93.19 345 GLY B N 1
ATOM 5594 C CA . GLY B 1 345 ? 3.377 40.25 13.266 1 93.19 345 GLY B CA 1
ATOM 5595 C C . GLY B 1 345 ? 2.363 41.25 13.75 1 93.19 345 GLY B C 1
ATOM 5596 O O . GLY B 1 345 ? 2.734 42.344 14.203 1 93.19 345 GLY B O 1
ATOM 5597 N N . VAL B 1 346 ? 1.145 40.938 13.672 1 93.44 346 VAL B N 1
ATOM 5598 C CA . VAL B 1 346 ? 0.081 41.812 14.148 1 93.44 346 VAL B CA 1
ATOM 5599 C C . VAL B 1 346 ? 0.209 42 15.656 1 93.44 346 VAL B C 1
ATOM 5601 O O . VAL B 1 346 ? 0.113 43.125 16.141 1 93.44 346 VAL B O 1
ATOM 5604 N N . VAL B 1 347 ? 0.447 41 16.297 1 94.88 347 VAL B N 1
ATOM 5605 C CA . VAL B 1 347 ? 0.575 41.062 17.75 1 94.88 347 VAL B CA 1
ATOM 5606 C C . VAL B 1 347 ? 1.79 41.875 18.141 1 94.88 347 VAL B C 1
ATOM 5608 O O . VAL B 1 347 ? 1.737 42.656 19.094 1 94.88 347 VAL B O 1
ATOM 5611 N N . ALA B 1 348 ? 2.816 41.719 17.453 1 95.62 348 ALA B N 1
ATOM 5612 C CA . ALA B 1 348 ? 4.02 42.5 17.688 1 95.62 348 ALA B CA 1
ATOM 5613 C C . ALA B 1 348 ? 3.73 44 17.531 1 95.62 348 ALA B C 1
ATOM 5615 O O . ALA B 1 348 ? 4.207 44.812 18.328 1 95.62 348 ALA B O 1
ATOM 5616 N N . LEU B 1 349 ? 3.008 44.375 16.516 1 96 349 LEU B N 1
ATOM 5617 C CA . LEU B 1 349 ? 2.604 45.75 16.297 1 96 349 LEU B CA 1
ATOM 5618 C C . LEU B 1 349 ? 1.771 46.25 17.453 1 96 349 LEU B C 1
ATOM 5620 O O . LEU B 1 349 ? 1.971 47.375 17.922 1 96 349 LEU B O 1
ATOM 5624 N N . LEU B 1 350 ? 0.885 45.469 17.938 1 95.81 350 LEU B N 1
ATOM 5625 C CA . LEU B 1 350 ? 0.014 45.844 19.047 1 95.81 350 LEU B CA 1
ATOM 5626 C C . LEU B 1 350 ? 0.82 46.031 20.328 1 95.81 350 LEU B C 1
ATOM 5628 O O . LEU B 1 350 ? 0.512 46.938 21.125 1 95.81 350 LEU B O 1
ATOM 5632 N N . ILE B 1 351 ? 1.808 45.25 20.531 1 95.31 351 ILE B N 1
ATOM 5633 C CA . ILE B 1 351 ? 2.67 45.406 21.703 1 95.31 351 ILE B CA 1
ATOM 5634 C C . ILE B 1 351 ? 3.334 46.781 21.703 1 95.31 351 ILE B C 1
ATOM 5636 O O . ILE B 1 351 ? 3.256 47.5 22.688 1 95.31 351 ILE B O 1
ATOM 5640 N N . GLU B 1 352 ? 3.918 47.125 20.609 1 96.94 352 GLU B N 1
ATOM 5641 C CA . GLU B 1 352 ? 4.605 48.406 20.516 1 96.94 352 GLU B CA 1
ATOM 5642 C C . GLU B 1 352 ? 3.615 49.562 20.594 1 96.94 352 GLU B C 1
ATOM 5644 O O . GLU B 1 352 ? 3.92 50.625 21.156 1 96.94 352 GLU B O 1
ATOM 5649 N N . ALA B 1 353 ? 2.467 49.406 20 1 96.75 353 ALA B N 1
ATOM 5650 C CA . ALA B 1 353 ? 1.444 50.469 20.062 1 96.75 353 ALA B CA 1
ATOM 5651 C C . ALA B 1 353 ? 1.004 50.719 21.5 1 96.75 353 ALA B C 1
ATOM 5653 O O . ALA B 1 353 ? 0.853 51.875 21.906 1 96.75 353 ALA B O 1
ATOM 5654 N N . LEU B 1 354 ? 0.786 49.688 22.172 1 96.25 354 LEU B N 1
ATOM 5655 C CA . LEU B 1 354 ? 0.36 49.844 23.562 1 96.25 354 LEU B CA 1
ATOM 5656 C C . LEU B 1 354 ? 1.46 50.469 24.406 1 96.25 354 LEU B C 1
ATOM 5658 O O . LEU B 1 354 ? 1.176 51.25 25.312 1 96.25 354 LEU B O 1
ATOM 5662 N N . LYS B 1 355 ? 2.674 50.125 24.156 1 94.94 355 LYS B N 1
ATOM 5663 C CA . LYS B 1 355 ? 3.791 50.75 24.875 1 94.94 355 LYS B CA 1
ATOM 5664 C C . LYS B 1 355 ? 3.883 52.25 24.578 1 94.94 355 LYS B C 1
ATOM 5666 O O . LYS B 1 355 ? 4.16 53.031 25.469 1 94.94 355 LYS B O 1
ATOM 5671 N N . GLU B 1 356 ? 3.654 52.594 23.344 1 95.62 356 GLU B N 1
ATOM 5672 C CA . GLU B 1 356 ? 3.637 54 23 1 95.62 356 GLU B CA 1
ATOM 5673 C C . GLU B 1 356 ? 2.498 54.719 23.703 1 95.62 356 GLU B C 1
ATOM 5675 O O . GLU B 1 356 ? 2.68 55.844 24.188 1 95.62 356 GLU B O 1
ATOM 5680 N N . GLU B 1 357 ? 1.383 54.125 23.703 1 95 357 GLU B N 1
ATOM 5681 C CA . GLU B 1 357 ? 0.238 54.688 24.406 1 95 357 GLU B CA 1
ATOM 5682 C C . GLU B 1 357 ? 0.525 54.875 25.891 1 95 357 GLU B C 1
ATOM 5684 O O . GLU B 1 357 ? 0.1 55.844 26.5 1 95 357 GLU B O 1
ATOM 5689 N N . GLN B 1 358 ? 1.146 53.969 26.438 1 94.19 358 GLN B N 1
ATOM 5690 C CA . GLN B 1 358 ? 1.528 54.031 27.844 1 94.19 358 GLN B CA 1
ATOM 5691 C C . GLN B 1 358 ? 2.445 55.219 28.109 1 94.19 358 GLN B C 1
ATOM 5693 O O . GLN B 1 358 ? 2.264 55.969 29.094 1 94.19 358 GLN B O 1
ATOM 5698 N N . LYS B 1 359 ? 3.371 55.406 27.266 1 94.19 359 LYS B N 1
ATOM 5699 C CA . LYS B 1 359 ? 4.293 56.5 27.406 1 94.19 359 LYS B CA 1
ATOM 5700 C C . LYS B 1 359 ? 3.559 57.844 27.328 1 94.19 359 LYS B C 1
ATOM 5702 O O . LYS B 1 359 ? 3.861 58.781 28.078 1 94.19 359 LYS B O 1
ATOM 5707 N N . LEU B 1 360 ? 2.629 57.938 26.453 1 93.62 360 LEU B N 1
ATOM 5708 C CA . LEU B 1 360 ? 1.835 59.156 26.312 1 93.62 360 LEU B CA 1
ATOM 5709 C C . LEU B 1 360 ? 0.997 59.406 27.562 1 93.62 360 LEU B C 1
ATOM 5711 O O . LEU B 1 360 ? 0.883 60.531 28.031 1 93.62 360 LEU B O 1
ATOM 5715 N N . ARG B 1 361 ? 0.468 58.406 28.109 1 94 361 ARG B N 1
ATOM 5716 C CA . ARG B 1 361 ? -0.331 58.531 29.328 1 94 361 ARG B CA 1
ATOM 5717 C C . ARG B 1 361 ? 0.529 58.969 30.5 1 94 361 ARG B C 1
ATOM 5719 O O . ARG B 1 361 ? 0.116 59.812 31.297 1 94 361 ARG B O 1
ATOM 5726 N N . ILE B 1 362 ? 1.705 58.438 30.531 1 93.25 362 ILE B N 1
ATOM 5727 C CA . ILE B 1 362 ? 2.613 58.781 31.625 1 93.25 362 ILE B CA 1
ATOM 5728 C C . ILE B 1 362 ? 2.986 60.281 31.516 1 93.25 362 ILE B C 1
ATOM 5730 O O . ILE B 1 362 ? 3.035 60.969 32.531 1 93.25 362 ILE B O 1
ATOM 5734 N N . ARG B 1 363 ? 3.193 60.688 30.359 1 94.12 363 ARG B N 1
ATOM 5735 C CA . ARG B 1 363 ? 3.488 62.125 30.141 1 94.12 363 ARG B CA 1
ATOM 5736 C C . ARG B 1 363 ? 2.311 63 30.562 1 94.12 363 ARG B C 1
ATOM 5738 O O . ARG B 1 363 ? 2.5 64.062 31.125 1 94.12 363 ARG B O 1
ATOM 5745 N N . LEU B 1 364 ? 1.144 62.562 30.203 1 93.88 364 LEU B N 1
ATOM 5746 C CA . LEU B 1 364 ? -0.059 63.281 30.594 1 93.88 364 LEU B CA 1
ATOM 5747 C C . LEU B 1 364 ? -0.215 63.281 32.125 1 93.88 364 LEU B C 1
ATOM 5749 O O . LEU B 1 364 ? -0.633 64.312 32.688 1 93.88 364 LEU B O 1
ATOM 5753 N N . GLU B 1 365 ? 0.196 62.312 32.719 1 93.5 365 GLU B N 1
ATOM 5754 C CA . GLU B 1 365 ? 0.137 62.219 34.188 1 93.5 365 GLU B CA 1
ATOM 5755 C C . GLU B 1 365 ? 1.12 63.188 34.844 1 93.5 365 GLU B C 1
ATOM 5757 O O . GLU B 1 365 ? 0.816 63.781 35.875 1 93.5 365 GLU B O 1
ATOM 5762 N N . GLU B 1 366 ? 2.16 63.281 34.219 1 94.19 366 GLU B N 1
ATOM 5763 C CA . GLU B 1 366 ? 3.148 64.25 34.719 1 94.19 366 GLU B CA 1
ATOM 5764 C C . GLU B 1 366 ? 2.643 65.688 34.594 1 94.19 366 GLU B C 1
ATOM 5766 O O . GLU B 1 366 ? 2.836 66.5 35.5 1 94.19 366 GLU B O 1
ATOM 5771 N N . LYS B 1 367 ? 2.057 65.938 33.531 1 93.25 367 LYS B N 1
ATOM 5772 C CA . LYS B 1 367 ? 1.488 67.25 33.344 1 93.25 367 LYS B CA 1
ATOM 5773 C C . LYS B 1 367 ? 0.394 67.562 34.375 1 93.25 367 LYS B C 1
ATOM 5775 O O . LYS B 1 367 ? 0.317 68.688 34.906 1 93.25 367 LYS B O 1
ATOM 5780 N N . VAL B 1 368 ? -0.323 66.562 34.625 1 93.75 368 VAL B N 1
ATOM 5781 C CA . VAL B 1 368 ? -1.424 66.688 35.594 1 93.75 368 VAL B CA 1
ATOM 5782 C C . VAL B 1 368 ? -0.871 66.875 37 1 93.75 368 VAL B C 1
ATOM 5784 O O . VAL B 1 368 ? -1.382 67.75 37.75 1 93.75 368 VAL B O 1
ATOM 5787 N N . THR B 1 369 ? 0.152 66.25 37.25 1 92.75 369 THR B N 1
ATOM 5788 C CA . THR B 1 369 ? 0.795 66.375 38.562 1 92.75 369 THR B CA 1
ATOM 5789 C C . THR B 1 369 ? 1.368 67.75 38.75 1 92.75 369 THR B C 1
ATOM 5791 O O . THR B 1 369 ? 1.271 68.375 39.812 1 92.75 369 THR B O 1
ATOM 5794 N N . TYR B 1 370 ? 1.875 68.312 37.781 1 92.56 370 TYR B N 1
ATOM 5795 C CA . TYR B 1 370 ? 2.391 69.688 37.781 1 92.56 370 TYR B CA 1
ATOM 5796 C C . TYR B 1 370 ? 1.266 70.688 38.031 1 92.56 370 TYR B C 1
ATOM 5798 O O . TYR B 1 370 ? 1.39 71.625 38.844 1 92.56 370 TYR B O 1
ATOM 5806 N N . LEU B 1 371 ? 0.228 70.438 37.312 1 91.31 371 LEU B N 1
ATOM 5807 C CA . LEU B 1 371 ? -0.908 71.375 37.438 1 91.31 371 LEU B CA 1
ATOM 5808 C C . LEU B 1 371 ? -1.511 71.312 38.812 1 91.31 371 LEU B C 1
ATOM 5810 O O . LEU B 1 371 ? -1.961 72.312 39.375 1 91.31 371 LEU B O 1
ATOM 5814 N N . GLU B 1 372 ? -1.391 70.188 39.375 1 91.44 372 GLU B N 1
ATOM 5815 C CA . GLU B 1 372 ? -1.861 70 40.75 1 91.44 372 GLU B CA 1
ATOM 5816 C C . GLU B 1 372 ? -1.013 70.812 41.719 1 91.44 372 GLU B C 1
ATOM 5818 O O . GLU B 1 372 ? -1.543 71.438 42.656 1 91.44 372 GLU B O 1
ATOM 5823 N N . LYS B 1 373 ? 0.197 70.812 41.5 1 92.69 373 LYS B N 1
ATOM 5824 C CA . LYS B 1 373 ? 1.109 71.562 42.344 1 92.69 373 LYS B CA 1
ATOM 5825 C C . LYS B 1 373 ? 0.893 73.062 42.188 1 92.69 373 LYS B C 1
ATOM 5827 O O . LYS B 1 373 ? 0.851 73.812 43.156 1 92.69 373 LYS B O 1
ATOM 5832 N N . VAL B 1 374 ? 0.766 73.5 41.031 1 90.94 374 VAL B N 1
ATOM 5833 C CA . VAL B 1 374 ? 0.574 74.938 40.719 1 90.94 374 VAL B CA 1
ATOM 5834 C C . VAL B 1 374 ? -0.72 75.375 41.375 1 90.94 374 VAL B C 1
ATOM 5836 O O . VAL B 1 374 ? -0.751 76.5 42 1 90.94 374 VAL B O 1
ATOM 5839 N N . ILE B 1 375 ? -1.714 74.625 41.312 1 90.81 375 ILE B N 1
ATOM 5840 C CA . ILE B 1 375 ? -3.016 75 41.875 1 90.81 375 ILE B CA 1
ATOM 5841 C C . ILE B 1 375 ? -2.936 75 43.406 1 90.81 375 ILE B C 1
ATOM 5843 O O . ILE B 1 375 ? -3.525 75.875 44.031 1 90.81 375 ILE B O 1
ATOM 5847 N N . SER B 1 376 ? -2.242 74.125 43.969 1 89.75 376 SER B N 1
ATOM 5848 C CA . SER B 1 376 ? -2.057 74.125 45.406 1 89.75 376 SER B CA 1
ATOM 5849 C C . SER B 1 376 ? -1.327 75.375 45.875 1 89.75 376 SER B C 1
ATOM 5851 O O . SER B 1 376 ? -1.654 75.938 46.938 1 89.75 376 SER B O 1
ATOM 5853 N N . GLU B 1 377 ? -0.364 75.75 45.094 1 90.19 377 GLU B N 1
ATOM 5854 C CA . GLU B 1 377 ? 0.39 77 45.438 1 90.19 377 GLU B CA 1
ATOM 5855 C C . GLU B 1 377 ? -0.476 78.188 45.281 1 90.19 377 GLU B C 1
ATOM 5857 O O . GLU B 1 377 ? -0.31 79.188 46.031 1 90.19 377 GLU B O 1
ATOM 5862 N N . LEU B 1 378 ? -1.374 78.25 44.406 1 87 378 LEU B N 1
ATOM 5863 C CA . LEU B 1 378 ? -2.258 79.375 44.188 1 87 378 LEU B CA 1
ATOM 5864 C C . LEU B 1 378 ? -3.324 79.438 45.281 1 87 378 LEU B C 1
ATOM 5866 O O . LEU B 1 378 ? -3.861 80.5 45.562 1 87 378 LEU B O 1
ATOM 5870 N N . ARG B 1 379 ? -3.693 78.375 45.875 1 83.94 379 ARG B N 1
ATOM 5871 C CA . ARG B 1 379 ? -4.699 78.312 46.938 1 83.94 379 ARG B CA 1
ATOM 5872 C C . ARG B 1 379 ? -4.113 78.75 48.25 1 83.94 379 ARG B C 1
ATOM 5874 O O . ARG B 1 379 ? -4.852 79.188 49.156 1 83.94 379 ARG B O 1
ATOM 5881 N N . ASN B 1 380 ? -2.826 78.562 48.5 1 74.12 380 ASN B N 1
ATOM 5882 C CA . ASN B 1 380 ? -2.182 79.125 49.688 1 74.12 380 ASN B CA 1
ATOM 5883 C C . ASN B 1 380 ? -1.788 80.562 49.5 1 74.12 380 ASN B C 1
ATOM 5885 O O . ASN B 1 380 ? -1.573 81.312 50.469 1 74.12 380 ASN B O 1
#

Foldseek 3Di:
DVVVVVVVVVVVVVVVVVVVVCVVVVPDDPDDDDDPDDDDAPAQQRDWDLVFQKIWTFGHPPFKTFTFIFDGNCRPPGDGDDAGQWMATPPPRDIDGPVDDDDDPDDDDDDPVDDDFADDDDVPDDAQDKDKTDKDKDWDDDDHFIKMWIWIKMDRPPPAIWTWTWIQDRVRDIFIWTQGPPRDIDHPDDDDDDPPDDLDFDDWDADDVNQKIKTFRDWADDPDRWIKGWIWMGRPPPWIFIWIWTDDPPDIWIWTQTLQRDIDIPDDDDDDDDPVVDPPDDADPPLQVLVVQWDKDWDQDLNHTDIDTDQVSCCVRPVVQKAFAWDAHSVGDIDHGDIDGNVVSVVSSVVVSVVVVVVVVVVVVVVVVVVVVVVVVVVD/DVVVVVVVVVVVVVVVVVVVVCVVVVPDDPDDDDDPDDDDAPAQQRDWAQPFQKIWTFGDPPFKTFTFIFPGNCRPPGDGDDAGQWMATPVPRDIDGPVDDDDPPDDDDDDPVDDDFADDDDVPDDAQDKDKTDKDKDWDDDDPFIKMWIWIKMDRHPPAIWTWIWIQDRVRDIAIWTQGPPRDIDHPDDDDDDPPDDQDFDDWDADDVNQKIKTWRDWADDPDRWIKGWIWMDRPPPWIFIWIWTDDPPDIWIWTQTLQRDIDIPDDDDDDDDPVVDDPDDQDPPLQVLVVQWDWDWDQDLNRTDIDTDQVSNCVRPVVQKAFAWDAHSVGDIDGTDIDGNVVSVVSSVVVNVVVVVVVVVVVVVVVVVVVVVVVVVVD

InterPro domains:
  IPR030392 Intramolecular chaperone auto-processing domain [PF13884] (273-322)
  IPR030392 Intramolecular chaperone auto-processing domain [PS51688] (273-368)
  IPR048390 Long-tail fiber proximal subunit, trimerization domain [PF21446] (31-87)

Organism: Klebsiella aerogenes (strain ATCC 13048 / DSM 30053 / CCUG 1429 / JCM 1235 / KCTC 2190 / NBRC 13534 / NCIMB 10102 / NCTC 10006 / CDC 819-56) (NCBI:txid1028307)

Sequence (760 aa):
MEMVDQKSNAQVLNGVNDDISEMKSLTTLRKRVVTDGEVVSKSQNAFRLAGGKTGVILRNDGNDFYALVTPEGQAQDGQWNTLRPLSFNLKTGRVSLRNGVDISGGAVVSHDAGISARTTGPSPIINGQTYSAPSIHTDFTSGNITTQMMMGSRVDAGKQDYGLLSYRDWQGNWNELRVRSNAELDAGQFTKRNSEGWIKAAGNRNVNNDKDRKTNALWVQGAGDLSADLYHYERIGQHHFLGLHVANGGAQGWYEFRNDGHAYTNGAWNSSSDARMKTQVEKIDNALEKLDFISGYTYLKQGVTEAGVIAQELEAVLPQAVSKTELTLNDGTVLKDARSININGVVALLIEALKEEQKLRIRLEEKVTYLEKVISELRNMEMVDQKSNAQVLNGVNDDISEMKSLTTLRKRVVTDGEVVSKSQNAFRLAGGKTGVILRNDGNDFYALVTPEGQAQDGQWNTLRPLSFNLKTGRVSLRNGVDISGGAVVSHDAGISARTTGPSPIINGQTYSAPSIHTDFTSGNITTQMMMGSRVDAGKQDYGLLSYRDWQGNWNELRVRSNAELDAGQFTKRNSEGWIKAAGNRNVNNDKDRKTNALWVQGAGDLSADLYHYERIGQHHFLGLHVANGGAQGWYEFRNDGHAYTNGAWNSSSDARMKTQVEKIDNALEKLDFISGYTYLKQGVTEAGVIAQELEAVLPQAVSKTELTLNDGTVLKDARSININGVVALLIEALKEEQKLRIRLEEKVTYLEKVISELRN

Nearest PDB structures (foldseek):
  5yvq-assembly1_A  TM=3.876E-01  e=9.522E-08  Muvirus mu
  4uxg-assembly2_E  TM=4.029E-01  e=5.482E-07  Tequatrovirus T4
  5nxh-assembly1_C  TM=4.359E-01  e=1.702E-06  Tequatrovirus T4
  5nxf-assembly1_C  TM=4.328E-01  e=3.878E-06  Tequatrovirus T4
  5yvq-assembly1_A  TM=3.908E-01  e=8.103E-08  Muvirus mu

Secondary structure (DSSP, 8-state):
-HHHHHHHHHHHHHHHHHHHHHHHS-----S--EESS-EEE-SSEEEEE-SSSS-EEEEE-SSEEEEEEPPTT-TTTPPP-S---EEEETTT--EE-TT-EEESS-EEE-STT-EEE-----SSPPTT-EEEPPPEEEEEEETTEEEEEEEEEEEETTTEEEEEEEEE-TTS-EEEEEEEGGGEEE-SEEEE--TT--EEE--EEEETTTTEEEEEEEEEE-STT-EEEEEEEEETTS-EEEEEEEE-TT--EEEEEETTS-EEESS-EEE---GGG--S-----SHHHHHTT---EEEEETTEEEEE--HHHHHHH-GGGEEEEEEE-TTS-EEEEEEEE-HHHHHHHHHHHHHHHHHHHHHHHHHHHHHHHHHHHHH-/-HHHHHHHHHHHHHHHHHHHHHHHT--EE-S-EEESS-EEE-SSEEEEE-SSSS-EEEEE-SSEEEEEEPPTT-TTTPPP-S---EEEETTT--EEETT-EEESS-EEE-STT-EEEEEE--SSPPTT-EEEPPPEEEEEEETTEEEEEEEEEEEETTTEEEEEEEEE-TTS-EEEEEEEGGGEEEES-EEE--TT--EEE---EEETTTTEEEEEEEEEE-STT-EEEEEEEEETTS-EEEEEEEE-TT--EEEEEETTS-EEESS---EE--GGGEEEEEE--SHHHHHTT---EEEEETTEEEEE--HHHHHHH-GGGEEEEEEE-TTSPEEEEEEEE-HHHHHHHHHHHHHHHHHHHHHHHHHHHHHHHHHHHHH-

pLDDT: mean 91.75, std 10.85, range [37.66, 98.62]

Radius of gyration: 49.18 Å; Cα contacts (8 Å, |Δi|>4): 1666; chains: 2; bounding box: 52×189×102 Å